Protein AF-0000000074975095 (afdb_homodimer)

InterPro domains:
  IPR000683 Gfo/Idh/MocA-like oxidoreductase, N-terminal [PF01408] (10-139)
  IPR036291 NAD(P)-binding domain superfamily [SSF51735] (7-182)
  IPR050463 Gfo/Idh/MocA family oxidoreductases and glycosidases [PTHR43818] (4-309)
  IPR055080 Gal80p-like, C-terminal domain [PF22685] (149-297)

Secondary structure (DSSP, 8-state):
--------EEEEEES--SSSHIIIIIHHHHTSGGGTTTEEEEEEEESSHHHHHHHHHHHHHHHTS--EEEESSTHHHHH-TT-SEEEE-S-GGGHHHHHHHHHHTT-EEEEESSSSSSHHHHHHHHHHHHHHT--EEEE-GGGGSHHHHHHHHHHHHTTT-SEEEEEEEEEE-GGG-SSTTEEEGGGGGGG-GGGT-STIIIIIHHHHHHHHHHH--EEEEEEEEE-S-SEEEEE-TTS-EEEEEEE--S-SEEEEEEEETT--EEEEEEEES----TT---EEEEEEETTEEEEEEESSS-TTTSPPEEEETTEEP--SS---HHHHHHHHHHHHHT-S--SSB-HHHHHHHHHHHHHHHHHHHHTB-EEPP---/--------EEEEEES--SSSHIIIIIHHHHTSGGGTTTEEEEEEEESSHHHHHHHHHHHHHHHTS--EEEESSTHHHHH-TT-SEEEE-S-GGGHHHHHHHHHHTT-EEEEESSSSSSHHHHHHHHHHHHHHT--EEEE-GGGGSHHHHHHHHHHHHTTT-SEEEEEEEEEE-GGG-SSTTEEEGGGGGGG-GGGT-STIIIIIHHHHHHHHHHH--EEEEEEEEE-S-SEEEEE-TTS-EEEEEEE--S-SEEEEEEEETT--EEEEEEEES----TT---EEEEEEETTEEEEEEESSS-TTTSPPEEEETTEEPPPSS---HHHHHHHHHHHHHT-S--SSB-HHHHHHHHHHHHHHHHHHHHTB-EEPP---

Foldseek 3Di:
DPPPQQAAAEEEEEPDFCDDDCNPAVVVLCPDPVNVRHYDHAEYEYADQVRQVVRQVVVCVVRVHGHYGHYHQLLVVLQDPSHQEYEYDDFQQCQLRNLLSNLVSVHEYEYEPPNHLALVSLVVSVVSCVVSVHFYFYNLLLCQWPQLVVLLVCVVVCVQPQWAAKEKDAEAECLVQQEPAHHAPVNVCLQDSSRNNDPCRPLVLSVVLSVCLRPNAFFKKAKAFDDPRQKYFHAYPVRHGDPDMDGHPDTQWMWMWGAGPSNYTYTYIYHYHHHPDPPDFHIWMWTHGPRWIKIWGDSHSHSLADPTFIDTRRHTDDDPDHTGNSSSSNVLSVVVSVPDDDSGDTSVSSSSSSVVSVQNVVNNVVVDMDGDDPPD/DPPPQQAAAEEEEEPDFCDDDCNPAVVVLCPDPVNVRRYDHAEYEYADQVRQVVRQVVVCVVRVHGHYGHYHQLLVVLQDPSHQEYEYDDFQQCQLRNLLSNLVSVHEYEYEPPNHQALVSLVVSVVSCVVSVHWYFYNLLLCQWPQLVVLLVCVVVCVQPQWAAKEKDAEAECLVQQEPAHHAPVNVCLQDSSRNNDPCRPLVLSVVLSVCLRPNAFFKKAKAFDDPRQKYFHAYPVRHGDPDMDGHPDTQWMWMWGAGPSNYTYTYIYHYHHHLDPPDFHIWMWTHGPRWIKIWGDSHSHSLADPTFIDTRRHTDDDPDHTGNSSSSNVLSVVVSVPDDDSGDTSVSSSSSSVVSVQNVVNNVVVDMDGDDPPD

Nearest PDB structures (foldseek):
  6ktk-assembly1_A  TM=7.957E-01  e=1.902E-26  Paracoccus laeviglucosivorans
  4gqa-assembly2_C-3  TM=7.984E-01  e=8.993E-26  Klebsiella pneumoniae 342
  4gqa-assembly2_D  TM=8.000E-01  e=2.483E-25  Klebsiella pneumoniae 342
  4gqa-assembly1_A-2  TM=7.917E-01  e=1.634E-25  Klebsiella pneumoniae 342
  5yaq-assembly1_D  TM=7.864E-01  e=9.242E-25  Paracoccus laeviglucosivorans

Organism: Psilocybe cubensis (NCBI:txid181762)

Sequence (752 aa):
MSPPTKPVIGVGFVGLSSTGWASTALAPSLIQPSLTGAYDIVAVSTTSEESAKKSAEKYSKWVGHPIKAYFGDASRISADSDVDLVAVAVAAPHHKSVVMRAIEATKDFFVEWPAGASLKDTEEMAEAARKSGVRSIVGLQGRHSMVTRKVKELLSSGVIGTVRSTNVFALMPRELNLWTPFSSEKDLRLTQRENGSTMLDIPIIHQLDILTFLLGDFVTISATDAIFFPVGTVVDSEGKPTEKTYPSTNPDHFSITGFLESGTMVNIFWRAGYASSEGRRQYIWEIEGDEGSIRMEAPVAYPSIYEPDLYINGKKFEFDAPGDILQSLGVAWREFAAGGTGNFATIEDAVKNHHLIQAIEASARSGTRITLQKRVMSPPTKPVIGVGFVGLSSTGWASTALAPSLIQPSLTGAYDIVAVSTTSEESAKKSAEKYSKWVGHPIKAYFGDASRISADSDVDLVAVAVAAPHHKSVVMRAIEATKDFFVEWPAGASLKDTEEMAEAARKSGVRSIVGLQGRHSMVTRKVKELLSSGVIGTVRSTNVFALMPRELNLWTPFSSEKDLRLTQRENGSTMLDIPIIHQLDILTFLLGDFVTISATDAIFFPVGTVVDSEGKPTEKTYPSTNPDHFSITGFLESGTMVNIFWRAGYASSEGRRQYIWEIEGDEGSIRMEAPVAYPSIYEPDLYINGKKFEFDAPGDILQSLGVAWREFAAGGTGNFATIEDAVKNHHLIQAIEASARSGTRITLQKRV

pLDDT: mean 93.64, std 8.43, range [33.62, 98.88]

Solvent-accessible surface area (backbone atoms only — not comparable to full-atom values): 37587 Å² total; per-residue (Å²): 130,75,74,83,71,70,74,56,39,19,30,23,31,36,38,54,46,92,57,58,63,40,46,68,39,56,57,54,23,47,69,31,82,94,31,64,63,46,45,41,77,44,32,32,26,27,78,38,62,68,59,8,46,52,36,17,55,54,49,14,62,72,72,72,48,87,30,45,56,31,43,55,68,46,55,62,59,32,62,36,88,68,37,46,29,38,37,40,49,61,60,28,72,52,37,47,68,43,51,50,33,20,37,73,53,61,24,24,36,35,34,41,65,46,57,18,32,42,55,68,47,22,45,52,51,34,52,51,26,62,74,62,67,39,55,55,37,31,59,55,40,29,54,44,26,60,59,46,45,49,49,47,52,44,61,73,68,40,72,25,49,60,63,49,36,35,41,36,44,33,32,47,40,27,83,71,29,48,46,53,38,23,19,28,74,86,33,48,61,31,50,34,70,80,36,31,41,30,61,62,51,41,54,48,40,56,51,47,52,39,48,31,72,69,62,41,51,66,36,35,37,36,26,46,64,39,62,87,45,48,57,22,31,29,22,47,100,84,66,46,76,53,92,49,66,44,76,38,89,60,55,46,31,37,39,42,32,37,30,25,71,79,61,26,35,40,40,35,38,41,40,44,38,33,57,82,41,56,68,61,75,21,20,39,39,38,41,37,16,56,65,25,37,39,38,34,36,32,89,53,50,40,64,58,65,42,78,46,49,42,23,52,47,54,40,73,60,82,70,96,62,85,65,48,51,43,56,11,41,30,51,40,52,52,39,54,73,68,68,55,94,56,84,55,35,28,48,66,53,45,39,52,52,38,49,49,51,50,44,42,52,50,7,36,74,70,32,31,54,36,73,48,73,83,81,127,129,76,73,83,71,69,73,57,41,16,30,23,31,35,37,54,46,92,59,59,63,40,46,69,38,56,55,55,23,47,70,32,79,93,31,64,63,46,46,41,78,43,32,32,28,27,79,39,63,67,59,8,46,52,35,18,54,54,49,14,63,71,74,71,49,86,32,44,58,33,44,55,68,46,55,62,58,32,63,35,86,68,37,46,28,38,37,40,49,61,61,30,72,52,37,46,67,44,52,49,33,20,37,75,52,62,24,24,35,35,33,39,66,45,55,18,31,43,55,68,46,22,45,53,51,34,52,49,27,61,74,64,68,38,55,55,38,32,58,54,40,29,54,44,26,59,58,47,46,50,50,47,52,44,61,74,68,41,71,25,48,61,61,49,36,35,40,36,43,31,32,47,39,27,85,71,28,49,46,52,39,24,18,29,72,87,35,50,60,30,50,35,70,78,35,30,41,30,61,61,52,41,54,49,38,55,52,48,50,40,48,32,71,68,63,40,50,66,34,35,36,36,26,48,63,39,64,88,44,50,57,23,32,30,22,48,101,86,68,46,74,52,91,50,65,45,77,38,89,61,55,47,31,38,38,41,33,36,30,26,72,78,61,24,34,40,41,34,40,41,38,44,39,32,58,83,43,58,69,62,76,20,21,39,38,38,41,36,18,54,63,25,37,39,37,34,37,31,90,53,50,39,64,58,64,43,78,45,49,42,25,51,46,54,39,72,58,83,69,97,60,85,66,49,52,43,55,11,43,30,51,39,51,51,39,53,72,68,70,53,93,58,83,55,35,28,48,65,52,47,40,52,53,38,50,49,51,49,42,42,53,50,7,36,73,70,31,31,53,35,73,49,73,84,80,127

Radius of gyration: 31.15 Å; Cα contacts (8 Å, |Δi|>4): 1760; chains: 2; bounding box: 65×103×65 Å

Structure (mmCIF, N/CA/C/O backbone):
data_AF-0000000074975095-model_v1
#
loop_
_entity.id
_entity.type
_entity.pdbx_description
1 polymer 'Gfo/Idh/MocA-like oxidoreductase N-terminal domain-containing protein'
#
loop_
_atom_site.group_PDB
_atom_site.id
_atom_site.type_symbol
_atom_site.label_atom_id
_atom_site.label_alt_id
_atom_site.label_comp_id
_atom_site.label_asym_id
_atom_site.label_entity_id
_atom_site.label_seq_id
_atom_site.pdbx_PDB_ins_code
_atom_site.Cartn_x
_atom_site.Cartn_y
_atom_site.Cartn_z
_atom_site.occupancy
_atom_site.B_iso_or_equiv
_atom_site.auth_seq_id
_atom_site.auth_comp_id
_atom_site.auth_asym_id
_atom_site.auth_atom_id
_atom_site.pdbx_PDB_model_num
ATOM 1 N N . MET A 1 1 ? 26.906 46.062 27.359 1 33.62 1 MET A N 1
ATOM 2 C CA . MET A 1 1 ? 25.75 46.281 26.5 1 33.62 1 MET A CA 1
ATOM 3 C C . MET A 1 1 ? 24.938 45 26.344 1 33.62 1 MET A C 1
ATOM 5 O O . MET A 1 1 ? 25.469 43.969 25.938 1 33.62 1 MET A O 1
ATOM 9 N N . SER A 1 2 ? 23.906 44.719 27.141 1 40.81 2 SER A N 1
ATOM 10 C CA . SER A 1 2 ? 23.156 43.469 27.219 1 40.81 2 SER A CA 1
ATOM 11 C C . SER A 1 2 ? 22.656 43.031 25.844 1 40.81 2 SER A C 1
ATOM 13 O O . SER A 1 2 ? 22.312 43.875 25 1 40.81 2 SER A O 1
ATOM 15 N N . PRO A 1 3 ? 23.094 41.875 25.375 1 43.53 3 PRO A N 1
ATOM 16 C CA . PRO A 1 3 ? 22.719 41.531 24.016 1 43.53 3 PRO A CA 1
ATOM 17 C C . PRO A 1 3 ? 21.312 42 23.641 1 43.53 3 PRO A C 1
ATOM 19 O O . PRO A 1 3 ? 20.453 42.125 24.516 1 43.53 3 PRO A O 1
ATOM 22 N N . PRO A 1 4 ? 21.062 42.844 22.656 1 44.94 4 PRO A N 1
ATOM 23 C CA . PRO A 1 4 ? 19.75 43.375 22.281 1 44.94 4 PRO A CA 1
ATOM 24 C C . PRO A 1 4 ? 18.641 42.344 22.422 1 44.94 4 PRO A C 1
ATOM 26 O O . PRO A 1 4 ? 18.766 41.219 21.906 1 44.94 4 PRO A O 1
ATOM 29 N N . THR A 1 5 ? 17.953 42.188 23.531 1 52.06 5 THR A N 1
ATOM 30 C CA . THR A 1 5 ? 16.859 41.281 23.844 1 52.06 5 THR A CA 1
ATOM 31 C C . THR A 1 5 ? 15.82 41.281 22.734 1 52.06 5 THR A C 1
ATOM 33 O O . THR A 1 5 ? 15.367 42.312 22.297 1 52.06 5 THR A O 1
ATOM 36 N N . LYS A 1 6 ? 15.883 40.188 21.859 1 63.88 6 LYS A N 1
ATOM 37 C CA . LYS A 1 6 ? 14.891 40.125 20.797 1 63.88 6 LYS A CA 1
ATOM 38 C C . LYS A 1 6 ? 13.508 40.531 21.297 1 63.88 6 LYS A C 1
ATOM 40 O O . LYS A 1 6 ? 13.094 40.125 22.391 1 63.88 6 LYS A O 1
ATOM 45 N N . PRO A 1 7 ? 12.82 41.594 20.672 1 80.25 7 PRO A N 1
ATOM 46 C CA . PRO A 1 7 ? 11.516 42.031 21.141 1 80.25 7 PRO A CA 1
ATOM 47 C C . PRO A 1 7 ? 10.484 40.906 21.219 1 80.25 7 PRO A C 1
ATOM 49 O O . PRO A 1 7 ? 10.531 39.969 20.438 1 80.25 7 PRO A O 1
ATOM 52 N N . VAL A 1 8 ? 9.797 40.906 22.281 1 93.44 8 VAL A N 1
ATOM 53 C CA . VAL A 1 8 ? 8.688 39.969 22.484 1 93.44 8 VAL A CA 1
ATOM 54 C C . VAL A 1 8 ? 7.66 40.156 21.375 1 93.44 8 VAL A C 1
ATOM 56 O O . VAL A 1 8 ? 7.305 41.281 21.016 1 93.44 8 VAL A O 1
ATOM 59 N N . ILE A 1 9 ? 7.312 39.125 20.703 1 96.62 9 ILE A N 1
ATOM 60 C CA . ILE A 1 9 ? 6.305 39.125 19.641 1 96.62 9 ILE A CA 1
ATOM 61 C C . ILE A 1 9 ? 4.91 39.156 20.266 1 96.62 9 ILE A C 1
ATOM 63 O O . ILE A 1 9 ? 4.5 38.188 20.922 1 96.62 9 ILE A O 1
ATOM 67 N N . GLY A 1 10 ? 4.219 40.281 20.141 1 97.5 10 GLY A N 1
ATOM 68 C CA . GLY A 1 10 ? 2.834 40.344 20.578 1 97.5 10 GLY A CA 1
ATOM 69 C C . GLY A 1 10 ? 1.881 39.562 19.672 1 97.5 10 GLY A C 1
ATOM 70 O O . GLY A 1 10 ? 1.751 39.906 18.5 1 97.5 10 GLY A O 1
ATOM 71 N N . VAL A 1 11 ? 1.146 38.594 20.266 1 98.19 11 VAL A N 1
ATOM 72 C CA . VAL A 1 11 ? 0.268 37.75 19.484 1 98.19 11 VAL A CA 1
ATOM 73 C C . VAL A 1 11 ? -1.187 38.156 19.703 1 98.19 11 VAL A C 1
ATOM 75 O O . VAL A 1 11 ? -1.642 38.25 20.844 1 98.19 11 VAL A O 1
ATOM 78 N N . GLY A 1 12 ? -1.869 38.438 18.656 1 98.25 12 GLY A N 1
ATOM 79 C CA . GLY A 1 12 ? -3.32 38.531 18.656 1 98.25 12 GLY A CA 1
ATOM 80 C C . GLY A 1 12 ? -4.004 37.312 18.094 1 98.25 12 GLY A C 1
ATOM 81 O O . GLY A 1 12 ? -3.766 36.938 16.953 1 98.25 12 GLY A O 1
ATOM 82 N N . PHE A 1 13 ? -4.938 36.719 18.875 1 97.81 13 PHE A N 1
ATOM 83 C CA . PHE A 1 13 ? -5.617 35.5 18.453 1 97.81 13 PHE A CA 1
ATOM 84 C C . PHE A 1 13 ? -6.984 35.844 17.859 1 97.81 13 PHE A C 1
ATOM 86 O O . PHE A 1 13 ? -7.762 36.594 18.453 1 97.81 13 PHE A O 1
ATOM 93 N N . VAL A 1 14 ? -7.227 35.312 16.703 1 97.44 14 VAL A N 1
ATOM 94 C CA . VAL A 1 14 ? -8.578 35.312 16.156 1 97.44 14 VAL A CA 1
ATOM 95 C C . VAL A 1 14 ? -9.156 33.875 16.219 1 97.44 14 VAL A C 1
ATOM 97 O O . VAL A 1 14 ? -8.703 33 15.508 1 97.44 14 VAL A O 1
ATOM 100 N N . GLY A 1 15 ? -10.133 33.656 17.047 1 94.38 15 GLY A N 1
ATOM 101 C CA . GLY A 1 15 ? -10.758 32.344 17.156 1 94.38 15 GLY A CA 1
ATOM 102 C C . GLY A 1 15 ? -10.266 31.562 18.359 1 94.38 15 GLY A C 1
ATOM 103 O O . GLY A 1 15 ? -10.305 30.328 18.344 1 94.38 15 GLY A O 1
ATOM 104 N N . LEU A 1 16 ? -9.727 32.188 19.375 1 92.62 16 LEU A N 1
ATOM 105 C CA . LEU A 1 16 ? -9.328 31.516 20.594 1 92.62 16 LEU A CA 1
ATOM 106 C C . LEU A 1 16 ? -10.492 31.422 21.578 1 92.62 16 LEU A C 1
ATOM 108 O O . LEU A 1 16 ? -10.711 32.312 22.391 1 92.62 16 LEU A O 1
ATOM 112 N N . SER A 1 17 ? -11.172 30.359 21.438 1 83.69 17 SER A N 1
ATOM 113 C CA . SER A 1 17 ? -12.266 30.125 22.375 1 83.69 17 SER A CA 1
ATOM 114 C C . SER A 1 17 ? -11.781 29.391 23.625 1 83.69 17 SER A C 1
ATOM 116 O O . SER A 1 17 ? -10.578 29.203 23.812 1 83.69 17 SER A O 1
ATOM 118 N N . SER A 1 18 ? -12.75 29.125 24.484 1 79.56 18 SER A N 1
ATOM 119 C CA . SER A 1 18 ? -12.398 28.438 25.719 1 79.56 18 SER A CA 1
ATOM 120 C C . SER A 1 18 ? -12.18 26.953 25.484 1 79.56 18 SER A C 1
ATOM 122 O O . SER A 1 18 ? -11.656 26.25 26.359 1 79.56 18 SER A O 1
ATOM 124 N N . THR A 1 19 ? -12.602 26.531 24.297 1 79.44 19 THR A N 1
ATOM 125 C CA . THR A 1 19 ? -12.484 25.109 23.984 1 79.44 19 THR A CA 1
ATOM 126 C C . THR A 1 19 ? -11.875 24.906 22.609 1 79.44 19 THR A C 1
ATOM 128 O O . THR A 1 19 ? -11.672 25.875 21.859 1 79.44 19 THR A O 1
ATOM 131 N N . GLY A 1 20 ? -11.414 23.688 22.391 1 83.38 20 GLY A N 1
ATOM 132 C CA . GLY A 1 20 ? -10.945 23.344 21.062 1 83.38 20 GLY A CA 1
ATOM 133 C C . GLY A 1 20 ? -9.43 23.328 20.953 1 83.38 20 GLY A C 1
ATOM 134 O O . GLY A 1 20 ? -8.727 23.516 21.953 1 83.38 20 GLY A O 1
ATOM 135 N N . TRP A 1 21 ? -8.984 23.188 19.781 1 86.5 21 TRP A N 1
ATOM 136 C CA . TRP A 1 21 ? -7.574 22.984 19.469 1 86.5 21 TRP A CA 1
ATOM 137 C C . TRP A 1 21 ? -6.754 24.219 19.844 1 86.5 21 TRP A C 1
ATOM 139 O O . TRP A 1 21 ? -5.695 24.094 20.453 1 86.5 21 TRP A O 1
ATOM 149 N N . ALA A 1 22 ? -7.23 25.391 19.578 1 90.5 22 ALA A N 1
ATOM 150 C CA . ALA A 1 22 ? -6.496 26.625 19.875 1 90.5 22 ALA A CA 1
ATOM 151 C C . ALA A 1 22 ? -6.258 26.766 21.375 1 90.5 22 ALA A C 1
ATOM 153 O O . ALA A 1 22 ? -5.168 27.172 21.797 1 90.5 22 ALA A O 1
ATOM 154 N N . SER A 1 23 ? -7.25 26.422 22.141 1 91.44 23 SER A N 1
ATOM 155 C CA . SER A 1 23 ? -7.188 26.578 23.594 1 91.44 23 SER A CA 1
ATOM 156 C C . SER A 1 23 ? -6.352 25.469 24.234 1 91.44 23 SER A C 1
ATOM 158 O O . SER A 1 23 ? -5.762 25.672 25.297 1 91.44 23 SER A O 1
ATOM 160 N N . THR A 1 24 ? -6.281 24.344 23.531 1 90.56 24 THR A N 1
ATOM 161 C CA . THR A 1 24 ? -5.664 23.188 24.172 1 90.56 24 THR A CA 1
ATOM 162 C C . THR A 1 24 ? -4.227 23 23.703 1 90.56 24 THR A C 1
ATOM 164 O O . THR A 1 24 ? -3.408 22.406 24.391 1 90.56 24 THR A O 1
ATOM 167 N N . ALA A 1 25 ? -3.998 23.531 22.516 1 93.25 25 ALA A N 1
ATOM 168 C CA . ALA A 1 25 ? -2.68 23.234 21.969 1 93.25 25 ALA A CA 1
ATOM 169 C C . ALA A 1 25 ? -1.966 24.516 21.516 1 93.25 25 ALA A C 1
ATOM 171 O O . ALA A 1 25 ? -0.87 24.812 22 1 93.25 25 ALA A O 1
ATOM 172 N N . LEU A 1 26 ? -2.629 25.312 20.781 1 94.06 26 LEU A N 1
ATOM 173 C CA . LEU A 1 26 ? -1.959 26.422 20.125 1 94.06 26 LEU A CA 1
ATOM 174 C C . LEU A 1 26 ? -1.558 27.484 21.141 1 94.06 26 LEU A C 1
ATOM 176 O O . LEU A 1 26 ? -0.371 27.781 21.297 1 94.06 26 LEU A O 1
ATOM 180 N N . ALA A 1 27 ? -2.465 28.016 21.938 1 94.06 27 ALA A N 1
ATOM 181 C CA . ALA A 1 27 ? -2.182 29.062 22.906 1 94.06 27 ALA A CA 1
ATOM 182 C C . ALA A 1 27 ? -1.244 28.562 24 1 94.06 27 ALA A C 1
ATOM 184 O O . ALA A 1 27 ? -0.228 29.203 24.297 1 94.06 27 ALA A O 1
ATOM 185 N N . PRO A 1 28 ? -1.508 27.375 24.516 1 93.25 28 PRO A N 1
ATOM 186 C CA . PRO A 1 28 ? -0.612 26.891 25.562 1 93.25 28 PRO A CA 1
ATOM 187 C C . PRO A 1 28 ? 0.824 26.703 25.078 1 93.25 28 PRO A C 1
ATOM 189 O O . PRO A 1 28 ? 1.768 26.828 25.859 1 93.25 28 PRO A O 1
ATOM 192 N N . SER A 1 29 ? 0.983 26.406 23.844 1 94.25 29 SER A N 1
ATOM 193 C CA . SER A 1 29 ? 2.326 26.172 23.328 1 94.25 29 SER A CA 1
ATOM 194 C C . SER A 1 29 ? 3.15 27.469 23.312 1 94.25 29 SER A C 1
ATOM 196 O O . SER A 1 29 ? 4.383 27.406 23.312 1 94.25 29 SER A O 1
ATOM 198 N N . LEU A 1 30 ? 2.564 28.656 23.359 1 93.19 30 LEU A N 1
ATOM 199 C CA . LEU A 1 30 ? 3.238 29.953 23.266 1 93.19 30 LEU A CA 1
ATOM 200 C C . LEU A 1 30 ? 3.781 30.375 24.641 1 93.19 30 LEU A C 1
ATOM 202 O O . LEU A 1 30 ? 4.66 31.234 24.719 1 93.19 30 LEU A O 1
ATOM 206 N N . ILE A 1 31 ? 3.277 29.797 25.656 1 85.5 31 ILE A N 1
ATOM 207 C CA . ILE A 1 31 ? 3.66 30.266 26.984 1 85.5 31 ILE A CA 1
ATOM 208 C C . ILE A 1 31 ? 4.512 29.203 27.688 1 85.5 31 ILE A C 1
ATOM 210 O O . ILE A 1 31 ? 4.652 29.219 28.906 1 85.5 31 ILE A O 1
ATOM 214 N N . GLN A 1 32 ? 4.973 28.344 26.938 1 88.06 32 GLN A N 1
ATOM 215 C CA . GLN A 1 32 ? 5.91 27.359 27.484 1 88.06 32 GLN A CA 1
ATOM 216 C C . GLN A 1 32 ? 7.191 28.031 27.969 1 88.06 32 GLN A C 1
ATOM 218 O O . GLN A 1 32 ? 7.582 29.094 27.453 1 88.06 32 GLN A O 1
ATOM 223 N N . PRO A 1 33 ? 7.863 27.391 28.922 1 86.75 33 PRO A N 1
ATOM 224 C CA . PRO A 1 33 ? 9.086 27.984 29.469 1 86.75 33 PRO A CA 1
ATOM 225 C C . PRO A 1 33 ? 10.141 28.25 28.391 1 86.75 33 PRO A C 1
ATOM 227 O O . PRO A 1 33 ? 10.852 29.25 28.469 1 86.75 33 PRO A O 1
ATOM 230 N N . SER A 1 34 ? 10.18 27.422 27.469 1 85.81 34 SER A N 1
ATOM 231 C CA . SER A 1 34 ? 11.188 27.547 26.422 1 85.81 34 SER A CA 1
ATOM 232 C C . SER A 1 34 ? 10.93 28.766 25.547 1 85.81 34 SER A C 1
ATOM 234 O O . SER A 1 34 ? 11.812 29.188 24.781 1 85.81 34 SER A O 1
ATOM 236 N N . LEU A 1 35 ? 9.742 29.344 25.688 1 91.5 35 LEU A N 1
ATOM 237 C CA . LEU A 1 35 ? 9.375 30.469 24.844 1 91.5 35 LEU A CA 1
ATOM 238 C C . LEU A 1 35 ? 9.195 31.75 25.672 1 91.5 35 LEU A C 1
ATOM 240 O O . LEU A 1 35 ? 8.664 32.75 25.172 1 91.5 35 LEU A O 1
ATOM 244 N N . THR A 1 36 ? 9.641 31.641 26.891 1 87.94 36 THR A N 1
ATOM 245 C CA . THR A 1 36 ? 9.57 32.812 27.75 1 87.94 36 THR A CA 1
ATOM 246 C C . THR A 1 36 ? 10.32 33.969 27.125 1 87.94 36 THR A C 1
ATOM 248 O O . THR A 1 36 ? 11.477 33.844 26.719 1 87.94 36 THR A O 1
ATOM 251 N N . GLY A 1 37 ? 9.641 35.031 26.984 1 90 37 GLY A N 1
ATOM 252 C CA . GLY A 1 37 ? 10.266 36.25 26.469 1 90 37 GLY A CA 1
ATOM 253 C C . GLY A 1 37 ? 10.195 36.375 24.953 1 90 37 GLY A C 1
ATOM 254 O O . GLY A 1 37 ? 10.57 37.406 24.391 1 90 37 GLY A O 1
ATOM 255 N N . ALA A 1 38 ? 9.703 35.281 24.391 1 94 38 ALA A N 1
ATOM 256 C CA . ALA A 1 38 ? 9.648 35.312 22.938 1 94 38 ALA A CA 1
ATOM 257 C C . ALA A 1 38 ? 8.281 35.781 22.438 1 94 38 ALA A C 1
ATOM 259 O O . ALA A 1 38 ? 8.18 36.5 21.438 1 94 38 ALA A O 1
ATOM 260 N N . TYR A 1 39 ? 7.258 35.344 23.172 1 96.12 39 TYR A N 1
ATOM 261 C CA . TYR A 1 39 ? 5.895 35.688 22.75 1 96.12 39 TYR A CA 1
ATOM 262 C C . TYR A 1 39 ? 5.082 36.188 23.938 1 96.12 39 TYR A C 1
ATOM 264 O O . TYR A 1 39 ? 5.387 35.906 25.094 1 96.12 39 TYR A O 1
ATOM 272 N N . ASP A 1 40 ? 4.117 36.969 23.594 1 95.44 40 ASP A N 1
ATOM 273 C CA . ASP A 1 40 ? 3.104 37.375 24.547 1 95.44 40 ASP A CA 1
ATOM 274 C C . ASP A 1 40 ? 1.73 37.469 23.891 1 95.44 40 ASP A C 1
ATOM 276 O O . ASP A 1 40 ? 1.606 38 22.781 1 95.44 40 ASP A O 1
ATOM 280 N N . ILE A 1 41 ? 0.731 36.938 24.547 1 96.44 41 ILE A N 1
ATOM 281 C CA . ILE A 1 41 ? -0.628 37.125 24.047 1 96.44 41 ILE A CA 1
ATOM 282 C C . ILE A 1 41 ? -1.179 38.469 24.5 1 96.44 41 ILE A C 1
ATOM 284 O O . ILE A 1 41 ? -1.303 38.719 25.688 1 96.44 41 ILE A O 1
ATOM 288 N N . VAL A 1 42 ? -1.591 39.312 23.547 1 97.56 42 VAL A N 1
ATOM 289 C CA . VAL A 1 42 ? -1.892 40.688 23.922 1 97.56 42 VAL A CA 1
ATOM 290 C C . VAL A 1 42 ? -3.324 41.031 23.531 1 97.56 42 VAL A C 1
ATOM 292 O O . VAL A 1 42 ? -3.879 42.031 23.984 1 97.56 42 VAL A O 1
ATOM 295 N N . ALA A 1 43 ? -3.9 40.188 22.688 1 98.06 43 ALA A N 1
ATOM 296 C CA . ALA A 1 43 ? -5.254 40.469 22.219 1 98.06 43 ALA A CA 1
ATOM 297 C C . ALA A 1 43 ? -5.961 39.219 21.75 1 98.06 43 ALA A C 1
ATOM 299 O O . ALA A 1 43 ? -5.309 38.25 21.359 1 98.06 43 ALA A O 1
ATOM 300 N N . VAL A 1 44 ? -7.32 39.219 21.812 1 97.62 44 VAL A N 1
ATOM 301 C CA . VAL A 1 44 ? -8.156 38.156 21.266 1 97.62 44 VAL A CA 1
ATOM 302 C C . VAL A 1 44 ? -9.312 38.75 20.469 1 97.62 44 VAL A C 1
ATOM 304 O O . VAL A 1 44 ? -9.727 39.875 20.734 1 97.62 44 VAL A O 1
ATOM 307 N N . SER A 1 45 ? -9.742 38.031 19.484 1 96.81 45 SER A N 1
ATOM 308 C CA . SER A 1 45 ? -10.93 38.406 18.719 1 96.81 45 SER A CA 1
ATOM 309 C C . SER A 1 45 ? -11.82 37.188 18.453 1 96.81 45 SER A C 1
ATOM 311 O O . SER A 1 45 ? -11.336 36.125 18.094 1 96.81 45 SER A O 1
ATOM 313 N N . THR A 1 46 ? -13.094 37.312 18.766 1 93.88 46 THR A N 1
ATOM 314 C CA . THR A 1 46 ? -14.102 36.281 18.453 1 93.88 46 THR A CA 1
ATOM 315 C C . THR A 1 46 ? -15.273 36.938 17.688 1 93.88 46 THR A C 1
ATOM 317 O O . THR A 1 46 ? -15.188 38.062 17.266 1 93.88 46 THR A O 1
ATOM 320 N N . THR A 1 47 ? -16.25 36.125 17.453 1 90.44 47 THR A N 1
ATOM 321 C CA . THR A 1 47 ? -17.359 36.594 16.609 1 90.44 47 THR A CA 1
ATOM 322 C C . THR A 1 47 ? -18.219 37.594 17.359 1 90.44 47 THR A C 1
ATOM 324 O O . THR A 1 47 ? -18.734 38.562 16.75 1 90.44 47 THR A O 1
ATOM 327 N N . SER A 1 48 ? -18.328 37.438 18.719 1 92.75 48 SER A N 1
ATOM 328 C CA . SER A 1 48 ? -19.188 38.344 19.469 1 92.75 48 SER A CA 1
ATOM 329 C C . SER A 1 48 ? -18.422 39.062 20.578 1 92.75 48 SER A C 1
ATOM 331 O O . SER A 1 48 ? -17.391 38.562 21.031 1 92.75 48 SER A O 1
ATOM 333 N N . GLU A 1 49 ? -19.016 40.156 20.984 1 94.88 49 GLU A N 1
ATOM 334 C CA . GLU A 1 49 ? -18.406 40.938 22.062 1 94.88 49 GLU A CA 1
ATOM 335 C C . GLU A 1 49 ? -18.344 40.156 23.359 1 94.88 49 GLU A C 1
ATOM 337 O O . GLU A 1 49 ? -17.344 40.156 24.062 1 94.88 49 GLU A O 1
ATOM 342 N N . GLU A 1 50 ? -19.422 39.438 23.594 1 95.25 50 GLU A N 1
ATOM 343 C CA . GLU A 1 50 ? -19.516 38.656 24.828 1 95.25 50 GLU A CA 1
ATOM 344 C C . GLU A 1 50 ? -18.453 37.562 24.859 1 95.25 50 GLU A C 1
ATOM 346 O O . GLU A 1 50 ? -17.75 37.438 25.859 1 95.25 50 GLU A O 1
ATOM 351 N N . SER A 1 51 ? -18.359 36.844 23.828 1 93.69 51 SER A N 1
ATOM 352 C CA . SER A 1 51 ? -17.391 35.781 23.766 1 93.69 51 SER A CA 1
ATOM 353 C C . SER A 1 51 ? -15.961 36.312 23.812 1 93.69 51 SER A C 1
ATOM 355 O O . SER A 1 51 ? -15.078 35.688 24.422 1 93.69 51 SER A O 1
ATOM 357 N N . ALA A 1 52 ? -15.727 37.5 23.203 1 95.44 52 ALA A N 1
ATOM 358 C CA . ALA A 1 52 ? -14.398 38.094 23.203 1 95.44 52 ALA A CA 1
ATOM 359 C C . ALA A 1 52 ? -13.992 38.531 24.609 1 95.44 52 ALA A C 1
ATOM 361 O O . ALA A 1 52 ? -12.852 38.312 25.031 1 95.44 52 ALA A O 1
ATOM 362 N N . LYS A 1 53 ? -14.914 39.094 25.297 1 95.75 53 LYS A N 1
ATOM 363 C CA . LYS A 1 53 ? -14.641 39.531 26.656 1 95.75 53 LYS A 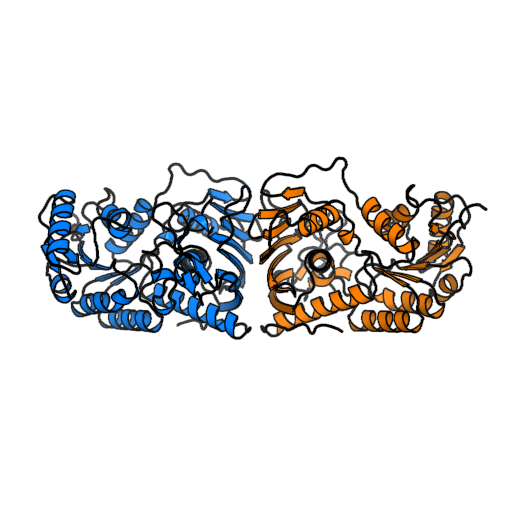CA 1
ATOM 364 C C . LYS A 1 53 ? -14.328 38.344 27.562 1 95.75 53 LYS A C 1
ATOM 366 O O . LYS A 1 53 ? -13.398 38.375 28.375 1 95.75 53 LYS A O 1
ATOM 371 N N . LYS A 1 54 ? -15.109 37.312 27.391 1 94.88 54 LYS A N 1
ATOM 372 C CA . LYS A 1 54 ? -14.883 36.094 28.188 1 94.88 54 LYS A CA 1
ATOM 373 C C . LYS A 1 54 ? -13.516 35.5 27.906 1 94.88 54 LYS A C 1
ATOM 375 O O . LYS A 1 54 ? -12.805 35.094 28.828 1 94.88 54 LYS A O 1
ATOM 380 N N . SER A 1 55 ? -13.242 35.438 26.625 1 94.56 55 SER A N 1
ATOM 381 C CA . SER A 1 55 ? -11.938 34.938 26.234 1 94.56 55 SER A CA 1
ATOM 382 C C . SER A 1 55 ? -10.805 35.781 26.781 1 94.56 55 SER A C 1
ATOM 384 O O . SER A 1 55 ? -9.836 35.281 27.344 1 94.56 55 SER A O 1
ATOM 386 N N . ALA A 1 56 ? -10.898 37.062 26.703 1 96.06 56 ALA A N 1
ATOM 387 C CA . ALA A 1 56 ? -9.875 38 27.188 1 96.06 56 ALA A CA 1
ATOM 388 C C . ALA A 1 56 ? -9.688 37.844 28.703 1 96.06 56 ALA A C 1
ATOM 390 O O . ALA A 1 56 ? -8.555 37.875 29.188 1 96.06 56 ALA A O 1
ATOM 391 N N . GLU A 1 57 ? -10.789 37.719 29.359 1 95.75 57 GLU A N 1
ATOM 392 C CA . GLU A 1 57 ? -10.727 37.562 30.812 1 95.75 57 GLU A CA 1
ATOM 393 C C . GLU A 1 57 ? -9.977 36.281 31.172 1 95.75 57 GLU A C 1
ATOM 395 O O . GLU A 1 57 ? -9.094 36.312 32.031 1 95.75 57 GLU A O 1
ATOM 400 N N . LYS A 1 58 ? -10.328 35.281 30.547 1 94 58 LYS A N 1
ATOM 401 C CA . LYS A 1 58 ? -9.703 34 30.812 1 94 58 LYS A CA 1
ATOM 402 C C . LYS A 1 58 ? -8.195 34.031 30.562 1 94 58 LYS A C 1
ATOM 404 O O . LYS A 1 58 ? -7.41 33.656 31.438 1 94 58 LYS A O 1
ATOM 409 N N . TYR A 1 59 ? -7.828 34.531 29.484 1 94.06 59 TYR A N 1
ATOM 410 C CA . TYR A 1 59 ? -6.43 34.438 29.094 1 94.06 59 TYR A CA 1
ATOM 411 C C . TYR A 1 59 ? -5.605 35.562 29.703 1 94.06 59 TYR A C 1
ATOM 413 O O . TYR A 1 59 ? -4.379 35.469 29.812 1 94.06 59 TYR A O 1
ATOM 421 N N . SER A 1 60 ? -6.254 36.625 30.141 1 95.62 60 SER A N 1
ATOM 422 C CA . SER A 1 60 ? -5.566 37.625 30.953 1 95.62 60 SER A CA 1
ATOM 423 C C . SER A 1 60 ? -5.039 37 32.25 1 95.62 60 SER A C 1
ATOM 425 O O . SER A 1 60 ? -3.924 37.312 32.688 1 95.62 60 SER A O 1
ATOM 427 N N . LYS A 1 61 ? -5.871 36.188 32.75 1 94.06 61 LYS A N 1
ATOM 428 C CA . LYS A 1 61 ? -5.457 35.469 33.969 1 94.06 61 LYS A CA 1
ATOM 429 C C . LYS A 1 61 ? -4.309 34.5 33.688 1 94.06 61 LYS A C 1
ATOM 431 O O . LYS A 1 61 ? -3.404 34.344 34.5 1 94.06 61 LYS A O 1
ATOM 436 N N . TRP A 1 62 ? -4.434 33.938 32.594 1 90.31 62 TRP A N 1
ATOM 437 C CA . TRP A 1 62 ? -3.445 32.938 32.219 1 90.31 62 TRP A CA 1
ATOM 438 C C . TRP A 1 62 ? -2.07 33.562 32.031 1 90.31 62 TRP A C 1
ATOM 440 O O . TRP A 1 62 ? -1.06 33.031 32.469 1 90.31 62 TRP A O 1
ATOM 450 N N . VAL A 1 63 ? -1.987 34.812 31.375 1 92.38 63 VAL A N 1
ATOM 451 C CA . VAL A 1 63 ? -0.71 35.438 31.016 1 92.38 63 VAL A CA 1
ATOM 452 C C . VAL A 1 63 ? -0.288 36.438 32.094 1 92.38 63 VAL A C 1
ATOM 454 O O . VAL A 1 63 ? 0.856 36.875 32.094 1 92.38 63 VAL A O 1
ATOM 457 N N . GLY A 1 64 ? -1.147 36.875 32.969 1 93.69 64 GLY A N 1
ATOM 458 C CA . GLY A 1 64 ? -0.801 37.688 34.125 1 93.69 64 GLY A CA 1
ATOM 459 C C . GLY A 1 64 ? -0.907 39.188 33.844 1 93.69 64 GLY A C 1
ATOM 460 O O . GLY A 1 64 ? -0.322 40 34.562 1 93.69 64 GLY A O 1
ATOM 461 N N . HIS A 1 65 ? -1.499 39.594 32.719 1 95.69 65 HIS A N 1
ATOM 462 C CA . HIS A 1 65 ? -1.781 40.969 32.406 1 95.69 65 HIS A CA 1
ATOM 463 C C . HIS A 1 65 ? -3.018 41.094 31.5 1 95.69 65 HIS A C 1
ATOM 465 O O . HIS A 1 65 ? -3.43 40.125 30.875 1 95.69 65 HIS A O 1
ATOM 471 N N . PRO A 1 66 ? -3.625 42.281 31.422 1 96.75 66 PRO A N 1
ATOM 472 C CA . PRO A 1 66 ? -4.832 42.438 30.609 1 96.75 66 PRO A CA 1
ATOM 473 C C . PRO A 1 66 ? -4.578 42.188 29.125 1 96.75 66 PRO A C 1
ATOM 475 O O . PRO A 1 66 ? -3.537 42.594 28.594 1 96.75 66 PRO A O 1
ATOM 478 N N . ILE A 1 67 ? -5.496 41.531 28.547 1 96.25 67 ILE A N 1
ATOM 479 C CA . ILE A 1 67 ? -5.531 41.25 27.109 1 96.25 67 ILE A CA 1
ATOM 480 C C . ILE A 1 67 ? -6.691 42 26.469 1 96.25 67 ILE A C 1
ATOM 482 O O . ILE A 1 67 ? -7.781 42.094 27.047 1 96.25 67 ILE A O 1
ATOM 486 N N . LYS A 1 68 ? -6.457 42.594 25.344 1 98 68 LYS A N 1
ATOM 487 C CA . LYS A 1 68 ? -7.504 43.375 24.672 1 98 68 LYS A CA 1
ATOM 488 C C . LYS A 1 68 ? -8.508 42.438 24 1 98 68 LYS A C 1
ATOM 490 O O . LYS A 1 68 ? -8.133 41.406 23.438 1 98 68 LYS A O 1
ATOM 495 N N . ALA A 1 69 ? -9.789 42.781 24.094 1 97.38 69 ALA A N 1
ATOM 496 C CA . ALA A 1 69 ? -10.859 42 23.484 1 97.38 69 ALA A CA 1
ATOM 497 C C . ALA A 1 69 ? -11.43 42.719 22.25 1 97.38 69 ALA A C 1
ATOM 499 O O . ALA A 1 69 ? -11.906 43.844 22.359 1 97.38 69 ALA A O 1
ATOM 500 N N . TYR A 1 70 ? -11.312 42.062 21.156 1 97.75 70 TYR A N 1
ATOM 501 C CA . TYR A 1 70 ? -11.922 42.531 19.922 1 97.75 70 TYR A CA 1
ATOM 502 C C . TYR A 1 70 ? -13 41.594 19.438 1 97.75 70 TYR A C 1
ATOM 504 O O . TYR A 1 70 ? -13.102 40.469 19.922 1 97.75 70 TYR A O 1
ATOM 512 N N . PHE A 1 71 ? -13.883 42 18.594 1 95.69 71 PHE A N 1
ATOM 513 C CA . PHE A 1 71 ? -14.914 41.125 18.031 1 95.69 71 PHE A CA 1
ATOM 514 C C . PHE A 1 71 ? -15.273 41.562 16.625 1 95.69 71 PHE A C 1
ATOM 516 O O . PHE A 1 71 ? -14.953 42.688 16.219 1 95.69 71 PHE A O 1
ATOM 523 N N . GLY A 1 72 ? -15.844 40.625 15.867 1 92.19 72 GLY A N 1
ATOM 524 C CA . GLY A 1 72 ? -16.234 40.938 14.5 1 92.19 72 GLY A CA 1
ATOM 525 C C . GLY A 1 72 ? -15.094 40.75 13.5 1 92.19 72 GLY A C 1
ATOM 526 O O . GLY A 1 72 ? -14.336 39.781 13.594 1 92.19 72 GLY A O 1
ATOM 527 N N . ASP A 1 73 ? -15.062 41.719 12.625 1 92.25 73 ASP A N 1
ATOM 528 C CA . ASP A 1 73 ? -14.031 41.688 11.594 1 92.25 73 ASP A CA 1
ATOM 529 C C . ASP A 1 73 ? -12.633 41.812 12.195 1 92.25 73 ASP A C 1
ATOM 531 O O . ASP A 1 73 ? -12.453 42.531 13.188 1 92.25 73 ASP A O 1
ATOM 535 N N . ALA A 1 74 ? -11.656 41.219 11.57 1 95.88 74 ALA A N 1
ATOM 536 C CA . ALA A 1 74 ? -10.32 41.125 12.148 1 95.88 74 ALA A CA 1
ATOM 537 C C . ALA A 1 74 ? -9.531 42.406 11.898 1 95.88 74 ALA A C 1
ATOM 539 O O . ALA A 1 74 ? -8.336 42.469 12.203 1 95.88 74 ALA A O 1
ATOM 540 N N . SER A 1 75 ? -10.125 43.438 11.367 1 96.75 75 SER A N 1
ATOM 541 C CA . SER A 1 75 ? -9.43 44.688 11.07 1 96.75 75 SER A CA 1
ATOM 542 C C . SER A 1 75 ? -8.93 45.375 12.344 1 96.75 75 SER A C 1
ATOM 544 O O . SER A 1 75 ? -7.816 45.906 12.375 1 96.75 75 SER A O 1
ATOM 546 N N . ARG A 1 76 ? -9.703 45.312 13.398 1 97.31 76 ARG A N 1
ATOM 547 C CA . ARG A 1 76 ? -9.336 46 14.625 1 97.31 76 ARG A CA 1
ATOM 548 C C . ARG A 1 76 ? -8.164 45.344 15.32 1 97.31 76 ARG A C 1
ATOM 550 O O . ARG A 1 76 ? -7.223 46 15.758 1 97.31 76 ARG A O 1
ATOM 557 N N . ILE A 1 77 ? -8.266 44.031 15.43 1 98.19 77 ILE A N 1
ATOM 558 C CA . ILE A 1 77 ? -7.172 43.312 16.078 1 98.19 77 ILE A CA 1
ATOM 559 C C . ILE A 1 77 ? -5.906 43.438 15.234 1 98.19 77 ILE A C 1
ATOM 561 O O . ILE A 1 77 ? -4.801 43.562 15.773 1 98.19 77 ILE A O 1
ATOM 565 N N . SER A 1 78 ? -6.035 43.5 13.922 1 98.38 78 SER A N 1
ATOM 566 C CA . SER A 1 78 ? -4.891 43.594 13.023 1 98.38 78 SER A CA 1
ATOM 567 C C . SER A 1 78 ? -4.273 45 13.094 1 98.38 78 SER A C 1
ATOM 569 O O . SER A 1 78 ? -3.076 45.156 12.852 1 98.38 78 SER A O 1
ATOM 571 N N . ALA A 1 79 ? -5.07 45.969 13.461 1 97.81 79 ALA A N 1
ATOM 572 C CA . ALA A 1 79 ? -4.594 47.344 13.508 1 97.81 79 ALA A CA 1
ATOM 573 C C . ALA A 1 79 ? -3.955 47.656 14.852 1 97.81 79 ALA A C 1
ATOM 575 O O . ALA A 1 79 ? -3.361 48.75 15.031 1 97.81 79 ALA A O 1
ATOM 576 N N . ASP A 1 80 ? -4.133 46.812 15.82 1 98.19 80 ASP A N 1
ATOM 577 C CA . ASP A 1 80 ? -3.586 47.031 17.156 1 98.19 80 ASP A CA 1
ATOM 578 C C . ASP A 1 80 ? -2.061 47.094 17.125 1 98.19 80 ASP A C 1
ATOM 580 O O . ASP A 1 80 ? -1.399 46.156 16.672 1 98.19 80 ASP A O 1
ATOM 584 N N . SER A 1 81 ? -1.453 48.125 17.672 1 97.62 81 SER A N 1
ATOM 585 C CA . SER A 1 81 ? -0.016 48.375 17.609 1 97.62 81 SER A CA 1
ATOM 586 C C . SER A 1 81 ? 0.753 47.375 18.469 1 97.62 81 SER A C 1
ATOM 588 O O . SER A 1 81 ? 1.954 47.188 18.281 1 97.62 81 SER A O 1
ATOM 590 N N . ASP A 1 82 ? 0.071 46.719 19.422 1 97.44 82 ASP A N 1
ATOM 591 C CA . ASP A 1 82 ? 0.732 45.75 20.297 1 97.44 82 ASP A CA 1
ATOM 592 C C . ASP A 1 82 ? 0.789 44.375 19.656 1 97.44 82 ASP A C 1
ATOM 594 O O . ASP A 1 82 ? 1.492 43.5 20.125 1 97.44 82 ASP A O 1
ATOM 598 N N . VAL A 1 83 ? 0.044 44.219 18.547 1 98.5 83 VAL A N 1
ATOM 599 C CA . VAL A 1 83 ? 0.004 42.938 17.859 1 98.5 83 VAL A CA 1
ATOM 600 C C . VAL A 1 83 ? 1.045 42.906 16.734 1 98.5 83 VAL A C 1
ATOM 602 O O . VAL A 1 83 ? 1.029 43.781 15.852 1 98.5 83 VAL A O 1
ATOM 605 N N . ASP A 1 84 ? 1.913 41.969 16.812 1 97.81 84 ASP A N 1
ATOM 606 C CA . ASP A 1 84 ? 2.92 41.781 15.773 1 97.81 84 ASP A CA 1
ATOM 607 C C . ASP A 1 84 ? 2.547 40.625 14.859 1 97.81 84 ASP A C 1
ATOM 609 O O . ASP A 1 84 ? 2.945 40.594 13.695 1 97.81 84 ASP A O 1
ATOM 613 N N . LEU A 1 85 ? 1.861 39.656 15.406 1 98.12 85 LEU A N 1
ATOM 614 C CA . LEU A 1 85 ? 1.479 38.406 14.75 1 98.12 85 LEU A CA 1
ATOM 615 C C . LEU A 1 85 ? 0.018 38.062 15.031 1 98.12 85 LEU A C 1
ATOM 617 O O . LEU A 1 85 ? -0.407 38.062 16.188 1 98.12 85 LEU A O 1
ATOM 621 N N . VAL A 1 86 ? -0.747 37.844 13.992 1 98.69 86 VAL A N 1
ATOM 622 C CA . VAL A 1 86 ? -2.131 37.406 14.156 1 98.69 86 VAL A CA 1
ATOM 623 C C . VAL A 1 86 ? -2.219 35.875 14.008 1 98.69 86 VAL A C 1
ATOM 625 O O . VAL A 1 86 ? -1.901 35.344 12.953 1 98.69 86 VAL A O 1
ATOM 628 N N . ALA A 1 87 ? -2.602 35.188 15.062 1 98.19 87 ALA A N 1
ATOM 629 C CA . ALA A 1 87 ? -2.838 33.75 15.023 1 98.19 87 ALA A CA 1
ATOM 630 C C . ALA A 1 87 ? -4.293 33.438 14.68 1 98.19 87 ALA A C 1
ATOM 632 O O . ALA A 1 87 ? -5.199 33.75 15.453 1 98.19 87 ALA A O 1
ATOM 633 N N . VAL A 1 88 ? -4.465 32.781 13.57 1 97.81 88 VAL A N 1
ATOM 634 C CA . VAL A 1 88 ? -5.801 32.531 13.031 1 97.81 88 VAL A CA 1
ATOM 635 C C . VAL A 1 88 ? -6.223 31.109 13.32 1 97.81 88 VAL A C 1
ATOM 637 O O . VAL A 1 88 ? -5.691 30.156 12.734 1 97.81 88 VAL A O 1
ATOM 640 N N . ALA A 1 89 ? -7.188 30.922 14.164 1 93.88 89 ALA A N 1
ATOM 641 C CA . ALA A 1 89 ? -7.664 29.609 14.586 1 93.88 89 ALA A CA 1
ATOM 642 C C . ALA A 1 89 ? -9.18 29.484 14.422 1 93.88 89 ALA A C 1
ATOM 644 O O . ALA A 1 89 ? -9.875 29.062 15.344 1 93.88 89 ALA A O 1
ATOM 645 N N . VAL A 1 90 ? -9.695 29.938 13.328 1 92.88 90 VAL A N 1
ATOM 646 C CA . VAL A 1 90 ? -11.109 29.812 12.969 1 92.88 90 VAL A CA 1
ATOM 647 C C . VAL A 1 90 ? -11.281 28.703 11.945 1 92.88 90 VAL A C 1
ATOM 649 O O . VAL A 1 90 ? -10.32 28.016 11.594 1 92.88 90 VAL A O 1
ATOM 652 N N . ALA A 1 91 ? -12.555 28.484 11.508 1 89.5 91 ALA A N 1
ATOM 653 C CA . ALA A 1 91 ? -12.812 27.469 10.492 1 89.5 91 ALA A CA 1
ATOM 654 C C . ALA A 1 91 ? -12.195 27.875 9.148 1 89.5 91 ALA A C 1
ATOM 656 O O . ALA A 1 91 ? -12.117 29.062 8.828 1 89.5 91 ALA A O 1
ATOM 657 N N . ALA A 1 92 ? -11.836 26.906 8.383 1 92.06 92 ALA A N 1
ATOM 658 C CA . ALA A 1 92 ? -11.023 27.062 7.18 1 92.06 92 ALA A CA 1
ATOM 659 C C . ALA A 1 92 ? -11.664 28.062 6.219 1 92.06 92 ALA A C 1
ATOM 661 O O . ALA A 1 92 ? -10.969 28.891 5.629 1 92.06 92 ALA A O 1
ATOM 662 N N . PRO A 1 93 ? -12.984 28.078 6.066 1 92.81 93 PRO A N 1
ATOM 663 C CA . PRO A 1 93 ? -13.578 29 5.105 1 92.81 93 PRO A CA 1
ATOM 664 C C . PRO A 1 93 ? -13.367 30.469 5.496 1 92.81 93 PRO A C 1
ATOM 666 O O . PRO A 1 93 ? -13.5 31.359 4.652 1 92.81 93 PRO A O 1
ATOM 669 N N . HIS A 1 94 ? -13.008 30.719 6.773 1 94.25 94 HIS A N 1
ATOM 670 C CA . HIS A 1 94 ? -12.859 32.094 7.258 1 94.25 94 HIS A CA 1
ATOM 671 C C . HIS A 1 94 ? -11.398 32.5 7.312 1 94.25 94 HIS A C 1
ATOM 673 O O . HIS A 1 94 ? -11.078 33.656 7.629 1 94.25 94 HIS A O 1
ATOM 679 N N . HIS A 1 95 ? -10.508 31.625 6.988 1 97.5 95 HIS A N 1
ATOM 680 C CA . HIS A 1 95 ? -9.078 31.891 7.094 1 97.5 95 HIS A CA 1
ATOM 681 C C . HIS A 1 95 ? -8.68 33.094 6.23 1 97.5 95 HIS A C 1
ATOM 683 O O . HIS A 1 95 ? -8.016 34 6.703 1 97.5 95 HIS A O 1
ATOM 689 N N . LYS A 1 96 ? -9.125 33.062 5.008 1 97.88 96 LYS A N 1
ATOM 690 C CA . LYS A 1 96 ? -8.664 34.062 4.059 1 97.88 96 LYS A CA 1
ATOM 691 C C . LYS A 1 96 ? -9.031 35.469 4.516 1 97.88 96 LYS A C 1
ATO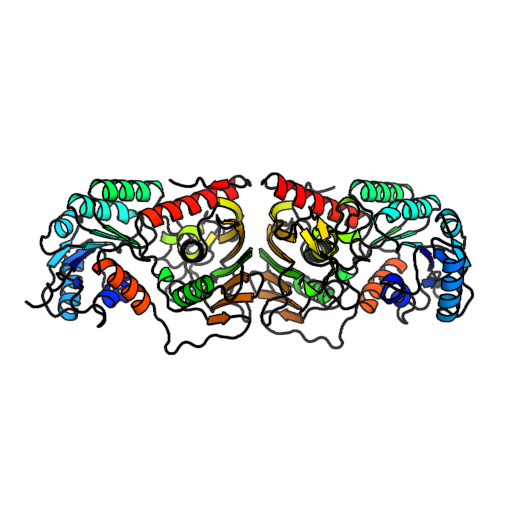M 693 O O . LYS A 1 96 ? -8.188 36.375 4.52 1 97.88 96 LYS A O 1
ATOM 698 N N . SER A 1 97 ? -10.281 35.625 4.934 1 97.56 97 SER A N 1
ATOM 699 C CA . SER A 1 97 ? -10.734 36.969 5.34 1 97.56 97 SER A CA 1
ATOM 700 C C . SER A 1 97 ? -9.906 37.5 6.496 1 97.56 97 SER A C 1
ATOM 702 O O . SER A 1 97 ? -9.523 38.656 6.496 1 97.56 97 SER A O 1
ATOM 704 N N . VAL A 1 98 ? -9.562 36.688 7.426 1 98.25 98 VAL A N 1
ATOM 705 C CA . VAL A 1 98 ? -8.805 37.094 8.602 1 98.25 98 VAL A CA 1
ATOM 706 C C . VAL A 1 98 ? -7.348 37.344 8.219 1 98.25 98 VAL A C 1
ATOM 708 O O . VAL A 1 98 ? -6.777 38.375 8.562 1 98.25 98 VAL A O 1
ATOM 711 N N . VAL A 1 99 ? -6.77 36.438 7.48 1 98.69 99 VAL A N 1
ATOM 712 C CA . VAL A 1 99 ? -5.367 36.5 7.094 1 98.69 99 VAL A CA 1
ATOM 713 C C . VAL A 1 99 ? -5.133 37.75 6.23 1 98.69 99 VAL A C 1
ATOM 715 O O . VAL A 1 99 ? -4.133 38.438 6.406 1 98.69 99 VAL A O 1
ATOM 718 N N . MET A 1 100 ? -6.066 38.031 5.332 1 98.69 100 MET A N 1
ATOM 719 C CA . MET A 1 100 ? -5.918 39.188 4.457 1 98.69 100 MET A CA 1
ATOM 720 C C . MET A 1 100 ? -5.895 40.469 5.262 1 98.69 100 MET A C 1
ATOM 722 O O . MET A 1 100 ? -5.145 41.406 4.941 1 98.69 100 MET A O 1
ATOM 726 N N . ARG A 1 101 ? -6.711 40.594 6.301 1 98.5 101 ARG A N 1
ATOM 727 C CA . ARG A 1 101 ? -6.699 41.75 7.16 1 98.5 101 ARG A CA 1
ATOM 728 C C . ARG A 1 101 ? -5.363 41.906 7.875 1 98.5 101 ARG A C 1
ATOM 730 O O . ARG A 1 101 ? -4.852 43.031 8.031 1 98.5 101 ARG A O 1
ATOM 737 N N . ALA A 1 102 ? -4.84 40.781 8.359 1 98.69 102 ALA A N 1
ATOM 738 C CA . ALA A 1 102 ? -3.523 40.812 9 1 98.69 102 ALA A CA 1
ATOM 739 C C . ALA A 1 102 ? -2.455 41.312 8.031 1 98.69 102 ALA A C 1
ATOM 741 O O . ALA A 1 102 ? -1.636 42.156 8.391 1 98.69 102 ALA A O 1
ATOM 742 N N . ILE A 1 103 ? -2.492 40.812 6.809 1 98.62 103 ILE A N 1
ATOM 743 C CA . ILE A 1 103 ? -1.506 41.156 5.793 1 98.62 103 ILE A CA 1
ATOM 744 C C . ILE A 1 103 ? -1.628 42.656 5.453 1 98.62 103 ILE A C 1
ATOM 746 O O . ILE A 1 103 ? -0.62 43.344 5.34 1 98.62 103 ILE A O 1
ATOM 750 N N . GLU A 1 104 ? -2.842 43.094 5.305 1 98.19 104 GLU A N 1
ATOM 751 C CA . GLU A 1 104 ? -3.09 44.5 5 1 98.19 104 GLU A CA 1
ATOM 752 C C . GLU A 1 104 ? -2.48 45.406 6.066 1 98.19 104 GLU A C 1
ATOM 754 O O . GLU A 1 104 ? -2.025 46.5 5.758 1 98.19 104 GLU A O 1
ATOM 759 N N . ALA A 1 105 ? -2.469 44.969 7.266 1 98.38 105 ALA A N 1
ATOM 760 C CA . ALA A 1 105 ? -1.923 45.719 8.391 1 98.38 105 ALA A CA 1
ATOM 761 C C . ALA A 1 105 ? -0.436 45.438 8.578 1 98.38 105 ALA A C 1
ATOM 763 O O . ALA A 1 105 ? 0.168 45.844 9.562 1 98.38 105 ALA A O 1
ATOM 764 N N . THR A 1 106 ? 0.136 44.625 7.68 1 98.19 106 THR A N 1
ATOM 765 C CA . THR A 1 106 ? 1.55 44.281 7.648 1 98.19 106 THR A CA 1
ATOM 766 C C . THR A 1 106 ? 1.937 43.5 8.898 1 98.19 106 THR A C 1
ATOM 768 O O . THR A 1 106 ? 2.988 43.75 9.492 1 98.19 106 THR A O 1
ATOM 771 N N . LYS A 1 107 ? 1.042 42.688 9.336 1 98.56 107 LYS A N 1
ATOM 772 C CA . LYS A 1 107 ? 1.308 41.781 10.453 1 98.56 107 LYS A CA 1
ATOM 773 C C . LYS A 1 107 ? 1.701 40.406 9.953 1 98.56 107 LYS A C 1
ATOM 775 O O . LYS A 1 107 ? 1.131 39.906 8.977 1 98.56 107 LYS A O 1
ATOM 780 N N . ASP A 1 108 ? 2.693 39.75 10.578 1 97.94 108 ASP A N 1
ATOM 781 C CA . ASP A 1 108 ? 2.896 38.312 10.367 1 97.94 108 ASP A CA 1
ATOM 782 C C . ASP A 1 108 ? 1.659 37.531 10.781 1 97.94 108 ASP A C 1
ATOM 784 O O . ASP A 1 108 ? 0.79 38.031 11.484 1 97.94 108 ASP A O 1
ATOM 788 N N . PHE A 1 109 ? 1.566 36.312 10.25 1 98.5 109 PHE A N 1
ATOM 789 C CA . PHE A 1 109 ? 0.376 35.562 10.641 1 98.5 109 PHE A CA 1
ATOM 790 C C . PHE A 1 109 ? 0.696 34.094 10.812 1 98.5 109 PHE A C 1
ATOM 792 O O . PHE A 1 109 ? 1.614 33.562 10.172 1 98.5 109 PHE A O 1
ATOM 799 N N . PHE A 1 110 ? -0.028 33.469 11.719 1 97.94 110 PHE A N 1
ATOM 800 C CA . PHE A 1 110 ? -0.202 32.031 11.836 1 97.94 110 PHE A CA 1
ATOM 801 C C . PHE A 1 110 ? -1.58 31.609 11.336 1 97.94 110 PHE A C 1
ATOM 803 O O . PHE A 1 110 ? -2.582 32.25 11.656 1 97.94 110 PHE A O 1
ATOM 810 N N . VAL A 1 111 ? -1.618 30.594 10.547 1 98.19 111 VAL A N 1
ATOM 811 C CA . VAL A 1 111 ? -2.908 30.031 10.156 1 98.19 111 VAL A CA 1
ATOM 812 C C . VAL A 1 111 ? -2.879 28.516 10.281 1 98.19 111 VAL A C 1
ATOM 814 O O . VAL A 1 111 ? -1.887 27.875 9.922 1 98.19 111 VAL A O 1
ATOM 817 N N . GLU A 1 112 ? -3.922 28.016 10.844 1 95.44 112 GLU A N 1
ATOM 818 C CA . GLU A 1 112 ? -4.043 26.578 10.977 1 95.44 112 GLU A CA 1
ATOM 819 C C . GLU A 1 112 ? -4.234 25.906 9.609 1 95.44 112 GLU A C 1
ATOM 821 O O . GLU A 1 112 ? -4.871 26.484 8.719 1 95.44 112 GLU A O 1
ATOM 826 N N . TRP A 1 113 ? -3.633 24.781 9.531 1 95.56 113 TRP A N 1
ATOM 827 C CA . TRP A 1 113 ? -3.98 23.969 8.367 1 95.56 113 TRP A CA 1
ATOM 828 C C . TRP A 1 113 ? -5.402 23.422 8.492 1 95.56 113 TRP A C 1
ATOM 830 O O . TRP A 1 113 ? -5.789 22.906 9.539 1 95.56 113 TRP A O 1
ATOM 840 N N . PRO A 1 114 ? -6.105 23.406 7.371 1 95.5 114 PRO A N 1
ATOM 841 C CA . PRO A 1 114 ? -5.797 23.875 6.016 1 95.5 114 PRO A CA 1
ATOM 842 C C . PRO A 1 114 ? -5.762 25.406 5.914 1 95.5 114 PRO A C 1
ATOM 844 O O . PRO A 1 114 ? -6.633 26.078 6.465 1 95.5 114 PRO A O 1
ATOM 847 N N . ALA A 1 115 ? -4.762 25.922 5.262 1 97.06 115 ALA A N 1
ATOM 848 C CA . ALA A 1 115 ? -4.648 27.375 5.082 1 97.06 115 ALA A CA 1
ATOM 849 C C . ALA A 1 115 ? -5.617 27.875 4.016 1 97.06 115 ALA A C 1
ATOM 851 O O . ALA A 1 115 ? -5.215 28.156 2.883 1 97.06 115 ALA A O 1
ATOM 852 N N . GLY A 1 116 ? -6.844 28.109 4.43 1 95.56 116 GLY A N 1
ATOM 853 C CA . GLY A 1 116 ? -7.93 28.391 3.496 1 95.56 116 GLY A CA 1
ATOM 854 C C . GLY A 1 116 ? -8.695 27.141 3.094 1 95.56 116 GLY A C 1
ATOM 855 O O . GLY A 1 116 ? -8.281 26.016 3.408 1 95.56 116 GLY A O 1
ATOM 856 N N . ALA A 1 117 ? -9.789 27.375 2.334 1 94.69 117 ALA A N 1
ATOM 857 C CA . ALA A 1 117 ? -10.656 26.25 1.992 1 94.69 117 ALA A CA 1
ATOM 858 C C . ALA A 1 117 ? -10.344 25.719 0.598 1 94.69 117 ALA A C 1
ATOM 860 O O . ALA A 1 117 ? -10.898 24.703 0.174 1 94.69 117 ALA A O 1
ATOM 861 N N . SER A 1 118 ? -9.445 26.406 -0.095 1 95.88 118 SER A N 1
ATOM 862 C CA . SER A 1 118 ? -9.133 26 -1.463 1 95.88 118 SER A CA 1
ATOM 863 C C . SER A 1 118 ? -7.738 26.469 -1.874 1 95.88 118 SER A C 1
ATOM 865 O O . SER A 1 118 ? -7.141 27.312 -1.208 1 95.88 118 SER A O 1
ATOM 867 N N . LEU A 1 119 ? -7.285 25.891 -2.971 1 97.06 119 LEU A N 1
ATOM 868 C CA . LEU A 1 119 ? -6.02 26.328 -3.553 1 97.06 119 LEU A CA 1
ATOM 869 C C . LEU A 1 119 ? -6.062 27.812 -3.898 1 97.06 119 LEU A C 1
ATOM 871 O O . LEU A 1 119 ? -5.102 28.531 -3.635 1 97.06 119 LEU A O 1
ATOM 875 N N . LYS A 1 120 ? -7.145 28.234 -4.457 1 97.69 120 LYS A N 1
ATOM 876 C CA . LYS A 1 120 ? -7.281 29.641 -4.836 1 97.69 120 LYS A CA 1
ATOM 877 C C . LYS A 1 120 ? -7.125 30.562 -3.621 1 97.69 120 LYS A C 1
ATOM 879 O O . LYS A 1 120 ? -6.375 31.531 -3.666 1 97.69 120 LYS A O 1
ATOM 884 N N . ASP A 1 121 ? -7.855 30.219 -2.525 1 98 121 ASP A N 1
ATOM 885 C CA . ASP A 1 121 ? -7.746 30.984 -1.297 1 98 121 ASP A CA 1
ATOM 886 C C . ASP A 1 121 ? -6.293 31.062 -0.824 1 98 121 ASP A C 1
ATOM 888 O O . ASP A 1 121 ? -5.801 32.156 -0.498 1 98 121 ASP A O 1
ATOM 892 N N . THR A 1 122 ? -5.672 29.953 -0.825 1 98.44 122 THR A N 1
ATOM 893 C CA . THR A 1 122 ? -4.316 29.844 -0.301 1 98.44 122 THR A CA 1
ATOM 894 C C . THR A 1 122 ? -3.336 30.625 -1.184 1 98.44 122 THR A C 1
ATOM 896 O O . THR A 1 122 ? -2.438 31.297 -0.68 1 98.44 122 THR A O 1
ATOM 899 N N . GLU A 1 123 ? -3.48 30.516 -2.48 1 98.5 123 GLU A N 1
ATOM 900 C CA . GLU A 1 123 ? -2.617 31.234 -3.414 1 98.5 123 GLU A CA 1
ATOM 901 C C . GLU A 1 123 ? -2.766 32.75 -3.254 1 98.5 123 GLU A C 1
ATOM 903 O O . GLU A 1 123 ? -1.781 33.469 -3.332 1 98.5 123 GLU A O 1
ATOM 908 N N . GLU A 1 124 ? -3.955 33.188 -3.074 1 98.69 124 GLU A N 1
ATOM 909 C CA . GLU A 1 124 ? -4.195 34.625 -2.875 1 98.69 124 GLU A CA 1
ATOM 910 C C . GLU A 1 124 ? -3.537 35.125 -1.591 1 98.69 124 GLU A C 1
ATOM 912 O O . GLU A 1 124 ? -2.939 36.188 -1.57 1 98.69 124 GLU A O 1
ATOM 917 N N . MET A 1 125 ? -3.65 34.344 -0.541 1 98.75 125 MET A N 1
ATOM 918 C CA . MET A 1 125 ? -2.986 34.719 0.712 1 98.75 125 MET A CA 1
ATOM 919 C C . MET A 1 125 ? -1.472 34.719 0.536 1 98.75 125 MET A C 1
ATOM 921 O O . MET A 1 125 ? -0.803 35.656 1.02 1 98.75 125 MET A O 1
ATOM 925 N N . ALA A 1 126 ? -0.952 33.719 -0.184 1 98.62 126 ALA A N 1
ATOM 926 C CA . ALA A 1 126 ? 0.49 33.625 -0.401 1 98.62 126 ALA A CA 1
ATOM 927 C C . ALA A 1 126 ? 1.001 34.812 -1.204 1 98.62 126 ALA A C 1
ATOM 929 O O . ALA A 1 126 ? 2.025 35.406 -0.861 1 98.62 126 ALA A O 1
ATOM 930 N N . GLU A 1 127 ? 0.282 35.125 -2.227 1 98.56 127 GLU A N 1
ATOM 931 C CA . GLU A 1 127 ? 0.662 36.25 -3.064 1 98.56 127 GLU A CA 1
ATOM 932 C C . GLU A 1 127 ? 0.641 37.562 -2.273 1 98.56 127 GLU A C 1
ATOM 934 O O . GLU A 1 127 ? 1.562 38.375 -2.379 1 98.56 127 GLU A O 1
ATOM 939 N N . ALA A 1 128 ? -0.414 37.781 -1.51 1 98.69 128 ALA A N 1
ATOM 940 C CA . ALA A 1 128 ? -0.532 38.969 -0.695 1 98.69 128 ALA A CA 1
ATOM 941 C C . ALA A 1 128 ? 0.602 39.062 0.323 1 98.69 128 ALA A C 1
ATOM 943 O O . ALA A 1 128 ? 1.162 40.125 0.547 1 98.69 128 ALA A O 1
ATOM 944 N N . ALA A 1 129 ? 0.889 37.938 0.96 1 98.38 129 ALA A N 1
ATOM 945 C CA . ALA A 1 129 ? 1.976 37.906 1.936 1 98.38 129 ALA A CA 1
ATOM 946 C C . ALA A 1 129 ? 3.309 38.25 1.285 1 98.38 129 ALA A C 1
ATOM 948 O O . ALA A 1 129 ? 4.082 39.031 1.833 1 98.38 129 ALA A O 1
ATOM 949 N N . ARG A 1 130 ? 3.531 37.625 0.128 1 97.56 130 ARG A N 1
ATOM 950 C CA . ARG A 1 130 ? 4.758 37.906 -0.614 1 97.56 130 ARG A CA 1
ATOM 951 C C . ARG A 1 130 ? 4.883 39.375 -0.952 1 97.56 130 ARG A C 1
ATOM 953 O O . ARG A 1 130 ? 5.941 39.969 -0.761 1 97.56 130 ARG A O 1
ATOM 960 N N . LYS A 1 131 ? 3.879 40 -1.392 1 98.06 131 LYS A N 1
ATOM 961 C CA . LYS A 1 131 ? 3.869 41.406 -1.799 1 98.06 131 LYS A CA 1
ATOM 962 C C . LYS A 1 131 ? 4.086 42.312 -0.602 1 98.06 131 LYS A C 1
ATOM 964 O O . LYS A 1 131 ? 4.75 43.344 -0.717 1 98.06 131 LYS A O 1
ATOM 969 N N . SER A 1 132 ? 3.541 42 0.504 1 97.81 132 SER A N 1
ATOM 970 C CA . SER A 1 132 ? 3.598 42.844 1.691 1 97.81 132 SER A CA 1
ATOM 971 C C . SER A 1 132 ? 4.883 42.594 2.477 1 97.81 132 SER A C 1
ATOM 973 O O . SER A 1 132 ? 5.238 43.406 3.346 1 97.81 132 SER A O 1
ATOM 975 N N . GLY A 1 133 ? 5.484 41.406 2.229 1 96.38 133 GLY A N 1
ATOM 976 C CA . GLY A 1 133 ? 6.73 41.094 2.904 1 96.38 133 GLY A CA 1
ATOM 977 C C . GLY A 1 133 ? 6.52 40.562 4.309 1 96.38 133 GLY A C 1
ATOM 978 O O . GLY A 1 133 ? 7.438 40.562 5.133 1 96.38 133 GLY A O 1
ATOM 979 N N . VAL A 1 134 ? 5.336 40.156 4.625 1 96.94 134 VAL A N 1
ATOM 980 C CA . VAL A 1 134 ? 5.078 39.625 5.961 1 96.94 134 VAL A CA 1
ATOM 981 C C . VAL A 1 134 ? 5.414 38.125 5.996 1 96.94 134 VAL A C 1
ATOM 983 O O . VAL A 1 134 ? 5.383 37.469 4.965 1 96.94 134 VAL A O 1
ATOM 986 N N . ARG A 1 135 ? 5.707 37.594 7.191 1 97 135 ARG A N 1
ATOM 987 C CA . ARG A 1 135 ? 6.039 36.188 7.391 1 97 135 ARG A CA 1
ATOM 988 C C . ARG A 1 135 ? 4.805 35.375 7.797 1 97 135 ARG A C 1
ATOM 990 O O . ARG A 1 135 ? 3.848 35.938 8.336 1 97 135 ARG A O 1
ATOM 997 N N . SER A 1 136 ? 4.875 34.156 7.465 1 97.31 136 SER A N 1
ATOM 998 C CA . SER A 1 136 ? 3.762 33.281 7.781 1 97.31 136 SER A CA 1
ATOM 999 C C . SER A 1 136 ? 4.242 32 8.484 1 97.31 136 SER A C 1
ATOM 1001 O O . SER A 1 136 ? 5.391 31.594 8.305 1 97.31 136 SER A O 1
ATOM 1003 N N . ILE A 1 137 ? 3.42 31.438 9.266 1 97 137 ILE A N 1
ATOM 1004 C CA . ILE A 1 137 ? 3.561 30.094 9.82 1 97 137 ILE A CA 1
ATOM 1005 C C . ILE A 1 137 ? 2.246 29.328 9.672 1 97 137 ILE A C 1
ATOM 1007 O O . ILE A 1 137 ? 1.17 29.891 9.914 1 97 137 ILE A O 1
ATOM 1011 N N . VAL A 1 138 ? 2.309 28.125 9.141 1 97.62 138 VAL A N 1
ATOM 1012 C CA . VAL A 1 138 ? 1.131 27.281 8.984 1 97.62 138 VAL A CA 1
ATOM 1013 C C . VAL A 1 138 ? 1.174 26.141 10.008 1 97.62 138 VAL A C 1
ATOM 1015 O O . VAL A 1 138 ? 2.232 25.562 10.25 1 97.62 138 VAL A O 1
ATOM 1018 N N . GLY A 1 139 ? 0.031 25.875 10.57 1 96.38 139 GLY A N 1
ATOM 1019 C CA . GLY A 1 139 ? -0.083 24.875 11.609 1 96.38 139 GLY A CA 1
ATOM 1020 C C . GLY A 1 139 ? 0.155 23.469 11.102 1 96.38 139 GLY A C 1
ATOM 1021 O O . GLY A 1 139 ? -0.74 22.609 11.164 1 96.38 139 GLY A O 1
ATOM 1022 N N . LEU A 1 140 ? 1.32 23.109 10.688 1 96.69 140 LEU A N 1
ATOM 1023 C CA . LEU A 1 140 ? 1.796 21.797 10.281 1 96.69 140 LEU A CA 1
ATOM 1024 C C . LEU A 1 140 ? 2.945 21.328 11.172 1 96.69 140 LEU A C 1
ATOM 1026 O O . LEU A 1 140 ? 4.035 21.031 10.68 1 96.69 140 LEU A O 1
ATOM 1030 N N . GLN A 1 141 ? 2.6 21.234 12.461 1 93 141 GLN A N 1
ATOM 1031 C CA . GLN A 1 141 ? 3.559 21.047 13.539 1 93 141 GLN A CA 1
ATOM 1032 C C . GLN A 1 141 ? 4.168 19.641 13.492 1 93 141 GLN A C 1
ATOM 1034 O O . GLN A 1 141 ? 5.16 19.375 14.172 1 93 141 GLN A O 1
ATOM 1039 N N . GLY A 1 142 ? 3.6 18.766 12.625 1 95.38 142 GLY A N 1
ATOM 1040 C CA . GLY A 1 142 ? 4.148 17.422 12.516 1 95.38 142 GLY A CA 1
ATOM 1041 C C . GLY A 1 142 ? 5.613 17.406 12.109 1 95.38 142 GLY A C 1
ATOM 1042 O O . GLY A 1 142 ? 6.34 16.469 12.43 1 95.38 142 GLY A O 1
ATOM 1043 N N . ARG A 1 143 ? 6.051 18.453 11.453 1 96.69 143 ARG A N 1
ATOM 1044 C CA . ARG A 1 143 ? 7.438 18.594 11.023 1 96.69 143 ARG A CA 1
ATOM 1045 C C . ARG A 1 143 ? 8.383 18.641 12.219 1 96.69 143 ARG A C 1
ATOM 1047 O O . ARG A 1 143 ? 9.57 18.344 12.086 1 96.69 143 ARG A O 1
ATOM 1054 N N . HIS A 1 144 ? 7.773 18.984 13.391 1 95.19 144 HIS A N 1
ATOM 1055 C CA . HIS A 1 144 ? 8.633 19.266 14.539 1 95.19 144 HIS A CA 1
ATOM 1056 C C . HIS A 1 144 ? 8.461 18.219 15.625 1 95.19 144 HIS A C 1
ATOM 1058 O O . HIS A 1 144 ? 8.969 18.375 16.734 1 95.19 144 HIS A O 1
ATOM 1064 N N . SER A 1 145 ? 7.672 17.172 15.32 1 95.06 145 SER A N 1
ATOM 1065 C CA . SER A 1 145 ? 7.547 16.109 16.312 1 95.06 145 SER A CA 1
ATOM 1066 C C . SER A 1 145 ? 8.906 15.5 16.641 1 95.06 145 SER A C 1
ATOM 1068 O O . SER A 1 145 ? 9.836 15.57 15.828 1 95.06 145 SER A O 1
ATOM 1070 N N . MET A 1 146 ? 9.008 15.008 17.828 1 95.12 146 MET A N 1
ATOM 1071 C CA . MET A 1 146 ? 10.25 14.375 18.266 1 95.12 146 MET A CA 1
ATOM 1072 C C . MET A 1 146 ? 10.656 13.258 17.312 1 95.12 146 MET A C 1
ATOM 1074 O O . MET A 1 146 ? 11.82 13.156 16.922 1 95.12 146 MET A O 1
ATOM 1078 N N . VAL A 1 147 ? 9.727 12.477 16.891 1 96.81 147 VAL A N 1
ATOM 1079 C CA . VAL A 1 147 ? 9.984 11.344 16 1 96.81 147 VAL A CA 1
ATOM 1080 C C . VAL A 1 147 ? 10.391 11.844 14.617 1 96.81 147 VAL A C 1
ATOM 1082 O O . VAL A 1 147 ? 11.359 11.359 14.039 1 96.81 147 VAL A O 1
ATOM 1085 N N . THR A 1 148 ? 9.672 12.836 14.086 1 96.88 148 THR A N 1
ATOM 1086 C CA . THR A 1 148 ? 9.992 13.375 12.773 1 96.88 148 THR A CA 1
ATOM 1087 C C . THR A 1 148 ? 11.406 13.93 12.742 1 96.88 148 THR A C 1
ATOM 1089 O O . THR A 1 148 ? 12.156 13.688 11.797 1 96.88 148 THR A O 1
ATOM 1092 N N . ARG A 1 149 ? 11.781 14.656 13.797 1 95.62 149 ARG A N 1
ATOM 1093 C CA . ARG A 1 149 ? 13.125 15.219 13.875 1 95.62 149 ARG A CA 1
ATOM 1094 C C . ARG A 1 149 ? 14.18 14.117 13.922 1 95.62 149 ARG A C 1
ATOM 1096 O O . ARG A 1 149 ? 15.227 14.227 13.281 1 95.62 149 ARG A O 1
ATOM 1103 N N . LYS A 1 150 ? 13.883 13.109 14.672 1 97.06 150 LYS A N 1
ATOM 1104 C CA . LYS A 1 150 ? 14.82 11.992 14.742 1 97.06 150 LYS A CA 1
ATOM 1105 C C . LYS A 1 150 ? 14.953 11.289 13.398 1 97.06 150 LYS A C 1
ATOM 1107 O O . LYS A 1 150 ? 16.062 10.938 12.977 1 97.06 150 LYS A O 1
ATOM 1112 N N . VAL A 1 151 ? 13.875 11.07 12.742 1 98.06 151 VAL A N 1
ATOM 1113 C CA . VAL A 1 151 ? 13.898 10.438 11.43 1 98.06 151 VAL A CA 1
ATOM 1114 C C . VAL A 1 151 ? 14.719 11.289 10.461 1 98.06 151 VAL A C 1
ATOM 1116 O O . VAL A 1 151 ? 15.508 10.758 9.672 1 98.06 151 VAL A O 1
ATOM 1119 N N . LYS A 1 152 ? 14.516 12.586 10.484 1 97.62 152 LYS A N 1
ATOM 1120 C CA . LYS A 1 152 ? 15.297 13.484 9.641 1 97.62 152 LYS A CA 1
ATOM 1121 C C . LYS A 1 152 ? 16.797 13.312 9.891 1 97.62 152 LYS A C 1
ATOM 1123 O O . LYS A 1 152 ? 17.578 13.25 8.945 1 97.62 152 LYS A O 1
ATOM 1128 N N . GLU A 1 153 ? 17.141 13.258 11.18 1 97.69 153 GLU A N 1
ATOM 1129 C CA . GLU A 1 153 ? 18.531 13.023 11.555 1 97.69 153 GLU A CA 1
ATOM 1130 C C . GLU A 1 153 ? 19.047 11.703 10.984 1 97.69 153 GLU A C 1
ATOM 1132 O O . GLU A 1 153 ? 20.141 11.641 10.43 1 97.69 153 GLU A O 1
ATOM 1137 N N . LEU A 1 154 ? 18.266 10.688 11.125 1 97.56 154 LEU A N 1
ATOM 1138 C CA . LEU A 1 154 ? 18.641 9.359 10.656 1 97.56 154 LEU A CA 1
ATOM 1139 C C . LEU A 1 154 ? 18.828 9.344 9.148 1 97.56 154 LEU A C 1
ATOM 1141 O O . LEU A 1 154 ? 19.797 8.781 8.641 1 97.56 154 LEU A O 1
ATOM 1145 N N . LEU A 1 155 ? 17.953 9.938 8.438 1 98 155 LEU A N 1
ATOM 1146 C CA . LEU A 1 155 ? 18.047 10.008 6.98 1 98 155 LEU A CA 1
ATOM 1147 C C . LEU A 1 155 ? 19.297 10.766 6.547 1 98 155 LEU A C 1
ATOM 1149 O O . LEU A 1 155 ? 19.984 10.352 5.617 1 98 155 LEU A O 1
ATOM 1153 N N . SER A 1 156 ? 19.609 11.852 7.246 1 96.69 156 SER A N 1
ATOM 1154 C CA . SER A 1 156 ? 20.766 12.672 6.926 1 96.69 156 SER A CA 1
ATOM 1155 C C . SER A 1 156 ? 22.062 11.922 7.211 1 96.69 156 SER A C 1
ATOM 1157 O O . SER A 1 156 ? 23.078 12.156 6.551 1 96.69 156 SER A O 1
ATOM 1159 N N . SER A 1 157 ? 22 11.07 8.195 1 96.31 157 SER A N 1
ATOM 1160 C CA . SER A 1 157 ? 23.188 10.312 8.578 1 96.31 157 SER A CA 1
ATOM 1161 C C . SER A 1 157 ? 23.516 9.227 7.559 1 96.31 157 SER A C 1
ATOM 1163 O O . SER A 1 157 ? 24.609 8.68 7.555 1 96.31 157 SER A O 1
ATOM 1165 N N . GLY A 1 158 ? 22.516 8.844 6.785 1 95.31 158 GLY A N 1
ATOM 1166 C CA . GLY A 1 158 ? 22.719 7.809 5.781 1 95.31 158 GLY A CA 1
ATOM 1167 C C . GLY A 1 158 ? 22.641 6.402 6.344 1 95.31 158 GLY A C 1
ATOM 1168 O O . GLY A 1 158 ? 23.078 5.445 5.703 1 95.31 158 GLY A O 1
ATOM 1169 N N . VAL A 1 159 ? 22.031 6.262 7.488 1 93.94 159 VAL A N 1
ATOM 1170 C CA . VAL A 1 159 ? 22.078 5.004 8.227 1 93.94 159 VAL A CA 1
ATOM 1171 C C . VAL A 1 159 ? 21.328 3.922 7.453 1 93.94 159 VAL A C 1
ATOM 1173 O O . VAL A 1 159 ? 21.656 2.736 7.562 1 93.94 159 VAL A O 1
ATOM 1176 N N . ILE A 1 160 ? 20.453 4.289 6.555 1 95.25 160 ILE A N 1
ATOM 1177 C CA . ILE A 1 160 ? 19.703 3.256 5.848 1 95.25 160 ILE A CA 1
ATOM 1178 C C . ILE A 1 160 ? 20.062 3.275 4.367 1 95.25 160 ILE A C 1
ATOM 1180 O O . ILE A 1 160 ? 19.375 2.664 3.543 1 95.25 160 ILE A O 1
ATOM 1184 N N . GLY A 1 161 ? 21.078 3.99 3.998 1 94.56 161 GLY A N 1
ATOM 1185 C CA . GLY A 1 161 ? 21.5 4.086 2.609 1 94.56 161 GLY A CA 1
ATOM 1186 C C . GLY A 1 161 ? 20.594 4.941 1.761 1 94.56 161 GLY A C 1
ATOM 1187 O O . GLY A 1 161 ? 20 5.91 2.252 1 94.56 161 GLY A O 1
ATOM 1188 N N . THR A 1 162 ? 20.578 4.621 0.485 1 95.44 162 THR A N 1
ATOM 1189 C CA . THR A 1 162 ? 19.734 5.363 -0.442 1 95.44 162 THR A CA 1
ATOM 1190 C C . THR A 1 162 ? 18.266 4.941 -0.296 1 95.44 162 THR A C 1
ATOM 1192 O O . THR A 1 162 ? 17.938 3.764 -0.443 1 95.44 162 THR A O 1
ATOM 1195 N N . VAL A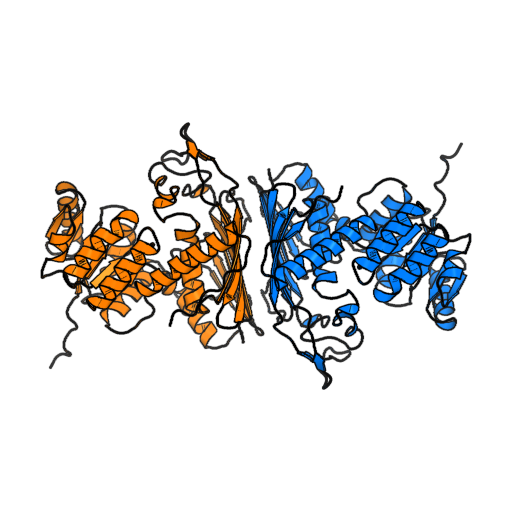 1 163 ? 17.391 5.902 -0.025 1 97.69 163 VAL A N 1
ATOM 1196 C CA . VAL A 1 163 ? 15.969 5.617 0.089 1 97.69 163 VAL A CA 1
ATOM 1197 C C . VAL A 1 163 ? 15.383 5.344 -1.295 1 97.69 163 VAL A C 1
ATOM 1199 O O . VAL A 1 163 ? 15.508 6.164 -2.205 1 97.69 163 VAL A O 1
ATOM 1202 N N . ARG A 1 164 ? 14.75 4.172 -1.443 1 97.75 164 ARG A N 1
ATOM 1203 C CA . ARG A 1 164 ? 14.211 3.799 -2.748 1 97.75 164 ARG A CA 1
ATOM 1204 C C . ARG A 1 164 ? 12.688 3.887 -2.756 1 97.75 164 ARG A C 1
ATOM 1206 O O . ARG A 1 164 ? 12.086 4.223 -3.777 1 97.75 164 ARG A O 1
ATOM 1213 N N . SER A 1 165 ? 12.133 3.562 -1.646 1 98.56 165 SER A N 1
ATOM 1214 C CA . SER A 1 165 ? 10.672 3.553 -1.622 1 98.56 165 SER A CA 1
ATOM 1215 C C . SER A 1 165 ? 10.141 3.832 -0.22 1 98.56 165 SER A C 1
ATOM 1217 O O . SER A 1 165 ? 10.891 3.762 0.758 1 98.56 165 SER A O 1
ATOM 1219 N N . THR A 1 166 ? 8.945 4.242 -0.106 1 98.75 166 THR A N 1
ATOM 1220 C CA . THR A 1 166 ? 8.25 4.457 1.159 1 98.75 166 THR A CA 1
ATOM 1221 C C . THR A 1 166 ? 6.793 4.008 1.06 1 98.75 166 THR A C 1
ATOM 1223 O O . THR A 1 166 ? 6.195 4.047 -0.019 1 98.75 166 THR A O 1
ATOM 1226 N N . ASN A 1 167 ? 6.266 3.451 2.129 1 98.56 167 ASN A N 1
ATOM 1227 C CA . ASN A 1 167 ? 4.914 2.902 2.217 1 98.56 167 ASN A CA 1
ATOM 1228 C C . ASN A 1 167 ? 4.176 3.428 3.443 1 98.56 167 ASN A C 1
ATOM 1230 O O . ASN A 1 167 ? 4.711 3.404 4.555 1 98.56 167 ASN A O 1
ATOM 1234 N N . VAL A 1 168 ? 2.967 3.965 3.221 1 98.62 168 VAL A N 1
ATOM 1235 C CA . VAL A 1 168 ? 2.1 4.379 4.32 1 98.62 168 VAL A CA 1
ATOM 1236 C C . VAL A 1 168 ? 0.799 3.584 4.281 1 98.62 168 VAL A C 1
ATOM 1238 O O . VAL A 1 168 ? 0.161 3.473 3.232 1 98.62 168 VAL A O 1
ATOM 1241 N N . PHE A 1 169 ? 0.445 2.971 5.328 1 98.25 169 PHE A N 1
ATOM 1242 C CA . PHE A 1 169 ? -0.806 2.256 5.551 1 98.25 169 PHE A CA 1
ATOM 1243 C C . PHE A 1 169 ? -1.532 2.801 6.773 1 98.25 169 PHE A C 1
ATOM 1245 O O . PHE A 1 169 ? -1.053 2.66 7.902 1 98.25 169 PHE A O 1
ATOM 1252 N N . ALA A 1 170 ? -2.713 3.436 6.504 1 97.75 170 ALA A N 1
ATOM 1253 C CA . ALA A 1 170 ? -3.344 4.184 7.586 1 97.75 170 ALA A CA 1
ATOM 1254 C C . ALA A 1 170 ? -4.855 3.971 7.594 1 97.75 170 ALA A C 1
ATOM 1256 O O . ALA A 1 170 ? -5.457 3.73 6.547 1 97.75 170 ALA A O 1
ATOM 1257 N N . LEU A 1 171 ? -5.457 4.094 8.844 1 96.38 171 LEU A N 1
ATOM 1258 C CA . LEU A 1 171 ? -6.891 3.908 9.031 1 96.38 171 LEU A CA 1
ATOM 1259 C C . LEU A 1 171 ? -7.469 5.012 9.906 1 96.38 171 LEU A C 1
ATOM 1261 O O . LEU A 1 171 ? -6.902 5.344 10.953 1 96.38 171 LEU A O 1
ATOM 1265 N N . MET A 1 172 ? -8.516 5.605 9.477 1 95.06 172 MET A N 1
ATOM 1266 C CA . MET A 1 172 ? -9.391 6.41 10.328 1 95.06 172 MET A CA 1
ATOM 1267 C C . MET A 1 172 ? -10.625 5.617 10.742 1 95.06 172 MET A C 1
ATOM 1269 O O . MET A 1 172 ? -11.609 5.559 10.008 1 95.06 172 MET A O 1
ATOM 1273 N N . PRO A 1 173 ? -10.602 5.023 11.898 1 94 173 PRO A N 1
ATOM 1274 C CA . PRO A 1 173 ? -11.703 4.148 12.289 1 94 173 PRO A CA 1
ATOM 1275 C C . PRO A 1 173 ? -13.016 4.906 12.484 1 94 173 PRO A C 1
ATOM 1277 O O . PRO A 1 173 ? -13.008 6.102 12.789 1 94 173 PRO A O 1
ATOM 1280 N N . ARG A 1 174 ? -14.078 4.195 12.32 1 93.5 174 ARG A N 1
ATOM 1281 C CA . ARG A 1 174 ? -15.398 4.824 12.328 1 93.5 174 ARG A CA 1
ATOM 1282 C C . ARG A 1 174 ? -15.727 5.391 13.711 1 93.5 174 ARG A C 1
ATOM 1284 O O . ARG A 1 174 ? -16.516 6.324 13.828 1 93.5 174 ARG A O 1
ATOM 1291 N N . GLU A 1 175 ? -15.016 4.898 14.734 1 91.38 175 GLU A N 1
ATOM 1292 C CA . GLU A 1 175 ? -15.32 5.316 16.094 1 91.38 175 GLU A CA 1
ATOM 1293 C C . GLU A 1 175 ? -14.836 6.742 16.359 1 91.38 175 GLU A C 1
ATOM 1295 O O . GLU A 1 175 ? -15.227 7.363 17.344 1 91.38 175 GLU A O 1
ATOM 1300 N N . LEU A 1 176 ? -14.008 7.258 15.469 1 90.56 176 LEU A N 1
ATOM 1301 C CA . LEU A 1 176 ? -13.562 8.641 15.617 1 90.56 176 LEU A CA 1
ATOM 1302 C C . LEU A 1 176 ? -14.711 9.609 15.352 1 90.56 176 LEU A C 1
ATOM 1304 O O . LEU A 1 176 ? -14.664 10.766 15.773 1 90.56 176 LEU A O 1
ATOM 1308 N N . ASN A 1 177 ? -15.727 9.188 14.594 1 92.75 177 ASN A N 1
ATOM 1309 C CA . ASN A 1 177 ? -16.938 9.953 14.32 1 92.75 177 ASN A CA 1
ATOM 1310 C C . ASN A 1 177 ? -16.625 11.281 13.648 1 92.75 177 ASN A C 1
ATOM 1312 O O . ASN A 1 177 ? -17.188 12.32 14.008 1 92.75 177 ASN A O 1
ATOM 1316 N N . LEU A 1 178 ? -15.719 11.383 12.711 1 89 178 LEU A N 1
ATOM 1317 C CA . LEU A 1 178 ? -15.297 12.617 12.055 1 89 178 LEU A CA 1
ATOM 1318 C C . LEU A 1 178 ? -15.711 12.625 10.586 1 89 178 LEU A C 1
ATOM 1320 O O . LEU A 1 178 ? -16.109 13.664 10.055 1 89 178 LEU A O 1
ATOM 1324 N N . TRP A 1 179 ? -15.68 11.562 9.938 1 88.38 179 TRP A N 1
ATOM 1325 C CA . TRP A 1 179 ? -16.062 11.367 8.539 1 88.38 179 TRP A CA 1
ATOM 1326 C C . TRP A 1 179 ? -17.031 10.195 8.398 1 88.38 179 TRP A C 1
ATOM 1328 O O . TRP A 1 179 ? -17.469 9.625 9.398 1 88.38 179 TRP A O 1
ATOM 1338 N N . THR A 1 180 ? -17.453 9.938 7.199 1 90.06 180 THR A N 1
ATOM 1339 C CA . THR A 1 180 ? -18.359 8.812 7 1 90.06 180 THR A CA 1
ATOM 1340 C C . THR A 1 180 ? -17.734 7.516 7.488 1 90.06 180 THR A C 1
ATOM 1342 O O . THR A 1 180 ? -16.5 7.371 7.48 1 90.06 180 THR A O 1
ATOM 1345 N N . PRO A 1 181 ? -18.516 6.695 8.188 1 93.56 181 PRO A N 1
ATOM 1346 C CA . PRO A 1 181 ? -19.969 6.582 8.148 1 93.56 181 PRO A CA 1
ATOM 1347 C C . PRO A 1 181 ? -20.641 7.273 9.336 1 93.56 181 PRO A C 1
ATOM 1349 O O . PRO A 1 181 ? -21.875 7.336 9.398 1 93.56 181 PRO A O 1
ATOM 1352 N N . PHE A 1 182 ? -19.891 7.758 10.289 1 94.56 182 PHE A N 1
ATOM 1353 C CA . PHE A 1 182 ? -20.453 8.438 11.445 1 94.56 182 PHE A CA 1
ATOM 1354 C C . PHE A 1 182 ? -19.781 9.789 11.672 1 94.56 182 PHE A C 1
ATOM 1356 O O . PHE A 1 182 ? -18.562 9.914 11.531 1 94.56 182 PHE A O 1
ATOM 1363 N N . SER A 1 183 ? -20.609 10.766 11.93 1 94.5 183 SER A N 1
ATOM 1364 C CA . SER A 1 183 ? -20.094 12.078 12.289 1 94.5 183 SER A CA 1
ATOM 1365 C C . SER A 1 183 ? -20.938 12.727 13.383 1 94.5 183 SER A C 1
ATOM 1367 O O . SER A 1 183 ? -22.156 12.57 13.406 1 94.5 183 SER A O 1
ATOM 1369 N N . SER A 1 184 ? -20.281 13.398 14.266 1 92.12 184 SER A N 1
ATOM 1370 C CA . SER A 1 184 ? -21.047 14.195 15.227 1 92.12 184 SER A CA 1
ATOM 1371 C C . SER A 1 184 ? -21.688 15.414 14.555 1 92.12 184 SER A C 1
ATOM 1373 O O . SER A 1 184 ? -21.25 15.82 13.469 1 92.12 184 SER A O 1
ATOM 1375 N N . GLU A 1 185 ? -22.609 15.961 15.219 1 89.38 185 GLU A N 1
ATOM 1376 C CA . GLU A 1 185 ? -23.297 17.125 14.664 1 89.38 185 GLU A CA 1
ATOM 1377 C C . GLU A 1 185 ? -22.312 18.281 14.43 1 89.38 185 GLU A C 1
ATOM 1379 O O . GLU A 1 185 ? -22.375 18.953 13.406 1 89.38 185 GLU A O 1
ATOM 1384 N N . LYS A 1 186 ? -21.469 18.484 15.328 1 84.06 186 LYS A N 1
ATOM 1385 C CA . LYS A 1 186 ? -20.531 19.578 15.25 1 84.06 186 LYS A CA 1
ATOM 1386 C C . LYS A 1 186 ? -19.5 19.344 14.148 1 84.06 186 LYS A C 1
ATOM 1388 O O . LYS A 1 186 ? -18.922 20.297 13.625 1 84.06 186 LYS A O 1
ATOM 1393 N N . ASP A 1 187 ? -19.328 18.094 13.734 1 88.38 187 ASP A N 1
ATOM 1394 C CA . ASP A 1 187 ? -18.25 17.766 12.805 1 88.38 187 ASP A CA 1
ATOM 1395 C C . ASP A 1 187 ? -18.812 17.531 11.398 1 88.38 187 ASP A C 1
ATOM 1397 O O . ASP A 1 187 ? -18.062 17.156 10.492 1 88.38 187 ASP A O 1
ATOM 1401 N N . LEU A 1 188 ? -20.078 17.797 11.227 1 88.38 188 LEU A N 1
ATOM 1402 C CA . LEU A 1 188 ? -20.688 17.656 9.914 1 88.38 188 LEU A CA 1
ATOM 1403 C C . LEU A 1 188 ? -20.016 18.578 8.898 1 88.38 188 LEU A C 1
ATOM 1405 O O . LEU A 1 188 ? -20 18.281 7.699 1 88.38 188 LEU A O 1
ATOM 1409 N N . ARG A 1 189 ? -19.453 19.656 9.391 1 84.06 189 ARG A N 1
ATOM 1410 C CA . ARG A 1 189 ? -18.766 20.609 8.523 1 84.06 189 ARG A CA 1
ATOM 1411 C C . ARG A 1 189 ? -17.578 19.953 7.812 1 84.06 189 ARG A C 1
ATOM 1413 O O . ARG A 1 189 ? -17.188 20.391 6.727 1 84.06 189 ARG A O 1
ATOM 1420 N N . LEU A 1 190 ? -17.047 18.906 8.344 1 84.19 190 LEU A N 1
ATOM 1421 C CA . LEU A 1 190 ? -15.891 18.203 7.797 1 84.19 190 LEU A CA 1
ATOM 1422 C C . LEU A 1 190 ? -16.281 17.344 6.598 1 84.19 190 LEU A C 1
ATOM 1424 O O . LEU A 1 190 ? -15.43 16.906 5.84 1 84.19 190 LEU A O 1
ATOM 1428 N N . THR A 1 191 ? -17.547 17.188 6.453 1 85.19 191 THR A N 1
ATOM 1429 C CA . THR A 1 191 ? -18.031 16.266 5.422 1 85.19 191 THR A CA 1
ATOM 1430 C C . THR A 1 191 ? -18.422 17.031 4.16 1 85.19 191 THR A C 1
ATOM 1432 O O . THR A 1 191 ? -18.797 16.438 3.15 1 85.19 191 THR A O 1
ATOM 1435 N N . GLN A 1 192 ? -18.297 18.359 4.262 1 87.81 192 GLN A N 1
ATOM 1436 C CA . GLN A 1 192 ? -18.594 19.188 3.105 1 87.81 192 GLN A CA 1
ATOM 1437 C C . GLN A 1 192 ? -17.328 19.594 2.365 1 87.81 192 GLN A C 1
ATOM 1439 O O . GLN A 1 192 ? -16.469 20.281 2.922 1 87.81 192 GLN A O 1
ATOM 1444 N N . ARG A 1 193 ? -17.266 19.234 1.151 1 88.75 193 ARG A N 1
ATOM 1445 C CA . ARG A 1 193 ? -16.062 19.438 0.356 1 88.75 193 ARG A CA 1
ATOM 1446 C C . ARG A 1 193 ? -15.703 20.922 0.295 1 88.75 193 ARG A C 1
ATOM 1448 O O . ARG A 1 193 ? -14.523 21.281 0.287 1 88.75 193 ARG A O 1
ATOM 1455 N N . GLU A 1 194 ? -16.656 21.781 0.267 1 90 194 GLU A N 1
ATOM 1456 C CA . GLU A 1 194 ? -16.453 23.219 0.087 1 90 194 GLU A CA 1
ATOM 1457 C C . GLU A 1 194 ? -15.766 23.828 1.298 1 90 194 GLU A C 1
ATOM 1459 O O . GLU A 1 194 ? -15.242 24.953 1.22 1 90 194 GLU A O 1
ATOM 1464 N N . ASN A 1 195 ? -15.758 23.047 2.418 1 90.62 195 ASN A N 1
ATOM 1465 C CA . ASN A 1 195 ? -15.141 23.562 3.631 1 90.62 195 ASN A CA 1
ATOM 1466 C C . ASN A 1 195 ? -13.641 23.266 3.666 1 90.62 195 ASN A C 1
ATOM 1468 O O . ASN A 1 195 ? -12.93 23.781 4.531 1 90.62 195 ASN A O 1
ATOM 1472 N N . GLY A 1 196 ? -13.117 22.438 2.732 1 90.81 196 GLY A N 1
ATOM 1473 C CA . GLY A 1 196 ? -11.695 22.156 2.654 1 90.81 196 GLY A CA 1
ATOM 1474 C C . GLY A 1 196 ? -11.172 21.359 3.834 1 90.81 196 GLY A C 1
ATOM 1475 O O . GLY A 1 196 ? -10.031 21.531 4.266 1 90.81 196 GLY A O 1
ATOM 1476 N N . SER A 1 197 ? -12.008 20.516 4.387 1 91.25 197 SER A N 1
ATOM 1477 C CA . SER A 1 197 ? -11.617 19.828 5.613 1 91.25 197 SER A CA 1
ATOM 1478 C C . SER A 1 197 ? -11.898 18.328 5.523 1 91.25 197 SER A C 1
ATOM 1480 O O . SER A 1 197 ? -12.094 17.656 6.543 1 91.25 197 SER A O 1
ATOM 1482 N N . THR A 1 198 ? -11.891 17.75 4.332 1 93.69 198 THR A N 1
ATOM 1483 C CA . THR A 1 198 ? -12.172 16.344 4.121 1 93.69 198 THR A CA 1
ATOM 1484 C C . THR A 1 198 ? -11.023 15.477 4.633 1 93.69 198 THR A C 1
ATOM 1486 O O . THR A 1 198 ? -10.008 16 5.09 1 93.69 198 THR A O 1
ATOM 1489 N N . MET A 1 199 ? -11.242 14.188 4.57 1 94.44 199 MET A N 1
ATOM 1490 C CA . MET A 1 199 ? -10.195 13.25 4.965 1 94.44 199 MET A CA 1
ATOM 1491 C C . MET A 1 199 ? -8.914 13.492 4.172 1 94.44 199 MET A C 1
ATOM 1493 O O . MET A 1 199 ? -7.812 13.383 4.711 1 94.44 199 MET A O 1
ATOM 1497 N N . LEU A 1 200 ? -9.039 13.828 2.889 1 96.81 200 LEU A N 1
ATOM 1498 C CA . LEU A 1 200 ? -7.867 14.141 2.074 1 96.81 200 LEU A CA 1
ATOM 1499 C C . LEU A 1 200 ? -7.172 15.398 2.588 1 96.81 200 LEU A C 1
ATOM 1501 O O . LEU A 1 200 ? -5.957 15.406 2.783 1 96.81 200 LEU A O 1
ATOM 1505 N N . ASP A 1 201 ? -7.945 16.391 2.945 1 96.38 201 ASP A N 1
ATOM 1506 C CA . ASP A 1 201 ? -7.41 17.703 3.326 1 96.38 201 ASP A CA 1
ATOM 1507 C C . ASP A 1 201 ? -6.684 17.625 4.668 1 96.38 201 ASP A C 1
ATOM 1509 O O . ASP A 1 201 ? -5.672 18.297 4.871 1 96.38 201 ASP A O 1
ATOM 1513 N N . ILE A 1 202 ? -7.227 16.828 5.516 1 94.88 202 ILE A N 1
ATOM 1514 C CA . ILE A 1 202 ? -6.75 16.984 6.887 1 94.88 202 ILE A CA 1
ATOM 1515 C C . ILE A 1 202 ? -5.77 15.859 7.215 1 94.88 202 ILE A C 1
ATOM 1517 O O . ILE A 1 202 ? -4.555 16.047 7.117 1 94.88 202 ILE A O 1
ATOM 1521 N N . PRO A 1 203 ? -6.273 14.609 7.48 1 95.75 203 PRO A N 1
ATOM 1522 C CA . PRO A 1 203 ? -5.285 13.633 7.941 1 95.75 203 PRO A CA 1
ATOM 1523 C C . PRO A 1 203 ? -4.293 13.234 6.852 1 95.75 203 PRO A C 1
ATOM 1525 O O . PRO A 1 203 ? -3.104 13.062 7.125 1 95.75 203 PRO A O 1
ATOM 1528 N N . ILE A 1 204 ? -4.695 13.062 5.625 1 97.75 204 ILE A N 1
ATOM 1529 C CA . ILE A 1 204 ? -3.816 12.594 4.562 1 97.75 204 ILE A CA 1
ATOM 1530 C C . ILE A 1 204 ? -2.771 13.664 4.246 1 97.75 204 ILE A C 1
ATOM 1532 O O . ILE A 1 204 ? -1.581 13.359 4.133 1 97.75 204 ILE A O 1
ATOM 1536 N N . ILE A 1 205 ? -3.164 14.898 4.16 1 98 205 ILE A N 1
ATOM 1537 C CA . ILE A 1 205 ? -2.197 15.938 3.822 1 98 205 ILE A CA 1
ATOM 1538 C C . ILE A 1 205 ? -1.278 16.188 5.012 1 98 205 ILE A C 1
ATOM 1540 O O . ILE A 1 205 ? -0.091 16.484 4.84 1 98 205 ILE A O 1
ATOM 1544 N N . HIS A 1 206 ? -1.743 16.062 6.254 1 97.69 206 HIS A N 1
ATOM 1545 C CA . HIS A 1 206 ? -0.821 16.141 7.383 1 97.69 206 HIS A CA 1
ATOM 1546 C C . HIS A 1 206 ? 0.29 15.102 7.246 1 97.69 206 HIS A C 1
ATOM 1548 O O . HIS A 1 206 ? 1.457 15.398 7.508 1 97.69 206 HIS A O 1
ATOM 1554 N N . GLN A 1 207 ? -0.091 13.93 6.836 1 97.81 207 GLN A N 1
ATOM 1555 C CA . GLN A 1 207 ? 0.892 12.875 6.633 1 97.81 207 GLN A CA 1
ATOM 1556 C C . GLN A 1 207 ? 1.805 13.188 5.449 1 97.81 207 GLN A C 1
ATOM 1558 O O . GLN A 1 207 ? 3.023 13.016 5.539 1 97.81 207 GLN A O 1
ATOM 1563 N N . LEU A 1 208 ? 1.232 13.648 4.371 1 98.38 208 LEU A N 1
ATOM 1564 C CA . LEU A 1 208 ? 2.016 13.922 3.17 1 98.38 208 LEU A CA 1
ATOM 1565 C C . LEU A 1 208 ? 2.955 15.102 3.393 1 98.38 208 LEU A C 1
ATOM 1567 O O . LEU A 1 208 ? 4.059 15.141 2.842 1 98.38 208 LEU A O 1
ATOM 1571 N N . ASP A 1 209 ? 2.535 16.047 4.211 1 98.31 209 ASP A N 1
ATOM 1572 C CA . ASP A 1 209 ? 3.41 17.172 4.551 1 98.31 209 ASP A CA 1
ATOM 1573 C C . ASP A 1 209 ? 4.676 16.688 5.254 1 98.31 209 ASP A C 1
ATOM 1575 O O . ASP A 1 209 ? 5.781 17.109 4.906 1 98.31 209 ASP A O 1
ATOM 1579 N N . ILE A 1 210 ? 4.504 15.789 6.234 1 98.25 210 ILE A N 1
ATOM 1580 C CA . ILE A 1 210 ? 5.656 15.242 6.934 1 98.25 210 ILE A CA 1
ATOM 1581 C C . ILE A 1 210 ? 6.52 14.445 5.961 1 98.25 210 ILE A C 1
ATOM 1583 O O . ILE A 1 210 ? 7.746 14.547 5.977 1 98.25 210 ILE A O 1
ATOM 1587 N N . LEU A 1 211 ? 5.883 13.695 5.082 1 98.62 211 LEU A N 1
ATOM 1588 C CA . LEU A 1 211 ? 6.586 12.859 4.113 1 98.62 211 LEU A CA 1
ATOM 1589 C C . LEU A 1 211 ? 7.434 13.719 3.178 1 98.62 211 LEU A C 1
ATOM 1591 O O . LEU A 1 211 ? 8.625 13.445 2.988 1 98.62 211 LEU A O 1
ATOM 1595 N N . THR A 1 212 ? 6.844 14.781 2.611 1 98.12 212 THR A N 1
ATOM 1596 C CA . THR A 1 212 ? 7.574 15.609 1.656 1 98.12 212 THR A CA 1
ATOM 1597 C C . THR A 1 212 ? 8.633 16.453 2.367 1 98.12 212 THR A C 1
ATOM 1599 O O . THR A 1 212 ? 9.68 16.766 1.789 1 98.12 212 THR A O 1
ATOM 1602 N N . PHE A 1 213 ? 8.383 16.781 3.609 1 97.81 213 PHE A N 1
ATOM 1603 C CA . PHE A 1 213 ? 9.375 17.469 4.426 1 97.81 213 PHE A CA 1
ATOM 1604 C C . PHE A 1 213 ? 10.617 16.609 4.609 1 97.81 213 PHE A C 1
ATOM 1606 O O . PHE A 1 213 ? 11.742 17.125 4.547 1 97.81 213 PHE A O 1
ATOM 1613 N N . LEU A 1 214 ? 10.406 15.336 4.809 1 98.19 214 LEU A N 1
ATOM 1614 C CA . LEU A 1 214 ? 11.5 14.43 5.121 1 98.19 214 LEU A CA 1
ATOM 1615 C C . LEU A 1 214 ? 12.172 13.922 3.85 1 98.19 214 LEU A C 1
ATOM 1617 O O . LEU A 1 214 ? 13.391 13.734 3.814 1 98.19 214 LEU A O 1
ATOM 1621 N N . LEU A 1 215 ? 11.359 13.703 2.738 1 98.44 215 LEU A N 1
ATOM 1622 C CA . LEU A 1 215 ? 11.875 12.906 1.631 1 98.44 215 LEU A CA 1
ATOM 1623 C C . LEU A 1 215 ? 11.891 13.719 0.341 1 98.44 215 LEU A C 1
ATOM 1625 O O . LEU A 1 215 ? 12.43 13.273 -0.674 1 98.44 215 LEU A O 1
ATOM 1629 N N . GLY A 1 216 ? 11.297 14.906 0.338 1 97.25 216 GLY A N 1
ATOM 1630 C CA . GLY A 1 216 ? 11.258 15.742 -0.851 1 97.25 216 GLY A CA 1
ATOM 1631 C C . GLY A 1 216 ? 9.906 15.75 -1.54 1 97.25 216 GLY A C 1
ATOM 1632 O O . GLY A 1 216 ? 9.031 14.945 -1.201 1 97.25 216 GLY A O 1
ATOM 1633 N N . ASP A 1 217 ? 9.781 16.531 -2.578 1 97.75 217 ASP A N 1
ATOM 1634 C CA . ASP A 1 217 ? 8.492 16.797 -3.215 1 97.75 217 ASP A CA 1
ATOM 1635 C C . ASP A 1 217 ? 8.156 15.727 -4.246 1 97.75 217 ASP A C 1
ATOM 1637 O O . ASP A 1 217 ? 9.062 15.094 -4.805 1 97.75 217 ASP A O 1
ATOM 1641 N N . PHE A 1 218 ? 6.902 15.57 -4.512 1 98.31 218 PHE A N 1
ATOM 1642 C CA . PHE A 1 218 ? 6.422 14.688 -5.57 1 98.31 218 PHE A CA 1
ATOM 1643 C C . PHE A 1 218 ? 6.742 15.266 -6.945 1 98.31 218 PHE A C 1
ATOM 1645 O O . PHE A 1 218 ? 6.656 16.484 -7.148 1 98.31 218 PHE A O 1
ATOM 1652 N N . VAL A 1 219 ? 7.039 14.375 -7.902 1 97.94 219 VAL A N 1
ATOM 1653 C CA . VAL A 1 219 ? 7.141 14.773 -9.305 1 97.94 219 VAL A CA 1
ATOM 1654 C C . VAL A 1 219 ? 5.969 14.188 -10.094 1 97.94 219 VAL A C 1
ATOM 1656 O O . VAL A 1 219 ? 5.504 14.789 -11.062 1 97.94 219 VAL A O 1
ATOM 1659 N N . THR A 1 220 ? 5.5 13.008 -9.68 1 98.44 220 THR A N 1
ATOM 1660 C CA . THR A 1 220 ? 4.32 12.391 -10.281 1 98.44 220 THR A CA 1
ATOM 1661 C C . THR A 1 220 ? 3.387 11.844 -9.211 1 98.44 220 THR A C 1
ATOM 1663 O O . THR A 1 220 ? 3.836 11.469 -8.125 1 98.44 220 THR A O 1
ATOM 1666 N N . ILE A 1 221 ? 2.109 11.781 -9.562 1 98.19 221 ILE A N 1
ATOM 1667 C CA . ILE A 1 221 ? 1.1 11.227 -8.672 1 98.19 221 ILE A CA 1
ATOM 1668 C C . ILE A 1 221 ? 0.087 10.414 -9.477 1 98.19 221 ILE A C 1
ATOM 1670 O O . ILE A 1 221 ? -0.357 10.852 -10.547 1 98.19 221 ILE A O 1
ATOM 1674 N N . SER A 1 222 ? -0.189 9.242 -9.062 1 98.69 222 SER A N 1
ATOM 1675 C CA . SER A 1 222 ? -1.328 8.43 -9.484 1 98.69 222 SER A CA 1
ATOM 1676 C C . SER A 1 222 ? -2.197 8.039 -8.289 1 98.69 222 SER A C 1
ATOM 1678 O O . SER A 1 222 ? -1.688 7.582 -7.27 1 98.69 222 SER A O 1
ATOM 1680 N N . ALA A 1 223 ? -3.488 8.328 -8.438 1 98.81 223 ALA A N 1
ATOM 1681 C CA . ALA A 1 223 ? -4.355 8.07 -7.297 1 98.81 223 ALA A CA 1
ATOM 1682 C C . ALA A 1 223 ? -5.605 7.297 -7.715 1 98.81 223 ALA A C 1
ATOM 1684 O O . ALA A 1 223 ? -6.062 7.418 -8.852 1 98.81 223 ALA A O 1
ATOM 1685 N N . THR A 1 224 ? -6.066 6.418 -6.887 1 98.81 224 THR A N 1
ATOM 1686 C CA . THR A 1 224 ? -7.359 5.742 -6.914 1 98.81 224 THR A CA 1
ATOM 1687 C C . THR A 1 224 ? -8.125 5.992 -5.621 1 98.81 224 THR A C 1
ATOM 1689 O O . THR A 1 224 ? -7.562 5.902 -4.527 1 98.81 224 THR A O 1
ATOM 1692 N N . ASP A 1 225 ? -9.383 6.434 -5.727 1 98.56 225 ASP A N 1
ATOM 1693 C CA . ASP A 1 225 ? -10.156 6.66 -4.516 1 98.56 225 ASP A CA 1
ATOM 1694 C C . ASP A 1 225 ? -11.523 5.984 -4.605 1 98.56 225 ASP A C 1
ATOM 1696 O O . ASP A 1 225 ? -11.867 5.402 -5.637 1 98.56 225 ASP A O 1
ATOM 1700 N N . ALA A 1 226 ? -12.211 5.891 -3.477 1 98.31 226 ALA A N 1
ATOM 1701 C CA . ALA A 1 226 ? -13.523 5.254 -3.416 1 98.31 226 ALA A CA 1
ATOM 1702 C C . ALA A 1 226 ? -14.414 5.922 -2.367 1 98.31 226 ALA A C 1
ATOM 1704 O O . ALA A 1 226 ? -13.906 6.512 -1.406 1 98.31 226 ALA A O 1
ATOM 1705 N N . ILE A 1 227 ? -15.664 5.902 -2.646 1 97.12 227 ILE A N 1
ATOM 1706 C CA . ILE A 1 227 ? -16.688 6.227 -1.667 1 97.12 227 ILE A CA 1
ATOM 1707 C C . ILE A 1 227 ? -17.453 4.961 -1.271 1 97.12 227 ILE A C 1
ATOM 1709 O O . ILE A 1 227 ? -18.375 4.543 -1.962 1 97.12 227 ILE A O 1
ATOM 1713 N N . PHE A 1 228 ? -17.078 4.379 -0.197 1 97 228 PHE A N 1
ATOM 1714 C CA . PHE A 1 228 ? -17.734 3.16 0.26 1 97 228 PHE A CA 1
ATOM 1715 C C . PHE A 1 228 ? -18.922 3.492 1.163 1 97 228 PHE A C 1
ATOM 1717 O O . PHE A 1 228 ? -19.812 2.668 1.347 1 97 228 PHE A O 1
ATOM 1724 N N . PHE A 1 229 ? -18.875 4.68 1.711 1 95.12 229 PHE A N 1
ATOM 1725 C CA . PHE A 1 229 ? -19.938 5.141 2.598 1 95.12 229 PHE A CA 1
ATOM 1726 C C . PHE A 1 229 ? -20.547 6.438 2.076 1 95.12 229 PHE A C 1
ATOM 1728 O O . PHE A 1 229 ? -20.328 7.508 2.641 1 95.12 229 PHE A O 1
ATOM 1735 N N . PRO A 1 230 ? -21.438 6.363 1.13 1 94.81 230 PRO A N 1
ATOM 1736 C CA . PRO A 1 230 ? -22.016 7.559 0.499 1 94.81 230 PRO A CA 1
ATOM 1737 C C . PRO A 1 230 ? -23.047 8.25 1.379 1 94.81 230 PRO A C 1
ATOM 1739 O O . PRO A 1 230 ? -23.5 9.359 1.064 1 94.81 230 PRO A O 1
ATOM 1742 N N . VAL A 1 231 ? -23.516 7.516 2.479 1 95.25 231 VAL A N 1
ATOM 1743 C CA . VAL A 1 231 ? -24.438 8.102 3.449 1 95.25 231 VAL A CA 1
ATOM 1744 C C . VAL A 1 231 ? -23.875 7.938 4.859 1 95.25 231 VAL A C 1
ATOM 1746 O O . VAL A 1 231 ? -23.422 6.855 5.234 1 95.25 231 VAL A O 1
ATOM 1749 N N . GLY A 1 232 ? -23.844 9.031 5.578 1 95 232 GLY A N 1
ATOM 1750 C CA . GLY A 1 232 ? -23.422 8.992 6.965 1 95 232 GLY A CA 1
ATOM 1751 C C . GLY A 1 232 ? -24.562 9.188 7.949 1 95 232 GLY A C 1
ATOM 1752 O O . GLY A 1 232 ? -25.625 9.664 7.578 1 95 232 GLY A O 1
ATOM 1753 N N . THR A 1 233 ? -24.297 8.75 9.117 1 96.69 233 THR A N 1
ATOM 1754 C CA . THR A 1 233 ? -25.234 8.914 10.211 1 96.69 233 THR A CA 1
ATOM 1755 C C . THR A 1 233 ? -24.672 9.836 11.281 1 96.69 233 THR A C 1
ATOM 1757 O O . THR A 1 233 ? -23.5 9.703 11.664 1 96.69 233 THR A O 1
ATOM 1760 N N . VAL A 1 234 ? -25.516 10.773 11.727 1 96.81 234 VAL A N 1
ATOM 1761 C CA . VAL A 1 234 ? -25.109 11.656 12.805 1 96.81 234 VAL A CA 1
ATOM 1762 C C . VAL A 1 234 ? -25.156 10.914 14.133 1 96.81 234 VAL A C 1
ATOM 1764 O O . VAL A 1 234 ? -26.109 10.172 14.398 1 96.81 234 VAL A O 1
ATOM 1767 N N . VAL A 1 235 ? -24.125 11.078 14.875 1 96.62 235 VAL A N 1
ATOM 1768 C CA . VAL A 1 235 ? -24.109 10.438 16.188 1 96.62 235 VAL A CA 1
ATOM 1769 C C . VAL A 1 235 ? -24.297 11.484 17.281 1 96.62 235 VAL A C 1
ATOM 1771 O O . VAL A 1 235 ? -23.969 12.656 17.078 1 96.62 235 VAL A O 1
ATOM 1774 N N . ASP A 1 236 ? -24.812 11.062 18.422 1 94.56 236 ASP A N 1
ATOM 1775 C CA . ASP A 1 236 ? -25 11.977 19.531 1 94.56 236 ASP A CA 1
ATOM 1776 C C . ASP A 1 236 ? -23.719 12.086 20.375 1 94.56 236 ASP A C 1
ATOM 1778 O O . ASP A 1 236 ? -22.656 11.633 19.969 1 94.56 236 ASP A O 1
ATOM 1782 N N . SER A 1 237 ? -23.828 12.789 21.516 1 89.06 237 SER A N 1
ATOM 1783 C CA . SER A 1 237 ? -22.672 13.094 22.359 1 89.06 237 SER A CA 1
ATOM 1784 C C . SER A 1 237 ? -22.062 11.82 22.938 1 89.06 237 SER A C 1
ATOM 1786 O O . SER A 1 237 ? -20.906 11.82 23.359 1 89.06 237 SER A O 1
ATOM 1788 N N . GLU A 1 238 ? -22.891 10.734 22.891 1 90.94 238 GLU A N 1
ATOM 1789 C CA . GLU A 1 238 ? -22.391 9.461 23.406 1 90.94 238 GLU A CA 1
ATOM 1790 C C . GLU A 1 238 ? -21.891 8.555 22.297 1 90.94 238 GLU A C 1
ATOM 1792 O O . GLU A 1 238 ? -21.5 7.414 22.547 1 90.94 238 GLU A O 1
ATOM 1797 N N . GLY A 1 239 ? -21.922 9.102 21.078 1 90.62 239 GLY A N 1
ATOM 1798 C CA . GLY A 1 239 ? -21.453 8.328 19.938 1 90.62 239 GLY A CA 1
ATOM 1799 C C . GLY A 1 239 ? -22.516 7.379 19.391 1 90.62 239 GLY A C 1
ATOM 1800 O O . GLY A 1 239 ? -22.203 6.5 18.578 1 90.62 239 GLY A O 1
ATOM 1801 N N . LYS A 1 240 ? -23.828 7.52 19.812 1 93.56 240 LYS A N 1
ATOM 1802 C CA . LYS A 1 240 ? -24.922 6.66 19.359 1 93.56 240 LYS A CA 1
ATOM 1803 C C . LYS A 1 240 ? -25.578 7.238 18.109 1 93.56 240 LYS A C 1
ATOM 1805 O O . LYS A 1 240 ? -25.859 8.438 18.047 1 93.56 240 LYS A O 1
ATOM 1810 N N . PRO A 1 241 ? -25.797 6.379 17.188 1 95.19 241 PRO A N 1
ATOM 1811 C CA . PRO A 1 241 ? -26.438 6.863 15.961 1 95.19 241 PRO A CA 1
ATOM 1812 C C . PRO A 1 241 ? -27.812 7.469 16.203 1 95.19 241 PRO A C 1
ATOM 1814 O O . PRO A 1 241 ? -28.578 6.949 17.016 1 95.19 241 PRO A O 1
ATOM 1817 N N . THR A 1 242 ? -28.047 8.5 15.555 1 96.62 242 THR A N 1
ATOM 1818 C CA . THR A 1 242 ? -29.375 9.125 15.555 1 96.62 242 THR A CA 1
ATOM 1819 C C . THR A 1 242 ? -30.125 8.789 14.266 1 96.62 242 THR A C 1
ATOM 1821 O O . THR A 1 242 ? -29.656 7.988 13.461 1 96.62 242 THR A O 1
ATOM 1824 N N . GLU A 1 243 ? -31.266 9.414 14.055 1 96.25 243 GLU A N 1
ATOM 1825 C CA . GLU A 1 243 ? -32.062 9.203 12.844 1 96.25 243 GLU A CA 1
ATOM 1826 C C . GLU A 1 243 ? -31.594 10.117 11.719 1 96.25 243 GLU A C 1
ATOM 1828 O O . GLU A 1 243 ? -31.969 9.93 10.562 1 96.25 243 GLU A O 1
ATOM 1833 N N . LYS A 1 244 ? -30.766 11.047 12.109 1 95.94 244 LYS A N 1
ATOM 1834 C CA . LYS A 1 244 ? -30.312 12.023 11.125 1 95.94 244 LYS A CA 1
ATOM 1835 C C . LYS A 1 244 ? -29.172 11.445 10.273 1 95.94 244 LYS A C 1
ATOM 1837 O O . LYS A 1 244 ? -28.219 10.883 10.797 1 95.94 244 LYS A O 1
ATOM 1842 N N . THR A 1 245 ? -29.328 11.594 8.93 1 96 245 THR A N 1
ATOM 1843 C CA . THR A 1 245 ? -28.312 11.148 7.98 1 96 245 THR A CA 1
ATOM 1844 C C . THR A 1 245 ? -27.844 12.312 7.098 1 96 245 THR A C 1
ATOM 1846 O O . THR A 1 245 ? -28.484 13.367 7.078 1 96 245 THR A O 1
ATOM 1849 N N . TYR A 1 246 ? -26.719 12.195 6.488 1 92.25 246 TYR A N 1
ATOM 1850 C CA . TYR A 1 246 ? -26.188 13.172 5.547 1 92.25 246 TYR A CA 1
ATOM 1851 C C . TYR A 1 246 ? -25.484 12.484 4.383 1 92.25 246 TYR A C 1
ATOM 1853 O O . TYR A 1 246 ? -24.875 11.43 4.559 1 92.25 246 TYR A O 1
ATOM 1861 N N . PRO A 1 247 ? -25.625 13 3.252 1 93.06 247 PRO A N 1
ATOM 1862 C CA . PRO A 1 247 ? -24.891 12.453 2.102 1 93.06 247 PRO A CA 1
ATOM 1863 C C . PRO A 1 247 ? -23.406 12.812 2.113 1 93.06 247 PRO A C 1
ATOM 1865 O O . PRO A 1 247 ? -23.031 13.852 2.662 1 93.06 247 PRO A O 1
ATOM 1868 N N . SER A 1 248 ? -22.609 11.945 1.617 1 91.25 248 SER A N 1
ATOM 1869 C CA . SER A 1 248 ? -21.188 12.234 1.438 1 91.25 248 SER A CA 1
ATOM 1870 C C . SER A 1 248 ? -20.75 11.977 0.002 1 91.25 248 SER A C 1
ATOM 1872 O O . SER A 1 248 ? -21 10.906 -0.549 1 91.25 248 SER A O 1
ATOM 1874 N N . THR A 1 249 ? -20.047 13.008 -0.534 1 91.38 249 THR A N 1
ATOM 1875 C CA . THR A 1 249 ? -19.453 12.859 -1.859 1 91.38 249 THR A CA 1
ATOM 1876 C C . THR A 1 249 ? -17.922 12.828 -1.773 1 91.38 249 THR A C 1
ATOM 1878 O O . THR A 1 249 ? -17.234 12.883 -2.795 1 91.38 249 THR A O 1
ATOM 1881 N N . ASN A 1 250 ? -17.438 12.781 -0.566 1 94.38 250 ASN A N 1
ATOM 1882 C CA . ASN A 1 250 ? -16 12.766 -0.343 1 94.38 250 ASN A CA 1
ATOM 1883 C C . ASN A 1 250 ? -15.461 11.336 -0.256 1 94.38 250 ASN A C 1
ATOM 1885 O O . ASN A 1 250 ? -15.969 10.523 0.526 1 94.38 250 ASN A O 1
ATOM 1889 N N . PRO A 1 251 ? -14.438 11.055 -1.019 1 97.12 251 PRO A N 1
ATOM 1890 C CA . PRO A 1 251 ? -13.859 9.719 -0.901 1 97.12 251 PRO A CA 1
ATOM 1891 C C . PRO A 1 251 ? -13.375 9.406 0.514 1 97.12 251 PRO A C 1
ATOM 1893 O O . PRO A 1 251 ? -12.836 10.289 1.194 1 97.12 251 PRO A O 1
ATOM 1896 N N . ASP A 1 252 ? -13.633 8.164 0.928 1 96.81 252 ASP A N 1
ATOM 1897 C CA . ASP A 1 252 ? -13.211 7.727 2.254 1 96.81 252 ASP A CA 1
ATOM 1898 C C . ASP A 1 252 ? -12.031 6.762 2.164 1 96.81 252 ASP A C 1
ATOM 1900 O O . ASP A 1 252 ? -11.484 6.34 3.188 1 96.81 252 ASP A O 1
ATOM 1904 N N . HIS A 1 253 ? -11.617 6.379 0.931 1 98.25 253 HIS A N 1
ATOM 1905 C CA . HIS A 1 253 ? -10.445 5.551 0.686 1 98.25 253 HIS A CA 1
ATOM 1906 C C . HIS A 1 253 ? -9.562 6.156 -0.403 1 98.25 253 HIS A C 1
ATOM 1908 O O . HIS A 1 253 ? -10.07 6.684 -1.396 1 98.25 253 HIS A O 1
ATOM 1914 N N . PHE A 1 254 ? -8.234 6.066 -0.2 1 98.69 254 PHE A N 1
ATOM 1915 C CA . PHE A 1 254 ? -7.285 6.598 -1.169 1 98.69 254 PHE A CA 1
ATOM 1916 C C . PHE A 1 254 ? -6.082 5.672 -1.312 1 98.69 254 PHE A C 1
ATOM 1918 O O . PHE A 1 254 ? -5.496 5.246 -0.313 1 98.69 254 PHE A O 1
ATOM 1925 N N . SER A 1 255 ? -5.766 5.258 -2.52 1 98.88 255 SER A N 1
ATOM 1926 C CA . SER A 1 255 ? -4.438 4.781 -2.889 1 98.88 255 SER A CA 1
ATOM 1927 C C . SER A 1 255 ? -3.674 5.828 -3.689 1 98.88 255 SER A C 1
ATOM 1929 O O . SER A 1 255 ? -4.164 6.316 -4.711 1 98.88 255 SER A O 1
ATOM 1931 N N . ILE A 1 256 ? -2.535 6.246 -3.168 1 98.88 256 ILE A N 1
ATOM 1932 C CA . ILE A 1 256 ? -1.712 7.27 -3.805 1 98.88 256 ILE A CA 1
ATOM 1933 C C . ILE A 1 256 ? -0.31 6.719 -4.059 1 98.88 256 ILE A C 1
ATOM 1935 O O . ILE A 1 256 ? 0.35 6.234 -3.137 1 98.88 256 ILE A O 1
ATOM 1939 N N . THR A 1 257 ? 0.131 6.746 -5.297 1 98.75 257 THR A N 1
ATOM 1940 C CA . THR A 1 257 ? 1.474 6.316 -5.672 1 98.75 257 THR A CA 1
ATOM 1941 C C . THR A 1 257 ? 2.15 7.355 -6.559 1 98.75 257 THR A C 1
ATOM 1943 O O . THR A 1 257 ? 1.495 8.273 -7.059 1 98.75 257 THR A O 1
ATOM 1946 N N . GLY A 1 258 ? 3.404 7.234 -6.66 1 98.38 258 GLY A N 1
ATOM 1947 C CA . GLY A 1 258 ? 4.168 8.156 -7.488 1 98.38 258 GLY A CA 1
ATOM 1948 C C . GLY A 1 258 ? 5.645 8.188 -7.137 1 98.38 258 GLY A C 1
ATOM 1949 O O . GLY A 1 258 ? 6.164 7.254 -6.527 1 98.38 258 GLY A O 1
ATOM 1950 N N . PHE A 1 259 ? 6.289 9.273 -7.652 1 98.75 259 PHE A N 1
ATOM 1951 C CA . PHE A 1 259 ? 7.723 9.422 -7.43 1 98.75 259 PHE A CA 1
ATOM 1952 C C . PHE A 1 259 ? 8.039 10.805 -6.871 1 98.75 259 PHE A C 1
ATOM 1954 O O . PHE A 1 259 ? 7.402 11.789 -7.242 1 98.75 259 PHE A O 1
ATOM 1961 N N . LEU A 1 260 ? 8.977 10.82 -5.961 1 98.5 260 LEU A N 1
ATOM 1962 C CA . LEU A 1 260 ? 9.523 12.07 -5.453 1 98.5 260 LEU A CA 1
ATOM 1963 C C . LEU A 1 260 ? 10.664 12.562 -6.336 1 98.5 260 LEU A C 1
ATOM 1965 O O . LEU A 1 260 ? 11.141 11.828 -7.203 1 98.5 260 LEU A O 1
ATOM 1969 N N . GLU A 1 261 ? 11.102 13.781 -6.109 1 97.38 261 GLU A N 1
ATOM 1970 C CA . GLU A 1 261 ? 12.211 14.367 -6.867 1 97.38 261 GLU A CA 1
ATOM 1971 C C . GLU A 1 261 ? 13.477 13.523 -6.73 1 97.38 261 GLU A C 1
ATOM 1973 O O . GLU A 1 261 ? 14.266 13.422 -7.668 1 97.38 261 GLU A O 1
ATOM 1978 N N . SER A 1 262 ? 13.648 12.875 -5.598 1 96.44 262 SER A N 1
ATOM 1979 C CA . SER A 1 262 ? 14.82 12.055 -5.301 1 96.44 262 SER A CA 1
ATOM 1980 C C . SER A 1 262 ? 14.805 10.758 -6.105 1 96.44 262 SER A C 1
ATOM 1982 O O . SER A 1 262 ? 15.805 10.047 -6.164 1 96.44 262 SER A O 1
ATOM 1984 N N . GLY A 1 263 ? 13.688 10.453 -6.668 1 97.56 263 GLY A N 1
ATOM 1985 C CA . GLY A 1 263 ? 13.5 9.172 -7.332 1 97.56 263 GLY A CA 1
ATOM 1986 C C . GLY A 1 263 ? 12.836 8.133 -6.449 1 97.56 263 GLY A C 1
ATOM 1987 O O . GLY A 1 263 ? 12.531 7.027 -6.902 1 97.56 263 GLY A O 1
ATOM 1988 N N . THR A 1 264 ? 12.547 8.445 -5.207 1 98.56 264 THR A N 1
ATOM 1989 C CA . THR A 1 264 ? 11.898 7.539 -4.262 1 98.56 264 THR A CA 1
ATOM 1990 C C . THR A 1 264 ? 10.477 7.223 -4.711 1 98.56 264 THR A C 1
ATOM 1992 O O . THR A 1 264 ? 9.711 8.125 -5.07 1 98.56 264 THR A O 1
ATOM 1995 N N . MET A 1 265 ? 10.148 5.945 -4.766 1 98.88 265 MET A N 1
ATOM 1996 C CA . MET A 1 265 ? 8.789 5.523 -5.078 1 98.88 265 MET A CA 1
ATOM 1997 C C . MET A 1 265 ? 7.902 5.566 -3.838 1 98.88 265 MET A C 1
ATOM 1999 O O . MET A 1 265 ? 8.305 5.113 -2.768 1 98.88 265 MET A O 1
ATOM 2003 N N . VAL A 1 266 ? 6.715 6.137 -3.986 1 98.88 266 VAL A N 1
ATOM 2004 C CA . VAL A 1 266 ? 5.797 6.301 -2.863 1 98.88 266 VAL A CA 1
ATOM 2005 C C . VAL A 1 266 ? 4.566 5.422 -3.066 1 98.88 266 VAL A C 1
ATOM 2007 O O . VAL A 1 266 ? 4.027 5.344 -4.172 1 98.88 266 VAL A O 1
ATOM 2010 N N . ASN A 1 267 ? 4.16 4.68 -2.061 1 98.88 267 ASN A N 1
ATOM 2011 C CA . ASN A 1 267 ? 2.895 3.959 -1.998 1 98.88 267 ASN A CA 1
ATOM 2012 C C . ASN A 1 267 ? 2.137 4.266 -0.709 1 98.88 267 ASN A C 1
ATOM 2014 O O . ASN A 1 267 ? 2.607 3.949 0.384 1 98.88 267 ASN A O 1
ATOM 2018 N N . ILE A 1 268 ? 0.957 4.863 -0.827 1 98.81 268 ILE A N 1
ATOM 2019 C CA . ILE A 1 268 ? 0.151 5.273 0.318 1 98.81 268 ILE A CA 1
ATOM 2020 C C . ILE A 1 268 ? -1.255 4.688 0.194 1 98.81 268 ILE A C 1
ATOM 2022 O O . ILE A 1 268 ? -1.881 4.781 -0.864 1 98.81 268 ILE A O 1
ATOM 2026 N N . PHE A 1 269 ? -1.737 4.047 1.273 1 98.81 269 PHE A N 1
ATOM 2027 C CA . PHE A 1 269 ? -3.1 3.531 1.316 1 98.81 269 PHE A CA 1
ATOM 2028 C C . PHE A 1 269 ? -3.812 3.99 2.582 1 98.81 269 PHE A C 1
ATOM 2030 O O . PHE A 1 269 ? -3.463 3.566 3.688 1 98.81 269 PHE A O 1
ATOM 2037 N N . TRP A 1 270 ? -4.797 4.902 2.447 1 98.44 270 TRP A N 1
ATOM 2038 C CA . TRP A 1 270 ? -5.621 5.406 3.541 1 98.44 270 TRP A CA 1
ATOM 2039 C C . TRP A 1 270 ? -7.035 4.84 3.463 1 98.44 270 TRP A C 1
ATOM 2041 O O . TRP A 1 270 ? -7.656 4.848 2.396 1 98.44 270 TRP A O 1
ATOM 2051 N N . ARG A 1 271 ? -7.52 4.363 4.605 1 97 271 ARG A N 1
ATOM 2052 C CA . ARG A 1 271 ? -8.859 3.789 4.707 1 97 271 ARG A CA 1
ATOM 2053 C C . ARG A 1 271 ? -9.648 4.445 5.836 1 97 271 ARG A C 1
ATOM 2055 O O . ARG A 1 271 ? -9.07 4.863 6.84 1 97 271 ARG A O 1
ATOM 2062 N N . ALA A 1 272 ? -10.883 4.566 5.633 1 95.31 272 ALA A N 1
ATOM 2063 C CA . ALA A 1 272 ? -11.742 5.078 6.699 1 95.31 272 ALA A CA 1
ATOM 2064 C C . ALA A 1 272 ? -13.016 4.242 6.828 1 95.31 272 ALA A C 1
ATOM 2066 O O . ALA A 1 272 ? -13.383 3.52 5.898 1 95.31 272 ALA A O 1
ATOM 2067 N N . GLY A 1 273 ? -13.562 4.305 8 1 93.81 273 GLY A N 1
ATOM 2068 C CA . GLY A 1 273 ? -14.922 3.828 8.18 1 93.81 273 GLY A CA 1
ATOM 2069 C C . GLY A 1 273 ? -14.992 2.412 8.719 1 93.81 273 GLY A C 1
ATOM 2070 O O . GLY A 1 273 ? -16.062 1.96 9.148 1 93.81 273 GLY A O 1
ATOM 2071 N N . TYR A 1 274 ? -13.797 1.69 8.742 1 94 274 TYR A N 1
ATOM 2072 C CA . TYR A 1 274 ? -13.797 0.362 9.344 1 94 274 TYR A CA 1
ATOM 2073 C C . TYR A 1 274 ? -13.922 0.449 10.859 1 94 274 TYR A C 1
ATOM 2075 O O . TYR A 1 274 ? -13.5 1.437 11.469 1 94 274 TYR A O 1
ATOM 2083 N N . ALA A 1 275 ? -14.492 -0.631 11.391 1 89.06 275 ALA A N 1
ATOM 2084 C CA . ALA A 1 275 ? -14.461 -0.745 12.844 1 89.06 275 ALA A CA 1
ATOM 2085 C C . ALA A 1 275 ? -13.047 -0.984 13.352 1 89.06 275 ALA A C 1
ATOM 2087 O O . ALA A 1 275 ? -12.273 -1.719 12.734 1 89.06 275 ALA A O 1
ATOM 2088 N N . SER A 1 276 ? -12.727 -0.287 14.484 1 84.56 276 SER A N 1
ATOM 2089 C CA . SER A 1 276 ? -11.422 -0.502 15.102 1 84.56 276 SER A CA 1
ATOM 2090 C C . SER A 1 276 ? -11.344 -1.879 15.75 1 84.56 276 SER A C 1
ATOM 2092 O O . SER A 1 276 ? -11.672 -2.037 16.922 1 84.56 276 SER A O 1
ATOM 2094 N N . SER A 1 277 ? -11.211 -2.947 15.008 1 81.88 277 SER A N 1
ATOM 2095 C CA . SER A 1 277 ? -11.117 -4.301 15.539 1 81.88 277 SER A CA 1
ATOM 2096 C C . SER A 1 277 ? -9.711 -4.605 16.031 1 81.88 277 SER A C 1
ATOM 2098 O O . SER A 1 277 ? -8.742 -3.977 15.602 1 81.88 277 SER A O 1
ATOM 2100 N N . GLU A 1 278 ? -9.633 -5.48 17.016 1 83.56 278 GLU A N 1
ATOM 2101 C CA . GLU A 1 278 ? -8.328 -5.898 17.516 1 83.56 278 GLU A CA 1
ATOM 2102 C C . GLU A 1 278 ? -7.434 -6.387 16.391 1 83.56 278 GLU A C 1
ATOM 2104 O O . GLU A 1 278 ? -7.871 -7.152 15.523 1 83.56 278 GLU A O 1
ATOM 2109 N N . GLY A 1 279 ? -6.223 -5.844 16.328 1 85.25 279 GLY A N 1
ATOM 2110 C CA . GLY A 1 279 ? -5.25 -6.324 15.359 1 85.25 279 GLY A CA 1
ATOM 2111 C C . GLY A 1 279 ? -5.246 -5.52 14.07 1 85.25 279 GLY A C 1
ATOM 2112 O O . GLY A 1 279 ? -4.332 -5.652 13.258 1 85.25 279 GLY A O 1
ATOM 2113 N N . ARG A 1 280 ? -6.328 -4.77 13.883 1 91.62 280 ARG A N 1
ATOM 2114 C CA . ARG A 1 280 ? -6.344 -3.943 12.68 1 91.62 280 ARG A CA 1
ATOM 2115 C C . ARG A 1 280 ? -5.297 -2.836 12.758 1 91.62 280 ARG A C 1
ATOM 2117 O O . ARG A 1 280 ? -5.281 -2.061 13.719 1 91.62 280 ARG A O 1
ATOM 2124 N N . ARG A 1 281 ? -4.43 -2.793 11.766 1 90.88 281 ARG A N 1
ATOM 2125 C CA . ARG A 1 281 ? -3.352 -1.81 11.758 1 90.88 281 ARG A CA 1
ATOM 2126 C C . ARG A 1 281 ? -3.895 -0.405 11.516 1 90.88 281 ARG A C 1
ATOM 2128 O O . ARG A 1 281 ? -4.656 -0.182 10.578 1 90.88 281 ARG A O 1
ATOM 2135 N N . GLN A 1 282 ? -3.455 0.448 12.406 1 93.75 282 GLN A N 1
ATOM 2136 C CA . GLN A 1 282 ? -3.988 1.806 12.352 1 93.75 282 GLN A CA 1
ATOM 2137 C C . GLN A 1 282 ? -3.059 2.73 11.57 1 93.75 282 GLN A C 1
ATOM 2139 O O . GLN A 1 282 ? -3.518 3.541 10.766 1 93.75 282 GLN A O 1
ATOM 2144 N N . TYR A 1 283 ? -1.812 2.557 11.898 1 96.62 283 TYR A N 1
ATOM 2145 C CA . TYR A 1 283 ? -0.854 3.428 11.234 1 96.62 283 TYR A CA 1
ATOM 2146 C C . TYR A 1 283 ? 0.511 2.756 11.125 1 96.62 283 TYR A C 1
ATOM 2148 O O . TYR A 1 283 ? 1.083 2.336 12.133 1 96.62 283 TYR A O 1
ATOM 2156 N N . ILE A 1 284 ? 1.005 2.662 9.898 1 97.19 284 ILE A N 1
ATOM 2157 C CA . ILE A 1 284 ? 2.365 2.213 9.625 1 97.19 284 ILE A CA 1
ATOM 2158 C C . ILE A 1 284 ? 2.973 3.066 8.508 1 97.19 284 ILE A C 1
ATOM 2160 O O . ILE A 1 284 ? 2.357 3.258 7.457 1 97.19 284 ILE A O 1
ATOM 2164 N N . TRP A 1 285 ? 4.074 3.629 8.734 1 98.25 285 TRP A N 1
ATOM 2165 C CA . TRP A 1 285 ? 4.875 4.324 7.734 1 98.25 285 TRP A CA 1
ATOM 2166 C C . TRP A 1 285 ? 6.281 3.738 7.656 1 98.25 285 TRP A C 1
ATOM 2168 O O . TRP A 1 285 ? 7.023 3.76 8.641 1 98.25 285 TRP A O 1
ATOM 2178 N N . GLU A 1 286 ? 6.629 3.176 6.52 1 97.88 286 GLU A N 1
ATOM 2179 C CA . GLU A 1 286 ? 7.938 2.568 6.293 1 97.88 286 GLU A CA 1
ATOM 2180 C C . GLU A 1 286 ? 8.742 3.357 5.27 1 97.88 286 GLU A C 1
ATOM 2182 O O . GLU A 1 286 ? 8.219 3.729 4.215 1 97.88 286 GLU A O 1
ATOM 2187 N N . ILE A 1 287 ? 9.922 3.66 5.582 1 98.12 287 ILE A N 1
ATOM 2188 C CA . ILE A 1 287 ? 10.914 4.242 4.684 1 98.12 287 ILE A CA 1
ATOM 2189 C C . ILE A 1 287 ? 12.023 3.23 4.414 1 98.12 287 ILE A C 1
ATOM 2191 O O . ILE A 1 287 ? 12.734 2.816 5.336 1 98.12 287 ILE A O 1
ATOM 2195 N N . GLU A 1 288 ? 12.172 2.881 3.18 1 97.38 288 GLU A N 1
ATOM 2196 C CA . GLU A 1 288 ? 13.031 1.75 2.842 1 97.38 288 GLU A CA 1
ATOM 2197 C C . GLU A 1 288 ? 14.258 2.203 2.059 1 97.38 288 GLU A C 1
ATOM 2199 O O . GLU A 1 288 ? 14.141 2.73 0.95 1 97.38 288 GLU A O 1
ATOM 2204 N N . GLY A 1 289 ? 15.375 1.91 2.629 1 95.5 289 GLY A N 1
ATOM 2205 C CA . GLY A 1 289 ? 16.656 2.164 1.979 1 95.5 289 GLY A CA 1
ATOM 2206 C C . GLY A 1 289 ? 17.406 0.896 1.634 1 95.5 289 GLY A C 1
ATOM 2207 O O . GLY A 1 289 ? 17.047 -0.191 2.092 1 95.5 289 GLY A O 1
ATOM 2208 N N . ASP A 1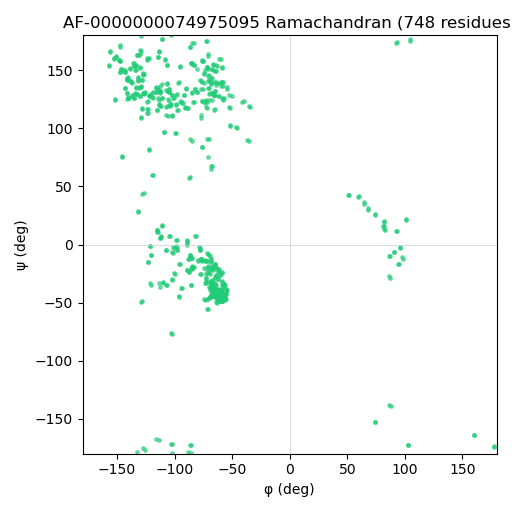 290 ? 18.438 0.977 0.819 1 90.5 290 ASP A N 1
ATOM 2209 C CA . ASP A 1 290 ? 19.203 -0.161 0.341 1 90.5 290 ASP A CA 1
ATOM 2210 C C . ASP A 1 290 ? 19.859 -0.907 1.503 1 90.5 290 ASP A C 1
ATOM 2212 O O . ASP A 1 290 ? 20.125 -2.107 1.406 1 90.5 290 ASP A O 1
ATOM 2216 N N . GLU A 1 291 ? 20.031 -0.191 2.604 1 91.56 291 GLU A N 1
ATOM 2217 C CA . GLU A 1 291 ? 20.828 -0.794 3.662 1 91.56 291 GLU A CA 1
ATOM 2218 C C . GLU A 1 291 ? 20.031 -0.918 4.957 1 91.56 291 GLU A C 1
ATOM 2220 O O . GLU A 1 291 ? 20.562 -1.362 5.977 1 91.56 291 GLU A O 1
ATOM 2225 N N . GLY A 1 292 ? 18.891 -0.49 4.914 1 94.56 292 GLY A N 1
ATOM 2226 C CA . GLY A 1 292 ? 18.078 -0.553 6.121 1 94.56 292 GLY A CA 1
ATOM 2227 C C . GLY A 1 292 ? 16.703 0.063 5.945 1 94.56 292 GLY A C 1
ATOM 2228 O O . GLY A 1 292 ? 16.297 0.387 4.828 1 94.56 292 GLY A O 1
ATOM 2229 N N . SER A 1 293 ? 15.992 0.139 7.082 1 96.69 293 SER A N 1
ATOM 2230 C CA . SER A 1 293 ? 14.633 0.677 7.031 1 96.69 293 SER A CA 1
ATOM 2231 C C . SER A 1 293 ? 14.289 1.432 8.312 1 96.69 293 SER A C 1
ATOM 2233 O O . SER A 1 293 ? 14.898 1.199 9.359 1 96.69 293 SER A O 1
ATOM 2235 N N . ILE A 1 294 ? 13.438 2.393 8.18 1 97.31 294 ILE A N 1
ATOM 2236 C CA . ILE A 1 294 ? 12.805 3.119 9.281 1 97.31 294 ILE A CA 1
ATOM 2237 C C . ILE A 1 294 ? 11.297 2.875 9.258 1 97.31 294 ILE A C 1
ATOM 2239 O O . ILE A 1 294 ? 10.672 2.908 8.195 1 97.31 294 ILE A O 1
ATOM 2243 N N . ARG A 1 295 ? 10.781 2.537 10.398 1 97.56 295 ARG A N 1
ATOM 2244 C CA . ARG A 1 295 ? 9.344 2.285 10.484 1 97.56 295 ARG A CA 1
ATOM 2245 C C . ARG A 1 295 ? 8.727 3.061 11.641 1 97.56 295 ARG A C 1
ATOM 2247 O O . ARG A 1 295 ? 9.305 3.137 12.727 1 97.56 295 ARG A O 1
ATOM 2254 N N . MET A 1 296 ? 7.609 3.678 11.406 1 97.56 296 MET A N 1
ATOM 2255 C CA . MET A 1 296 ? 6.793 4.324 12.43 1 97.56 296 MET A CA 1
ATOM 2256 C C . MET A 1 296 ? 5.43 3.646 12.547 1 97.56 296 MET A C 1
ATOM 2258 O O . MET A 1 296 ? 4.805 3.322 11.531 1 97.56 296 MET A O 1
ATOM 2262 N N . GLU A 1 297 ? 5.031 3.416 13.734 1 95.88 297 GLU A N 1
ATOM 2263 C CA . GLU A 1 297 ? 3.748 2.775 14.008 1 95.88 297 GLU A CA 1
ATOM 2264 C C . GLU A 1 297 ? 3.02 3.467 15.156 1 95.88 297 GLU A C 1
ATOM 2266 O O . GLU A 1 297 ? 3.643 3.873 16.141 1 95.88 297 GLU A O 1
ATOM 2271 N N . ALA A 1 298 ? 1.741 3.629 15.008 1 94.06 298 ALA A N 1
ATOM 2272 C CA . ALA A 1 298 ? 0.942 4.262 16.062 1 94.06 298 ALA A CA 1
ATOM 2273 C C . ALA A 1 298 ? -0.466 3.672 16.094 1 94.06 298 ALA A C 1
ATOM 2275 O O . ALA A 1 298 ? -0.932 3.088 15.117 1 94.06 298 ALA A O 1
ATOM 2276 N N . PRO A 1 299 ? -1.114 3.785 17.188 1 90.12 299 PRO A N 1
ATOM 2277 C CA . PRO A 1 299 ? -2.494 3.307 17.281 1 90.12 299 PRO A CA 1
ATOM 2278 C C . PRO A 1 299 ? -3.5 4.262 16.641 1 90.12 299 PRO A C 1
ATOM 2280 O O . PRO A 1 299 ? -4.695 3.959 16.594 1 90.12 299 PRO A O 1
ATOM 2283 N N . VAL A 1 300 ? -2.99 5.414 16.188 1 88.75 300 VAL A N 1
ATOM 2284 C CA . VAL A 1 300 ? -3.832 6.383 15.492 1 88.75 300 VAL A CA 1
ATOM 2285 C C . VAL A 1 300 ? -3.086 6.949 14.289 1 88.75 300 VAL A C 1
ATOM 2287 O O . VAL A 1 300 ? -1.889 7.234 14.367 1 88.75 300 VAL A O 1
ATOM 2290 N N . ALA A 1 301 ? -3.814 7.141 13.211 1 90.94 301 ALA A N 1
ATOM 2291 C CA . ALA A 1 301 ? -3.195 7.613 11.977 1 90.94 301 ALA A CA 1
ATOM 2292 C C . ALA A 1 301 ? -3.137 9.133 11.938 1 90.94 301 ALA A C 1
ATOM 2294 O O . ALA A 1 301 ? -3.607 9.758 10.984 1 90.94 301 ALA A O 1
ATOM 2295 N N . TYR A 1 302 ? -2.537 9.734 12.891 1 90.19 302 TYR A N 1
ATOM 2296 C CA . TYR A 1 302 ? -2.361 11.18 12.953 1 90.19 302 TYR A CA 1
ATOM 2297 C C . TYR A 1 302 ? -1.026 11.539 13.602 1 90.19 302 TYR A C 1
ATOM 2299 O O . TYR A 1 302 ? -0.989 12.117 14.688 1 90.19 302 TYR A O 1
ATOM 2307 N N . PRO A 1 303 ? 0.014 11.391 12.859 1 83.94 303 PRO A N 1
ATOM 2308 C CA . PRO A 1 303 ? 1.356 11.547 13.422 1 83.94 303 PRO A CA 1
ATOM 2309 C C . PRO A 1 303 ? 1.695 13 13.742 1 83.94 303 PRO A C 1
ATOM 2311 O O . PRO A 1 303 ? 2.703 13.273 14.398 1 83.94 303 PRO A O 1
ATOM 2314 N N . SER A 1 304 ? 0.831 13.906 13.344 1 86.38 304 SER A N 1
ATOM 2315 C CA . SER A 1 304 ? 1.047 15.305 13.688 1 86.38 304 SER A CA 1
ATOM 2316 C C . SER A 1 304 ? 0.609 15.602 15.117 1 86.38 304 SER A C 1
ATOM 2318 O O . SER A 1 304 ? 0.932 16.656 15.664 1 86.38 304 SER A O 1
ATOM 2320 N N . ILE A 1 305 ? -0.123 14.656 15.688 1 86.62 305 ILE A N 1
ATOM 2321 C CA . ILE A 1 305 ? -0.656 14.852 17.031 1 86.62 305 ILE A CA 1
ATOM 2322 C C . ILE A 1 305 ? -0.147 13.75 17.953 1 86.62 305 ILE A C 1
ATOM 2324 O O . ILE A 1 305 ? 0.171 14.008 19.125 1 86.62 305 ILE A O 1
ATOM 2328 N N . TYR A 1 306 ? 0.035 12.57 17.406 1 86.81 306 TYR A N 1
ATOM 2329 C CA . TYR A 1 306 ? 0.47 11.422 18.188 1 86.81 306 TYR A CA 1
ATOM 2330 C C . TYR A 1 306 ? 1.858 10.961 17.75 1 86.81 306 TYR A C 1
ATOM 2332 O O . TYR A 1 306 ? 2.088 10.68 16.578 1 86.81 306 TYR A O 1
ATOM 2340 N N . GLU A 1 307 ? 2.674 10.906 18.75 1 91.12 307 GLU A N 1
ATOM 2341 C CA . GLU A 1 307 ? 4.02 10.422 18.453 1 91.12 307 GLU A CA 1
ATOM 2342 C C . GLU A 1 307 ? 4.016 8.922 18.188 1 91.12 307 GLU A C 1
ATOM 2344 O O . GLU A 1 307 ? 3.719 8.125 19.078 1 91.12 307 GLU A O 1
ATOM 2349 N N . PRO A 1 308 ? 4.395 8.539 17.016 1 94.62 308 PRO A N 1
ATOM 2350 C CA . PRO A 1 308 ? 4.465 7.102 16.766 1 94.62 308 PRO A CA 1
ATOM 2351 C C . PRO A 1 308 ? 5.688 6.445 17.391 1 94.62 308 PRO A C 1
ATOM 2353 O O . PRO A 1 308 ? 6.641 7.133 17.766 1 94.62 308 PRO A O 1
ATOM 2356 N N . ASP A 1 309 ? 5.574 5.133 17.594 1 96.44 309 ASP A N 1
ATOM 2357 C CA . ASP A 1 309 ? 6.789 4.367 17.859 1 96.44 309 ASP A CA 1
ATOM 2358 C C . ASP A 1 309 ? 7.73 4.383 16.656 1 96.44 309 ASP A C 1
ATOM 2360 O O . ASP A 1 309 ? 7.285 4.344 15.516 1 96.44 309 ASP A O 1
ATOM 2364 N N . LEU A 1 310 ? 8.984 4.504 16.984 1 97.44 310 LEU A N 1
ATOM 2365 C CA . LEU A 1 310 ? 10.008 4.559 15.953 1 97.44 310 LEU A CA 1
ATOM 2366 C C . LEU A 1 310 ? 10.875 3.301 15.977 1 97.44 310 LEU A C 1
ATOM 2368 O O . LEU A 1 310 ? 11.367 2.9 17.031 1 97.44 310 LEU A O 1
ATOM 2372 N N . TYR A 1 311 ? 11 2.643 14.859 1 97.62 311 TYR A N 1
ATOM 2373 C CA . TYR A 1 311 ? 11.859 1.477 14.711 1 97.62 311 TYR A CA 1
ATOM 2374 C C . TYR A 1 311 ? 12.938 1.728 13.656 1 97.62 311 TYR A C 1
ATOM 2376 O O . TYR A 1 311 ? 12.648 2.217 12.562 1 97.62 311 TYR A O 1
ATOM 2384 N N . ILE A 1 312 ? 14.141 1.457 13.961 1 96.5 312 ILE A N 1
ATOM 2385 C CA . ILE A 1 312 ? 15.273 1.508 13.047 1 96.5 312 ILE A CA 1
ATOM 2386 C C . ILE A 1 312 ? 15.844 0.104 12.852 1 96.5 312 ILE A C 1
ATOM 2388 O O . ILE A 1 312 ? 16.344 -0.509 13.797 1 96.5 312 ILE A O 1
ATOM 2392 N N . ASN A 1 313 ? 15.758 -0.368 11.703 1 94.62 313 ASN A N 1
ATOM 2393 C CA . ASN A 1 313 ? 16.188 -1.729 11.398 1 94.62 313 ASN A CA 1
ATOM 2394 C C . ASN A 1 313 ? 15.57 -2.738 12.367 1 94.62 313 ASN A C 1
ATOM 2396 O O . ASN A 1 313 ? 16.281 -3.578 12.922 1 94.62 313 ASN A O 1
ATOM 2400 N N . GLY A 1 314 ? 14.328 -2.523 12.609 1 94.44 314 GLY A N 1
ATOM 2401 C CA . GLY A 1 314 ? 13.562 -3.482 13.383 1 94.44 314 GLY A CA 1
ATOM 2402 C C . GLY A 1 314 ? 13.664 -3.258 14.883 1 94.44 314 GLY A C 1
ATOM 2403 O O . GLY A 1 314 ? 12.93 -3.869 15.656 1 94.44 314 GLY A O 1
ATOM 2404 N N . LYS A 1 315 ? 14.523 -2.414 15.297 1 96.25 315 LYS A N 1
ATOM 2405 C CA . LYS A 1 315 ? 14.703 -2.158 16.719 1 96.25 315 LYS A CA 1
ATOM 2406 C C . LYS A 1 315 ? 14.039 -0.85 17.141 1 96.25 315 LYS A C 1
ATOM 2408 O O . LYS A 1 315 ? 14.266 0.19 16.516 1 96.25 315 LYS A O 1
ATOM 2413 N N . LYS A 1 316 ? 13.266 -0.938 18.141 1 96.88 316 LYS A N 1
ATOM 2414 C CA . LYS A 1 316 ? 12.57 0.245 18.641 1 96.88 316 LYS A CA 1
ATOM 2415 C C . LYS A 1 316 ? 13.555 1.267 19.203 1 96.88 316 LYS A C 1
ATOM 2417 O O . LYS A 1 316 ? 14.461 0.914 19.969 1 96.88 316 LYS A O 1
ATOM 2422 N N . PHE A 1 317 ? 13.406 2.396 18.75 1 96.75 317 PHE A N 1
ATOM 2423 C CA . PHE A 1 317 ? 14.203 3.492 19.297 1 96.75 317 PHE A CA 1
ATOM 2424 C C . PHE A 1 317 ? 13.547 4.07 20.547 1 96.75 317 PHE A C 1
ATOM 2426 O O . PHE A 1 317 ? 12.367 4.434 20.516 1 96.75 317 PHE A O 1
ATOM 2433 N N . GLU A 1 318 ? 14.281 4.223 21.578 1 95.75 318 GLU A N 1
ATOM 2434 C CA . GLU A 1 318 ? 13.758 4.746 22.844 1 95.75 318 GLU A CA 1
ATOM 2435 C C . GLU A 1 318 ? 14.18 6.195 23.047 1 95.75 318 GLU A C 1
ATOM 2437 O O . GLU A 1 318 ? 15.375 6.504 23.078 1 95.75 318 GLU A O 1
ATOM 2442 N N . PHE A 1 319 ? 13.156 6.977 23.141 1 94.12 319 PHE A N 1
ATOM 2443 C CA . PHE A 1 319 ? 13.422 8.375 23.469 1 94.12 319 PHE A CA 1
ATOM 2444 C C . PHE A 1 319 ? 13.57 8.547 24.984 1 94.12 319 PHE A C 1
ATOM 2446 O O . PHE A 1 319 ? 12.984 7.797 25.766 1 94.12 319 PHE A O 1
ATOM 2453 N N . ASP A 1 320 ? 14.312 9.586 25.406 1 90.88 320 ASP A N 1
ATOM 2454 C CA . ASP A 1 320 ? 14.508 9.875 26.828 1 90.88 320 ASP A CA 1
ATOM 2455 C C . ASP A 1 320 ? 13.211 10.336 27.469 1 90.88 320 ASP A C 1
ATOM 2457 O O . ASP A 1 320 ? 12.961 10.055 28.641 1 90.88 320 ASP A O 1
ATOM 2461 N N . ALA A 1 321 ? 12.422 11.07 26.75 1 86.38 321 ALA A N 1
ATOM 2462 C CA . ALA A 1 321 ? 11.117 11.57 27.172 1 86.38 321 ALA A CA 1
ATOM 2463 C C . ALA A 1 321 ? 10.125 11.57 26.016 1 86.38 321 ALA A C 1
ATOM 2465 O O . ALA A 1 321 ? 10.523 11.703 24.859 1 86.38 321 ALA A O 1
ATOM 2466 N N . PRO A 1 322 ? 8.922 11.398 26.453 1 84.44 322 PRO A N 1
ATOM 2467 C CA . PRO A 1 322 ? 7.934 11.398 25.375 1 84.44 322 PRO A CA 1
ATOM 2468 C C . PRO A 1 322 ? 7.762 12.781 24.75 1 84.44 322 PRO A C 1
ATOM 2470 O O . PRO A 1 322 ? 7.887 13.797 25.422 1 84.44 322 PRO A O 1
ATOM 2473 N N . GLY A 1 323 ? 7.629 12.727 23.516 1 84.88 323 GLY A N 1
ATOM 2474 C CA . GLY A 1 323 ? 7.227 13.953 22.844 1 84.88 323 GLY A CA 1
ATOM 2475 C C . GLY A 1 323 ? 5.758 14.281 23.031 1 84.88 323 GLY A C 1
ATOM 2476 O O . GLY A 1 323 ? 4.973 13.43 23.438 1 84.88 323 GLY A O 1
ATOM 2477 N N . ASP A 1 324 ? 5.527 15.594 22.828 1 86.56 324 ASP A N 1
ATOM 2478 C CA . ASP A 1 324 ? 4.113 15.969 22.844 1 86.56 324 ASP A CA 1
ATOM 2479 C C . ASP A 1 324 ? 3.844 17.125 21.891 1 86.56 324 ASP A C 1
ATOM 2481 O O . ASP A 1 324 ? 4.777 17.766 21.391 1 86.56 324 ASP A O 1
ATOM 2485 N N . ILE A 1 325 ? 2.617 17.344 21.734 1 90.06 325 ILE A N 1
ATOM 2486 C CA . ILE A 1 325 ? 2.156 18.281 20.719 1 90.06 325 ILE A CA 1
ATOM 2487 C C . ILE A 1 325 ? 2.578 19.703 21.109 1 90.06 325 ILE A C 1
ATOM 2489 O O . ILE A 1 325 ? 2.883 20.516 20.234 1 90.06 325 ILE A O 1
ATOM 2493 N N . LEU A 1 326 ? 2.639 20.047 22.375 1 92.19 326 LEU A N 1
ATOM 2494 C CA . LEU A 1 326 ? 3.035 21.391 22.812 1 92.19 326 LEU A CA 1
ATOM 2495 C C . LEU A 1 326 ? 4.512 21.641 22.516 1 92.19 326 LEU A C 1
ATOM 2497 O O . LEU A 1 326 ? 4.891 22.75 22.125 1 92.19 326 LEU A O 1
ATOM 2501 N N . GLN A 1 327 ? 5.227 20.562 22.656 1 91.06 327 GLN A N 1
ATOM 2502 C CA . GLN A 1 327 ? 6.648 20.672 22.344 1 91.06 327 GLN A CA 1
ATOM 2503 C C . GLN A 1 327 ? 6.867 20.906 20.859 1 91.06 327 GLN A C 1
ATOM 2505 O O . GLN A 1 327 ? 7.688 21.734 20.469 1 91.06 327 GLN A O 1
ATOM 2510 N N . SER A 1 328 ? 6.148 20.172 20.047 1 93.12 328 SER A N 1
ATOM 2511 C CA . SER A 1 328 ? 6.273 20.328 18.594 1 93.12 328 SER A CA 1
ATOM 2512 C C . SER A 1 328 ? 5.91 21.734 18.156 1 93.12 328 SER A C 1
ATOM 2514 O O . SER A 1 328 ? 6.633 22.359 17.375 1 93.12 328 SER A O 1
ATOM 2516 N N . LEU A 1 329 ? 4.805 22.203 18.656 1 94.56 329 LEU A N 1
ATOM 2517 C CA . LEU A 1 329 ? 4.383 23.562 18.359 1 94.56 329 LEU A CA 1
ATOM 2518 C C . LEU A 1 329 ? 5.402 24.578 18.875 1 94.56 329 LEU A C 1
ATOM 2520 O O . LEU A 1 329 ? 5.719 25.547 18.188 1 94.56 329 LEU A O 1
ATOM 2524 N N . GLY A 1 330 ? 5.934 24.328 20.078 1 94.12 330 GLY A N 1
ATOM 2525 C CA . GLY A 1 330 ? 6.922 25.219 20.672 1 94.12 330 GLY A CA 1
ATOM 2526 C C . GLY A 1 330 ? 8.18 25.359 19.828 1 94.12 330 GLY A C 1
ATOM 2527 O O . GLY A 1 330 ? 8.742 26.453 19.719 1 94.12 330 GLY A O 1
ATOM 2528 N N . VAL A 1 331 ? 8.586 24.281 19.25 1 93.25 331 VAL A N 1
ATOM 2529 C CA . VAL A 1 331 ? 9.766 24.312 18.406 1 93.25 331 VAL A CA 1
ATOM 2530 C C . VAL A 1 331 ? 9.516 25.188 17.188 1 93.25 331 VAL A C 1
ATOM 2532 O O . VAL A 1 331 ? 10.359 26.016 16.828 1 93.25 331 VAL A O 1
ATOM 2535 N N . ALA A 1 332 ? 8.367 25.062 16.578 1 94.19 332 ALA A N 1
ATOM 2536 C CA . ALA A 1 332 ? 8.016 25.891 15.422 1 94.19 332 ALA A CA 1
ATOM 2537 C C . ALA A 1 332 ? 7.992 27.359 15.797 1 94.19 332 ALA A C 1
ATOM 2539 O O . ALA A 1 332 ? 8.539 28.203 15.078 1 94.19 332 ALA A O 1
ATOM 2540 N N . TRP A 1 333 ? 7.391 27.672 16.953 1 95.62 333 TRP A N 1
ATOM 2541 C CA . TRP A 1 333 ? 7.312 29.047 17.438 1 95.62 333 TRP A CA 1
ATOM 2542 C C . TRP A 1 333 ? 8.703 29.609 17.688 1 95.62 333 TRP A C 1
ATOM 2544 O O . TRP A 1 333 ? 8.984 30.766 17.328 1 95.62 333 TRP A O 1
ATOM 2554 N N . ARG A 1 334 ? 9.516 28.812 18.297 1 94.06 334 ARG A N 1
ATOM 2555 C CA . ARG A 1 334 ? 10.875 29.25 18.594 1 94.06 334 ARG A CA 1
ATOM 2556 C C . ARG A 1 334 ? 11.648 29.562 17.312 1 94.06 334 ARG A C 1
ATOM 2558 O O . ARG A 1 334 ? 12.328 30.578 17.234 1 94.06 334 ARG A O 1
ATOM 2565 N N . GLU A 1 335 ? 11.531 28.688 16.375 1 93.81 335 GLU A N 1
ATOM 2566 C CA . GLU A 1 335 ? 12.211 28.906 15.094 1 93.81 335 GLU A CA 1
ATOM 2567 C C . GLU A 1 335 ? 11.711 30.172 14.414 1 93.81 335 GLU A C 1
ATOM 2569 O O . GLU A 1 335 ? 12.5 30.938 13.859 1 93.81 335 GLU A O 1
ATOM 2574 N N . PHE A 1 336 ? 10.461 30.375 14.438 1 94.75 336 PHE A N 1
ATOM 2575 C CA . PHE A 1 336 ? 9.875 31.562 13.812 1 94.75 336 PHE A CA 1
ATOM 2576 C C . PHE A 1 336 ? 10.375 32.844 14.492 1 94.75 336 PHE A C 1
ATOM 2578 O O . PHE A 1 336 ? 10.727 33.812 13.82 1 94.75 336 PHE A O 1
ATOM 2585 N N . ALA A 1 337 ? 10.43 32.906 15.797 1 94.06 337 ALA A N 1
ATOM 2586 C CA . ALA A 1 337 ? 10.859 34.062 16.578 1 94.06 337 ALA A CA 1
ATOM 2587 C C . ALA A 1 337 ? 12.32 34.375 16.297 1 94.06 337 ALA A C 1
ATOM 2589 O O . ALA A 1 337 ? 12.734 35.562 16.406 1 94.06 337 ALA A O 1
ATOM 2590 N N . ALA A 1 338 ? 13.031 33.375 15.914 1 90.5 338 ALA A N 1
ATOM 2591 C CA . ALA A 1 338 ? 14.461 33.562 15.68 1 90.5 338 ALA A CA 1
ATOM 2592 C C . ALA A 1 338 ? 14.711 34.219 14.328 1 90.5 338 ALA A C 1
ATOM 2594 O O . ALA A 1 338 ? 15.844 34.625 14.023 1 90.5 338 ALA A O 1
ATOM 2595 N N . GLY A 1 339 ? 13.695 34.531 13.453 1 83.12 339 GLY A N 1
ATOM 2596 C CA . GLY A 1 339 ? 13.734 35.375 12.266 1 83.12 339 GLY A CA 1
ATOM 2597 C C . GLY A 1 339 ? 14.164 34.625 11.016 1 83.12 339 GLY A C 1
ATOM 2598 O O . GLY A 1 339 ? 14 35.125 9.898 1 83.12 339 GLY A O 1
ATOM 2599 N N . GLY A 1 340 ? 14.969 33.531 11.062 1 69.06 340 GLY A N 1
ATOM 2600 C CA . GLY A 1 340 ? 15.461 32.875 9.859 1 69.06 340 GLY A CA 1
ATOM 2601 C C . GLY A 1 340 ? 14.484 31.875 9.289 1 69.06 340 GLY A C 1
ATOM 2602 O O . GLY A 1 340 ? 13.328 31.812 9.711 1 69.06 340 GLY A O 1
ATOM 2603 N N . THR A 1 341 ? 15 31.438 8.086 1 75.88 341 THR A N 1
ATOM 2604 C CA . THR A 1 341 ? 14.312 30.312 7.488 1 75.88 341 THR A CA 1
ATOM 2605 C C . THR A 1 341 ? 14.469 29.062 8.352 1 75.88 341 THR A C 1
ATOM 2607 O O . THR A 1 341 ? 15.508 28.859 8.977 1 75.88 341 THR A O 1
ATOM 2610 N N . GLY A 1 342 ? 13.312 28.562 8.906 1 81.94 342 GLY A N 1
ATOM 2611 C CA . GLY A 1 342 ? 13.297 27.344 9.68 1 81.94 342 GLY A CA 1
ATOM 2612 C C . GLY A 1 342 ? 12.516 26.219 9.008 1 81.94 342 GLY A C 1
ATOM 2613 O O . GLY A 1 342 ? 12.297 26.25 7.797 1 81.94 342 GLY A O 1
ATOM 2614 N N . ASN A 1 343 ? 12.312 25.219 9.859 1 92.12 343 ASN A N 1
ATOM 2615 C CA . ASN A 1 343 ? 11.625 24.031 9.359 1 92.12 343 ASN A CA 1
ATOM 2616 C C . ASN A 1 343 ? 10.109 24.141 9.508 1 92.12 343 ASN A C 1
ATOM 2618 O O . ASN A 1 343 ? 9.375 23.234 9.133 1 92.12 343 ASN A O 1
ATOM 2622 N N . PHE A 1 344 ? 9.719 25.359 10.062 1 95.06 344 PHE A N 1
ATOM 2623 C CA . PHE A 1 344 ? 8.273 25.531 10.18 1 95.06 344 PHE A CA 1
ATOM 2624 C C . PHE A 1 344 ? 7.641 25.734 8.805 1 95.06 344 PHE A C 1
ATOM 2626 O O . PHE A 1 344 ? 8.289 26.234 7.887 1 95.06 344 PHE A O 1
ATOM 2633 N N . ALA A 1 345 ? 6.406 25.344 8.656 1 96.94 345 ALA A N 1
ATOM 2634 C CA . ALA A 1 345 ? 5.699 25.469 7.379 1 96.94 345 ALA A CA 1
ATOM 2635 C C . ALA A 1 345 ? 5.234 26.891 7.141 1 96.94 345 ALA A C 1
ATOM 2637 O O . ALA A 1 345 ? 4.781 27.578 8.062 1 96.94 345 ALA A O 1
ATOM 2638 N N . THR A 1 346 ? 5.324 27.328 5.922 1 97.31 346 THR A N 1
ATOM 2639 C CA . THR A 1 346 ? 4.895 28.656 5.508 1 97.31 346 THR A CA 1
ATOM 2640 C C . THR A 1 346 ? 3.658 28.578 4.617 1 97.31 346 THR A C 1
ATOM 2642 O O . THR A 1 346 ? 3.201 27.469 4.285 1 97.31 346 THR A O 1
ATOM 2645 N N . ILE A 1 347 ? 3.168 29.719 4.258 1 98.12 347 ILE A N 1
ATOM 2646 C CA . ILE A 1 347 ? 2.016 29.781 3.363 1 98.12 347 ILE A CA 1
ATOM 2647 C C . ILE A 1 347 ? 2.393 29.219 1.996 1 98.12 347 ILE A C 1
ATOM 2649 O O . ILE A 1 347 ? 1.547 28.656 1.295 1 98.12 347 ILE A O 1
ATOM 2653 N N . GLU A 1 348 ? 3.668 29.328 1.624 1 96.88 348 GLU A N 1
ATOM 2654 C CA . GLU A 1 348 ? 4.121 28.719 0.378 1 96.88 348 GLU A CA 1
ATOM 2655 C C . GLU A 1 348 ? 4.059 27.203 0.455 1 96.88 348 GLU A C 1
ATOM 2657 O O . GLU A 1 348 ? 3.717 26.531 -0.526 1 96.88 348 GLU A O 1
ATOM 2662 N N . ASP A 1 349 ? 4.426 26.641 1.59 1 97.31 349 ASP A N 1
ATOM 2663 C CA . ASP A 1 349 ? 4.277 25.203 1.797 1 97.31 349 ASP A CA 1
ATOM 2664 C C . ASP A 1 349 ? 2.818 24.766 1.677 1 97.31 349 ASP A C 1
ATOM 2666 O O . ASP A 1 349 ? 2.521 23.688 1.148 1 97.31 349 ASP A O 1
ATOM 2670 N N . ALA A 1 350 ? 1.96 25.625 2.207 1 98.38 350 ALA A N 1
ATOM 2671 C CA . ALA A 1 350 ? 0.532 25.328 2.125 1 98.38 350 ALA A CA 1
ATOM 2672 C C . ALA A 1 350 ? 0.062 25.297 0.672 1 98.38 350 ALA A C 1
ATOM 2674 O O . ALA A 1 350 ? -0.778 24.469 0.304 1 98.38 350 ALA A O 1
ATOM 2675 N N . VAL A 1 351 ? 0.581 26.219 -0.144 1 98.06 351 VAL A N 1
ATOM 2676 C CA . VAL A 1 351 ? 0.25 26.219 -1.565 1 98.06 351 VAL A CA 1
ATOM 2677 C C . VAL A 1 351 ? 0.648 24.875 -2.191 1 98.06 351 VAL A C 1
ATOM 2679 O O . VAL A 1 351 ? -0.136 24.266 -2.924 1 98.06 351 VAL A O 1
ATOM 2682 N N . LYS A 1 352 ? 1.809 24.406 -1.858 1 97.44 352 LYS A N 1
ATOM 2683 C CA . LYS A 1 352 ? 2.281 23.125 -2.375 1 97.44 352 LYS A CA 1
ATOM 2684 C C . LYS A 1 352 ? 1.354 21.984 -1.956 1 97.44 352 LYS A C 1
ATOM 2686 O O . LYS A 1 352 ? 1.025 21.109 -2.766 1 97.44 352 LYS A O 1
ATOM 2691 N N . ASN A 1 353 ? 0.965 22 -0.745 1 97.94 353 ASN A N 1
ATOM 2692 C CA . ASN A 1 353 ? 0.087 20.953 -0.237 1 97.94 353 ASN A CA 1
ATOM 2693 C C . ASN A 1 353 ? -1.27 20.969 -0.935 1 97.94 353 ASN A C 1
ATOM 2695 O O . ASN A 1 353 ? -1.836 19.906 -1.227 1 97.94 353 ASN A O 1
ATOM 2699 N N . HIS A 1 354 ? -1.775 22.188 -1.188 1 97.81 354 HIS A N 1
ATOM 2700 C CA . HIS A 1 354 ? -3.041 22.266 -1.909 1 97.81 354 HIS A CA 1
ATOM 2701 C C . HIS A 1 354 ? -2.887 21.797 -3.35 1 97.81 354 HIS A C 1
ATOM 2703 O O . HIS A 1 354 ? -3.812 21.219 -3.916 1 97.81 354 HIS A O 1
ATOM 2709 N N . HIS A 1 355 ? -1.737 22.062 -3.949 1 97.44 355 HIS A N 1
ATOM 2710 C CA . HIS A 1 355 ? -1.474 21.516 -5.273 1 97.44 355 HIS A CA 1
ATOM 2711 C C . HIS A 1 355 ? -1.456 19.984 -5.246 1 97.44 355 HIS A C 1
ATOM 2713 O O . HIS A 1 355 ? -1.914 19.344 -6.188 1 97.44 355 HIS A O 1
ATOM 2719 N N . LEU A 1 356 ? -0.912 19.375 -4.23 1 97.75 356 LEU A N 1
ATOM 2720 C CA . LEU A 1 356 ? -0.94 17.922 -4.066 1 97.75 356 LEU A CA 1
ATOM 2721 C C . LEU A 1 356 ? -2.375 17.406 -4.016 1 97.75 356 LEU A C 1
ATOM 2723 O O . LEU A 1 356 ? -2.707 16.406 -4.656 1 97.75 356 LEU A O 1
ATOM 2727 N N . ILE A 1 357 ? -3.205 18.125 -3.234 1 97.75 357 ILE A N 1
ATOM 2728 C CA . ILE A 1 357 ? -4.613 17.75 -3.125 1 97.75 357 ILE A CA 1
ATOM 2729 C C . ILE A 1 357 ? -5.25 17.734 -4.512 1 97.75 357 ILE A C 1
ATOM 2731 O O . ILE A 1 357 ? -5.906 16.766 -4.891 1 97.75 357 ILE A O 1
ATOM 2735 N N . GLN A 1 358 ? -4.992 18.797 -5.238 1 97.19 358 GLN A N 1
ATOM 2736 C CA . GLN A 1 358 ? -5.582 18.906 -6.57 1 97.19 358 GLN A CA 1
ATOM 2737 C C . GLN A 1 358 ? -5.074 17.797 -7.488 1 97.19 358 GLN A C 1
ATOM 2739 O O . GLN A 1 358 ? -5.84 17.234 -8.273 1 97.19 358 GLN A O 1
ATOM 2744 N N . ALA A 1 359 ? -3.811 17.531 -7.402 1 98.25 359 ALA A N 1
ATOM 2745 C CA . ALA A 1 359 ? -3.221 16.484 -8.234 1 98.25 359 ALA A CA 1
ATOM 2746 C C . ALA A 1 359 ? -3.82 15.125 -7.91 1 98.25 359 ALA A C 1
ATOM 2748 O O . ALA A 1 359 ? -4.137 14.352 -8.812 1 98.25 359 ALA A O 1
ATOM 2749 N N . ILE A 1 360 ? -3.992 14.828 -6.648 1 98.5 360 ILE A N 1
ATOM 2750 C CA . ILE A 1 360 ? -4.555 13.555 -6.203 1 98.5 360 ILE A CA 1
ATOM 2751 C C . ILE A 1 360 ? -5.988 13.422 -6.715 1 98.5 360 ILE A C 1
ATOM 2753 O O . ILE A 1 360 ? -6.348 12.398 -7.297 1 98.5 360 ILE A O 1
ATOM 2757 N N . GLU A 1 361 ? -6.75 14.5 -6.547 1 97.81 361 GLU A N 1
ATOM 2758 C CA . GLU A 1 361 ? -8.148 14.477 -6.977 1 97.81 361 GLU A CA 1
ATOM 2759 C C . GLU A 1 361 ? -8.25 14.344 -8.492 1 97.81 361 GLU A C 1
ATOM 2761 O O . GLU A 1 361 ? -9.078 13.578 -9 1 97.81 361 GLU A O 1
ATOM 2766 N N . ALA A 1 362 ? -7.422 15.117 -9.188 1 98.12 362 ALA A N 1
ATOM 2767 C CA . ALA A 1 362 ? -7.445 15.07 -10.648 1 98.12 362 ALA A CA 1
ATOM 2768 C C . ALA A 1 362 ? -7.062 13.688 -11.164 1 98.12 362 ALA A C 1
ATOM 2770 O O . ALA A 1 362 ? -7.695 13.164 -12.086 1 98.12 362 ALA A O 1
ATOM 2771 N N . SER A 1 363 ? -6.043 13.102 -10.586 1 98.75 363 SER A N 1
ATOM 2772 C CA . SER A 1 363 ? -5.602 11.773 -10.992 1 98.75 363 SER A CA 1
ATOM 2773 C C . SER A 1 363 ? -6.68 10.727 -10.727 1 98.75 363 SER A C 1
ATOM 2775 O O . SER A 1 363 ? -6.961 9.891 -11.586 1 98.75 363 SER A O 1
ATOM 2777 N N . ALA A 1 364 ? -7.258 10.766 -9.539 1 98.44 364 ALA A N 1
ATOM 2778 C CA . ALA A 1 364 ? -8.305 9.805 -9.188 1 98.44 364 ALA A CA 1
ATOM 2779 C C . ALA A 1 364 ? -9.484 9.906 -10.141 1 98.44 364 ALA A C 1
ATOM 2781 O O . ALA A 1 364 ? -10.047 8.891 -10.555 1 98.44 364 ALA A O 1
ATOM 2782 N N . ARG A 1 365 ? -9.852 11.109 -10.461 1 97.81 365 ARG A N 1
ATOM 2783 C CA . ARG A 1 365 ? -11 11.352 -11.328 1 97.81 365 ARG A CA 1
ATOM 2784 C C . ARG A 1 365 ? -10.711 10.906 -12.758 1 97.81 365 ARG A C 1
ATOM 2786 O O . ARG A 1 365 ? -11.531 10.227 -13.383 1 97.81 365 ARG A O 1
ATOM 2793 N N . SER A 1 366 ? -9.539 11.242 -13.281 1 98.25 366 SER A N 1
ATOM 2794 C CA . SER A 1 366 ? -9.234 11.023 -14.688 1 98.25 366 SER A CA 1
ATOM 2795 C C . SER A 1 366 ? -8.664 9.625 -14.922 1 98.25 366 SER A C 1
ATOM 2797 O O . SER A 1 366 ? -8.672 9.125 -16.047 1 98.25 366 SER A O 1
ATOM 2799 N N . GLY A 1 367 ? -8.102 9.039 -13.906 1 98.31 367 GLY A N 1
ATOM 2800 C CA . GLY A 1 367 ? -7.406 7.77 -14.055 1 98.31 367 GLY A CA 1
ATOM 2801 C C . GLY A 1 367 ? -6.059 7.906 -14.734 1 98.31 367 GLY A C 1
ATOM 2802 O O . GLY A 1 367 ? -5.59 6.973 -15.391 1 98.31 367 GLY A O 1
ATOM 2803 N N . THR A 1 368 ? -5.469 9.07 -14.625 1 98.5 368 THR A N 1
ATOM 2804 C CA . THR A 1 368 ? -4.199 9.32 -15.305 1 98.5 368 THR A CA 1
ATOM 2805 C C . THR A 1 368 ? -3.158 9.844 -14.312 1 98.5 368 THR A C 1
ATOM 2807 O O . THR A 1 368 ? -3.496 10.523 -13.352 1 98.5 368 THR A O 1
ATOM 2810 N N . ARG A 1 369 ? -1.956 9.477 -14.594 1 98.56 369 ARG A N 1
ATOM 2811 C CA . ARG A 1 369 ? -0.819 9.992 -13.844 1 98.56 369 ARG A CA 1
ATOM 2812 C C . ARG A 1 369 ? -0.659 11.492 -14.055 1 98.56 369 ARG A C 1
ATOM 2814 O O . ARG A 1 369 ? -0.699 11.977 -15.188 1 98.56 369 ARG A O 1
ATOM 2821 N N . ILE A 1 370 ? -0.489 12.266 -12.984 1 98.56 370 ILE A N 1
ATOM 2822 C CA . ILE A 1 370 ? -0.292 13.703 -13.047 1 98.56 370 ILE A CA 1
ATOM 2823 C C . ILE A 1 370 ? 1.174 14.039 -12.781 1 98.56 370 ILE A C 1
ATOM 2825 O O . ILE A 1 370 ? 1.772 13.523 -11.836 1 98.56 370 ILE A O 1
ATOM 2829 N N . THR A 1 371 ? 1.767 14.844 -13.602 1 97.56 371 THR A N 1
ATOM 2830 C CA . THR A 1 371 ? 3.107 15.367 -13.367 1 97.56 371 THR A CA 1
ATOM 2831 C C . THR A 1 371 ? 3.045 16.734 -12.68 1 97.56 371 THR A C 1
ATOM 2833 O O . THR A 1 371 ? 2.35 17.625 -13.148 1 97.56 371 THR A O 1
ATOM 2836 N N . LEU A 1 372 ? 3.709 16.734 -11.57 1 95 372 LEU A N 1
ATOM 2837 C CA . LEU A 1 372 ? 3.744 18 -10.844 1 95 372 LEU A CA 1
ATOM 2838 C C . LEU A 1 372 ? 4.926 18.844 -11.289 1 95 372 LEU A C 1
ATOM 2840 O O . LEU A 1 372 ? 6.02 18.328 -11.523 1 95 372 LEU A O 1
ATOM 2844 N N . GLN A 1 373 ? 4.715 19.984 -11.836 1 80.12 373 GLN A N 1
ATOM 2845 C CA . GLN A 1 373 ? 5.762 20.891 -12.305 1 80.12 373 GLN A CA 1
ATOM 2846 C C . GLN A 1 373 ? 6.57 21.438 -11.133 1 80.12 373 GLN A C 1
ATOM 2848 O O . GLN A 1 373 ? 6.023 21.688 -10.055 1 80.12 373 GLN A O 1
ATOM 2853 N N . LYS A 1 374 ? 7.961 21.281 -11.375 1 67.12 374 LYS A N 1
ATOM 2854 C CA . LYS A 1 374 ? 8.82 21.953 -10.414 1 67.12 374 LYS A CA 1
ATOM 2855 C C . LYS A 1 374 ? 8.422 23.422 -10.266 1 67.12 374 LYS A C 1
ATOM 2857 O O . LYS A 1 374 ? 8.281 24.141 -11.258 1 67.12 374 LYS A O 1
ATOM 2862 N N . ARG A 1 375 ? 7.738 23.781 -9.227 1 53.75 375 ARG A N 1
ATOM 2863 C CA . ARG A 1 375 ? 7.398 25.188 -9.039 1 53.75 375 ARG A CA 1
ATOM 2864 C C . ARG A 1 375 ? 8.633 26 -8.688 1 53.75 375 ARG A C 1
ATOM 2866 O O . ARG A 1 375 ? 9.383 25.656 -7.777 1 53.75 375 ARG A O 1
ATOM 2873 N N . VAL A 1 376 ? 9.336 26.562 -9.781 1 40.34 376 VAL A N 1
ATOM 2874 C CA . VAL A 1 376 ? 10.469 27.484 -9.641 1 40.34 376 VAL A CA 1
ATOM 2875 C C . VAL A 1 376 ? 10.094 28.625 -8.703 1 40.34 376 VAL A C 1
ATOM 2877 O O . VAL A 1 376 ? 8.977 29.156 -8.766 1 40.34 376 VAL A O 1
ATOM 2880 N N . MET B 1 1 ? -21.438 -55.5 -7.266 1 34.06 1 MET B N 1
ATOM 2881 C CA . MET B 1 1 ? -20.766 -54.812 -8.367 1 34.06 1 MET B CA 1
ATOM 2882 C C . MET B 1 1 ? -19.859 -53.688 -7.855 1 34.06 1 MET B C 1
ATOM 2884 O O . MET B 1 1 ? -20.328 -52.812 -7.137 1 34.06 1 MET B O 1
ATOM 2888 N N . SER B 1 2 ? -18.562 -53.906 -7.609 1 39.88 2 SER B N 1
ATOM 2889 C CA . SER B 1 2 ? -17.641 -52.969 -6.98 1 39.88 2 SER B CA 1
ATOM 2890 C C . SER B 1 2 ? -17.672 -51.594 -7.664 1 39.88 2 SER B C 1
ATOM 2892 O O . SER B 1 2 ? -17.844 -51.5 -8.875 1 39.88 2 SER B O 1
ATOM 2894 N N . PRO B 1 3 ? -18.062 -50.562 -6.945 1 44.19 3 PRO B N 1
ATOM 2895 C CA . PRO B 1 3 ? -18.203 -49.25 -7.625 1 44.19 3 PRO B CA 1
ATOM 2896 C C . PRO B 1 3 ? -17.156 -49.062 -8.727 1 44.19 3 PRO B C 1
ATOM 2898 O O . PRO B 1 3 ? -16.062 -49.594 -8.656 1 44.19 3 PRO B O 1
ATOM 2901 N N . PRO B 1 4 ? -17.484 -48.906 -10.008 1 44 4 PRO B N 1
ATOM 2902 C CA . PRO B 1 4 ? -16.531 -48.719 -11.102 1 44 4 PRO B CA 1
ATOM 2903 C C . PRO B 1 4 ? -15.305 -47.906 -10.703 1 44 4 PRO B C 1
ATOM 2905 O O . PRO B 1 4 ? -15.438 -46.812 -10.156 1 44 4 PRO B O 1
ATOM 2908 N N . THR B 1 5 ? -14.234 -48.469 -10.203 1 51.78 5 THR B N 1
ATOM 2909 C CA . THR B 1 5 ? -12.969 -47.875 -9.781 1 51.78 5 THR B CA 1
ATOM 2910 C C . THR B 1 5 ? -12.469 -46.875 -10.82 1 51.78 5 THR B C 1
ATOM 2912 O O . THR B 1 5 ? -12.398 -47.188 -12.008 1 51.78 5 THR B O 1
ATOM 2915 N N . LYS B 1 6 ? -12.695 -45.562 -10.547 1 63.44 6 LYS B N 1
ATOM 2916 C CA . LYS B 1 6 ? -12.188 -44.56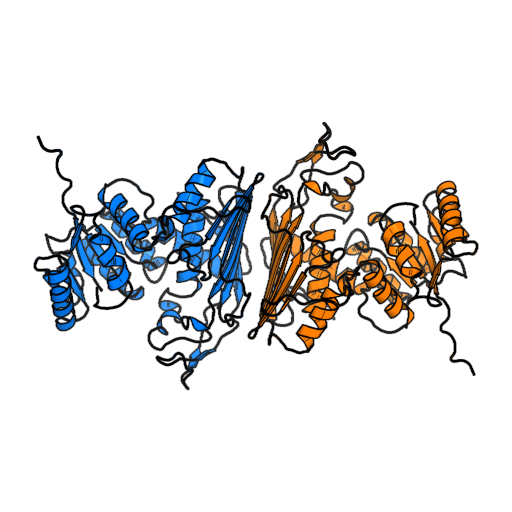2 -11.5 1 63.44 6 LYS B CA 1
ATOM 2917 C C . LYS B 1 6 ? -10.812 -44.938 -12.023 1 63.44 6 LYS B C 1
ATOM 2919 O O . LYS B 1 6 ? -9.945 -45.375 -11.266 1 63.44 6 LYS B O 1
ATOM 2924 N N . PRO B 1 7 ? -10.633 -45.062 -13.406 1 79.94 7 PRO B N 1
ATOM 2925 C CA . PRO B 1 7 ? -9.352 -45.469 -13.984 1 79.94 7 PRO B CA 1
ATOM 2926 C C . PRO B 1 7 ? -8.188 -44.594 -13.516 1 79.94 7 PRO B C 1
ATOM 2928 O O . PRO B 1 7 ? -8.359 -43.406 -13.273 1 79.94 7 PRO B O 1
ATOM 2931 N N . VAL B 1 8 ? -7.152 -45.25 -13.156 1 93.38 8 VAL B N 1
ATOM 2932 C CA . VAL B 1 8 ? -5.906 -44.562 -12.797 1 93.38 8 VAL B CA 1
ATOM 2933 C C . VAL B 1 8 ? -5.441 -43.688 -13.961 1 93.38 8 VAL B C 1
ATOM 2935 O O . VAL B 1 8 ? -5.453 -44.125 -15.117 1 93.38 8 VAL B O 1
ATOM 2938 N N . ILE B 1 9 ? -5.211 -42.469 -13.734 1 96.56 9 ILE B N 1
ATOM 2939 C CA . ILE B 1 9 ? -4.719 -41.531 -14.742 1 96.56 9 ILE B CA 1
ATOM 2940 C C . ILE B 1 9 ? -3.221 -41.75 -14.953 1 96.56 9 ILE B C 1
ATOM 2942 O O . ILE B 1 9 ? -2.42 -41.5 -14.039 1 96.56 9 ILE B O 1
ATOM 2946 N N . GLY B 1 10 ? -2.844 -42.25 -16.094 1 97.44 10 GLY B N 1
ATOM 2947 C CA . GLY B 1 10 ? -1.436 -42.375 -16.438 1 97.44 10 GLY B CA 1
ATOM 2948 C C . GLY B 1 10 ? -0.787 -41.062 -16.766 1 97.44 10 GLY B C 1
ATOM 2949 O O . GLY B 1 10 ? -1.187 -40.375 -17.719 1 97.44 10 GLY B O 1
ATOM 2950 N N . VAL B 1 11 ? 0.274 -40.688 -16.031 1 98.19 11 VAL B N 1
ATOM 2951 C CA . VAL B 1 11 ? 0.919 -39.406 -16.188 1 98.19 11 VAL B CA 1
ATOM 2952 C C . VAL B 1 11 ? 2.246 -39.562 -16.922 1 98.19 11 VAL B C 1
ATOM 2954 O O . VAL B 1 11 ? 3.08 -40.375 -16.531 1 98.19 11 VAL B O 1
ATOM 2957 N N . GLY B 1 12 ? 2.398 -38.875 -18 1 98.31 12 GLY B N 1
ATOM 2958 C CA . GLY B 1 12 ? 3.691 -38.688 -18.641 1 98.31 12 GLY B CA 1
ATOM 2959 C C . GLY B 1 12 ? 4.316 -37.344 -18.328 1 98.31 12 GLY B C 1
ATOM 2960 O O . GLY B 1 12 ? 3.725 -36.312 -18.625 1 98.31 12 GLY B O 1
ATOM 2961 N N . PHE B 1 13 ? 5.566 -37.375 -17.828 1 97.81 13 PHE B N 1
ATOM 2962 C CA . PHE B 1 13 ? 6.234 -36.125 -17.453 1 97.81 13 PHE B CA 1
ATOM 2963 C C . PHE B 1 13 ? 7.188 -35.656 -18.562 1 97.81 13 PHE B C 1
ATOM 2965 O O . PHE B 1 13 ? 7.984 -36.469 -19.062 1 97.81 13 PHE B O 1
ATOM 2972 N N . VAL B 1 14 ? 7.047 -34.438 -18.938 1 97.5 14 VAL B N 1
ATOM 2973 C CA . VAL B 1 14 ? 8.055 -33.781 -19.766 1 97.5 14 VAL B CA 1
ATOM 2974 C C . VAL B 1 14 ? 8.859 -32.781 -18.922 1 97.5 14 VAL B C 1
ATOM 2976 O O . VAL B 1 14 ? 8.32 -31.75 -18.5 1 97.5 14 VAL B O 1
ATOM 2979 N N . GLY B 1 15 ? 10.102 -33.062 -18.672 1 94.5 15 GLY B N 1
ATOM 2980 C CA . GLY B 1 15 ? 10.945 -32.156 -17.906 1 94.5 15 GLY B CA 1
ATOM 2981 C C . GLY B 1 15 ? 11.117 -32.594 -16.453 1 94.5 15 GLY B C 1
ATOM 2982 O O . GLY B 1 15 ? 11.367 -31.75 -15.586 1 94.5 15 GLY B O 1
ATOM 2983 N N . LEU B 1 16 ? 10.906 -33.812 -16.125 1 92.69 16 LEU B N 1
ATOM 2984 C CA . LEU B 1 16 ? 11.141 -34.344 -14.773 1 92.69 16 LEU B CA 1
ATOM 2985 C C . LEU B 1 16 ? 12.602 -34.75 -14.602 1 92.69 16 LEU B C 1
ATOM 2987 O O . LEU B 1 16 ? 12.953 -35.906 -14.859 1 92.69 16 LEU B O 1
ATOM 2991 N N . SER B 1 17 ? 13.352 -33.812 -14.188 1 83.56 17 SER B N 1
ATOM 2992 C CA . SER B 1 17 ? 14.75 -34.125 -13.906 1 83.56 17 SER B CA 1
ATOM 2993 C C . SER B 1 17 ? 14.93 -34.656 -12.484 1 83.56 17 SER B C 1
ATOM 2995 O O . SER B 1 17 ? 13.945 -34.875 -11.773 1 83.56 17 SER B O 1
ATOM 2997 N N . SER B 1 18 ? 16.172 -34.938 -12.188 1 79.44 18 SER B N 1
ATOM 2998 C CA . SER B 1 18 ? 16.453 -35.438 -10.859 1 79.44 18 SER B CA 1
ATOM 2999 C C . SER B 1 18 ? 16.453 -34.344 -9.82 1 79.44 18 SER B C 1
ATOM 3001 O O . SER B 1 18 ? 16.438 -34.594 -8.617 1 79.44 18 SER B O 1
ATOM 3003 N N . THR B 1 19 ? 16.453 -33.125 -10.352 1 79.31 19 THR B N 1
ATOM 3004 C CA . THR B 1 19 ? 16.484 -31.969 -9.453 1 79.31 19 THR B CA 1
ATOM 3005 C C . THR B 1 19 ? 15.438 -30.922 -9.852 1 79.31 19 THR B C 1
ATOM 3007 O O . THR B 1 19 ? 14.773 -31.078 -10.883 1 79.31 19 THR B O 1
ATOM 3010 N N . GLY B 1 20 ? 15.164 -30.031 -8.914 1 83.25 20 GLY B N 1
ATOM 3011 C CA . GLY B 1 20 ? 14.281 -28.922 -9.25 1 83.25 20 GLY B CA 1
ATOM 3012 C C . GLY B 1 20 ? 12.875 -29.094 -8.711 1 83.25 20 GLY B C 1
ATOM 3013 O O . GLY B 1 20 ? 12.594 -30.062 -8 1 83.25 20 GLY B O 1
ATOM 3014 N N . TRP B 1 21 ? 12.055 -28.234 -9.102 1 86.31 21 TRP B N 1
ATOM 3015 C CA . TRP B 1 21 ? 10.688 -28.125 -8.586 1 86.31 21 TRP B CA 1
ATOM 3016 C C . TRP B 1 21 ? 9.875 -29.359 -8.938 1 86.31 21 TRP B C 1
ATOM 3018 O O . TRP B 1 21 ? 9.172 -29.906 -8.086 1 86.31 21 TRP B O 1
ATOM 3028 N N . ALA B 1 22 ? 9.984 -29.859 -10.125 1 90.38 22 ALA B N 1
ATOM 3029 C CA . ALA B 1 22 ? 9.211 -31.031 -10.555 1 90.38 22 ALA B CA 1
ATOM 3030 C C . ALA B 1 22 ? 9.547 -32.25 -9.711 1 90.38 22 ALA B C 1
ATOM 3032 O O . ALA B 1 22 ? 8.656 -33 -9.32 1 90.38 22 ALA B O 1
ATOM 3033 N N . SER B 1 23 ? 10.805 -32.406 -9.414 1 91.31 23 SER B N 1
ATOM 3034 C CA . SER B 1 23 ? 11.281 -33.562 -8.68 1 91.31 23 SER B CA 1
ATOM 3035 C C . SER B 1 23 ? 10.977 -33.438 -7.188 1 91.31 23 SER B C 1
ATOM 3037 O O . SER B 1 23 ? 10.82 -34.438 -6.492 1 91.31 23 SER B O 1
ATOM 3039 N N . THR B 1 24 ? 10.844 -32.188 -6.738 1 90.56 24 THR B N 1
ATOM 3040 C CA . THR B 1 24 ? 10.742 -31.984 -5.297 1 90.56 24 THR B CA 1
ATOM 3041 C C . THR B 1 24 ? 9.289 -31.797 -4.879 1 90.56 24 THR B C 1
ATOM 3043 O O . THR B 1 24 ? 8.93 -32.062 -3.732 1 90.56 24 THR B O 1
ATOM 3046 N N . ALA B 1 25 ? 8.531 -31.328 -5.848 1 93.19 25 ALA B N 1
ATOM 3047 C CA . ALA B 1 25 ? 7.18 -30.969 -5.426 1 93.19 25 ALA B CA 1
ATOM 3048 C C . ALA B 1 25 ? 6.137 -31.625 -6.324 1 93.19 25 ALA B C 1
ATOM 3050 O O . ALA B 1 25 ? 5.27 -32.375 -5.844 1 93.19 25 ALA B O 1
ATOM 3051 N N . LEU B 1 26 ? 6.312 -31.516 -7.582 1 94.06 26 LEU B N 1
ATOM 3052 C CA . LEU B 1 26 ? 5.25 -31.891 -8.508 1 94.06 26 LEU B CA 1
ATOM 3053 C C . LEU B 1 26 ? 5.09 -33.406 -8.539 1 94.06 26 LEU B C 1
ATOM 3055 O O . LEU B 1 26 ? 4.027 -33.938 -8.195 1 94.06 26 LEU B O 1
ATOM 3059 N N . ALA B 1 27 ? 6.121 -34.188 -8.82 1 94.12 27 ALA B N 1
ATOM 3060 C CA . ALA B 1 27 ? 6.051 -35.625 -8.922 1 94.12 27 ALA B CA 1
ATOM 3061 C C . ALA B 1 27 ? 5.715 -36.25 -7.566 1 94.12 27 ALA B C 1
ATOM 3063 O O . ALA B 1 27 ? 4.789 -37.062 -7.461 1 94.12 27 ALA B O 1
ATOM 3064 N N . PRO B 1 28 ? 6.367 -35.781 -6.516 1 93.31 28 PRO B N 1
ATOM 3065 C CA . PRO B 1 28 ? 6.055 -36.375 -5.207 1 93.31 28 PRO B CA 1
ATOM 3066 C C . PRO B 1 28 ? 4.598 -36.156 -4.797 1 93.31 28 PRO B C 1
ATOM 3068 O O . PRO B 1 28 ? 4.027 -36.969 -4.07 1 93.31 28 PRO B O 1
ATOM 3071 N N . SER B 1 29 ? 4.031 -35.094 -5.234 1 94.44 29 SER B N 1
ATOM 3072 C CA . SER B 1 29 ? 2.658 -34.812 -4.84 1 94.44 29 SER B CA 1
ATOM 3073 C C . SER B 1 29 ? 1.68 -35.812 -5.453 1 94.44 29 SER B C 1
ATOM 3075 O O . SER B 1 29 ? 0.57 -35.969 -4.945 1 94.44 29 SER B O 1
ATOM 3077 N N . LEU B 1 30 ? 2.006 -36.531 -6.527 1 93.31 30 LEU B N 1
ATOM 3078 C CA . LEU B 1 30 ? 1.129 -37.438 -7.25 1 93.31 30 LEU B CA 1
ATOM 3079 C C . LEU B 1 30 ? 1.09 -38.812 -6.566 1 93.31 30 LEU B C 1
ATOM 3081 O O . LEU B 1 30 ? 0.171 -39.594 -6.801 1 93.31 30 LEU B O 1
ATOM 3085 N N . ILE B 1 31 ? 2.045 -39.094 -5.766 1 85.75 31 ILE B N 1
ATOM 3086 C CA . ILE B 1 31 ? 2.127 -40.438 -5.207 1 85.75 31 ILE B CA 1
ATOM 3087 C C . ILE B 1 31 ? 1.828 -40.375 -3.711 1 85.75 31 ILE B C 1
ATOM 3089 O O . ILE B 1 31 ? 2.17 -41.312 -2.979 1 85.75 31 ILE B O 1
ATOM 3093 N N . GLN B 1 32 ? 1.29 -39.344 -3.316 1 88.06 32 GLN B N 1
ATOM 3094 C CA . GLN B 1 32 ? 0.837 -39.25 -1.932 1 88.06 32 GLN B CA 1
ATOM 3095 C C . GLN B 1 32 ? -0.254 -40.281 -1.646 1 88.06 32 GLN B C 1
ATOM 3097 O O . GLN B 1 32 ? -1.002 -40.688 -2.547 1 88.06 32 GLN B O 1
ATOM 3102 N N . PRO B 1 33 ? -0.369 -40.688 -0.374 1 86.81 33 PRO B N 1
ATOM 3103 C CA . PRO B 1 33 ? -1.37 -41.688 -0.013 1 86.81 33 PRO B CA 1
ATOM 3104 C C . PRO B 1 33 ? -2.789 -41.281 -0.399 1 86.81 33 PRO B C 1
ATOM 3106 O O . PRO B 1 33 ? -3.59 -42.125 -0.812 1 86.81 33 PRO B O 1
ATOM 3109 N N . SER B 1 34 ? -3.031 -40.062 -0.304 1 85.75 34 SER B N 1
ATOM 3110 C CA . SER B 1 34 ? -4.375 -39.562 -0.585 1 85.75 34 SER B CA 1
ATOM 3111 C C . SER B 1 34 ? -4.711 -39.688 -2.066 1 85.75 34 SER B C 1
ATOM 3113 O O . SER B 1 34 ? -5.875 -39.562 -2.459 1 85.75 34 SER B O 1
ATOM 3115 N N . LEU B 1 35 ? -3.689 -39.969 -2.883 1 91.5 35 LEU B N 1
ATOM 3116 C CA . LEU B 1 35 ? -3.9 -40.031 -4.324 1 91.5 35 LEU B CA 1
ATOM 3117 C C . LEU B 1 35 ? -3.648 -41.469 -4.84 1 91.5 35 LEU B C 1
ATOM 3119 O O . LEU B 1 35 ? -3.541 -41.656 -6.051 1 91.5 35 LEU B O 1
ATOM 3123 N N . THR B 1 36 ? -3.562 -42.344 -3.893 1 88 36 THR B N 1
ATOM 3124 C CA . THR B 1 36 ? -3.375 -43.75 -4.277 1 88 36 THR B CA 1
ATOM 3125 C C . THR B 1 36 ? -4.512 -44.219 -5.184 1 88 36 THR B C 1
ATOM 3127 O O . THR B 1 36 ? -5.688 -44.031 -4.859 1 88 36 THR B O 1
ATOM 3130 N N . GLY B 1 37 ? -4.141 -44.688 -6.297 1 90.12 37 GLY B N 1
ATOM 3131 C CA . GLY B 1 37 ? -5.121 -45.25 -7.223 1 90.12 37 GLY B CA 1
ATOM 3132 C C . GLY B 1 37 ? -5.664 -44.219 -8.195 1 90.12 37 GLY B C 1
ATOM 3133 O O . GLY B 1 37 ? -6.414 -44.531 -9.109 1 90.12 37 GLY B O 1
ATOM 3134 N N . ALA B 1 38 ? -5.262 -43 -7.93 1 93.94 38 ALA B N 1
ATOM 3135 C CA . ALA B 1 38 ? -5.785 -41.938 -8.805 1 93.94 38 ALA B CA 1
ATOM 3136 C C . ALA B 1 38 ? -4.82 -41.656 -9.953 1 93.94 38 ALA B C 1
ATOM 3138 O O . ALA B 1 38 ? -5.25 -41.406 -11.086 1 93.94 38 ALA B O 1
ATOM 3139 N N . TYR B 1 39 ? -3.533 -41.719 -9.633 1 96.19 39 TYR B N 1
ATOM 3140 C CA . TYR B 1 39 ? -2.52 -41.375 -10.633 1 96.19 39 TYR B CA 1
ATOM 3141 C C . TYR B 1 39 ? -1.42 -42.438 -10.648 1 96.19 39 TYR B C 1
ATOM 3143 O O . TYR B 1 39 ? -1.194 -43.125 -9.656 1 96.19 39 TYR B O 1
ATOM 3151 N N . ASP B 1 40 ? -0.819 -42.531 -11.766 1 95.44 40 ASP B N 1
ATOM 3152 C CA . ASP B 1 40 ? 0.391 -43.344 -11.938 1 95.44 40 ASP B CA 1
ATOM 3153 C C . ASP B 1 40 ? 1.356 -42.656 -12.914 1 95.44 40 ASP B C 1
ATOM 3155 O O . ASP B 1 40 ? 0.943 -42.188 -13.969 1 95.44 40 ASP B O 1
ATOM 3159 N N . ILE B 1 41 ? 2.619 -42.625 -12.539 1 96.5 41 ILE B N 1
ATOM 3160 C CA . ILE B 1 41 ? 3.621 -42.125 -13.477 1 96.5 41 ILE B CA 1
ATOM 3161 C C . ILE B 1 41 ? 4.051 -43.25 -14.414 1 96.5 41 ILE B C 1
ATOM 3163 O O . ILE B 1 41 ? 4.578 -44.281 -13.969 1 96.5 41 ILE B O 1
ATOM 3167 N N . VAL B 1 42 ? 3.902 -43.062 -15.734 1 97.56 42 VAL B N 1
ATOM 3168 C CA . VAL B 1 42 ? 4.074 -44.188 -16.625 1 97.56 42 VAL B CA 1
ATOM 3169 C C . VAL B 1 42 ? 5.152 -43.875 -17.656 1 97.56 42 VAL B C 1
ATOM 3171 O O . VAL B 1 42 ? 5.648 -44.781 -18.344 1 97.56 42 VAL B O 1
ATOM 3174 N N . ALA B 1 43 ? 5.492 -42.594 -17.75 1 98.06 43 ALA B N 1
ATOM 3175 C CA . ALA B 1 43 ? 6.484 -42.219 -18.766 1 98.06 43 ALA B CA 1
ATOM 3176 C C . ALA B 1 43 ? 7.168 -40.906 -18.375 1 98.06 43 ALA B C 1
ATOM 3178 O O . ALA B 1 43 ? 6.598 -40.094 -17.656 1 98.06 43 ALA B O 1
ATOM 3179 N N . VAL B 1 44 ? 8.422 -40.719 -18.875 1 97.62 44 VAL B N 1
ATOM 3180 C CA . VAL B 1 44 ? 9.156 -39.469 -18.734 1 97.62 44 VAL B CA 1
ATOM 3181 C C . VAL B 1 44 ? 9.781 -39.094 -20.078 1 97.62 44 VAL B C 1
ATOM 3183 O O . VAL B 1 44 ? 10.047 -39.938 -20.906 1 97.62 44 VAL B O 1
ATOM 3186 N N . SER B 1 45 ? 9.93 -37.812 -20.297 1 96.88 45 SER B N 1
ATOM 3187 C CA . SER B 1 45 ? 10.633 -37.281 -21.453 1 96.88 45 SER B CA 1
ATOM 3188 C C . SER B 1 45 ? 11.555 -36.125 -21.078 1 96.88 45 SER B C 1
ATOM 3190 O O . SER B 1 45 ? 11.156 -35.219 -20.328 1 96.88 45 SER B O 1
ATOM 3192 N N . THR B 1 46 ? 12.797 -36.188 -21.469 1 93.94 46 THR B N 1
ATOM 3193 C CA . THR B 1 46 ? 13.766 -35.125 -21.328 1 93.94 46 THR B CA 1
ATOM 3194 C C . THR B 1 46 ? 14.414 -34.781 -22.656 1 93.94 46 THR B C 1
ATOM 3196 O O . THR B 1 46 ? 13.969 -35.25 -23.703 1 93.94 46 THR B O 1
ATOM 3199 N N . THR B 1 47 ? 15.352 -33.875 -22.609 1 90.5 47 THR B N 1
ATOM 3200 C CA . THR B 1 47 ? 15.945 -33.375 -23.844 1 90.5 47 THR B CA 1
ATOM 3201 C C . THR B 1 47 ? 16.828 -34.438 -24.484 1 90.5 47 THR B C 1
ATOM 3203 O O . THR B 1 47 ? 16.906 -34.531 -25.719 1 90.5 47 THR B O 1
ATOM 3206 N N . SER B 1 48 ? 17.484 -35.312 -23.641 1 92.81 48 SER B N 1
ATOM 3207 C CA . SER B 1 48 ? 18.406 -36.281 -24.188 1 92.81 48 SER B CA 1
ATOM 3208 C C . SER B 1 48 ? 18.016 -37.688 -23.766 1 92.81 48 SER B C 1
ATOM 3210 O O . SER B 1 48 ? 17.359 -37.875 -22.75 1 92.81 48 SER B O 1
ATOM 3212 N N . GLU B 1 49 ? 18.516 -38.625 -24.562 1 94.94 49 GLU B N 1
ATOM 3213 C CA . GLU B 1 49 ? 18.25 -40.031 -24.281 1 94.94 49 GLU B CA 1
ATOM 3214 C C . GLU B 1 49 ? 18.844 -40.469 -22.938 1 94.94 49 GLU B C 1
ATOM 3216 O O . GLU B 1 49 ? 18.203 -41.156 -22.156 1 94.94 49 GLU B O 1
ATOM 3221 N N . GLU B 1 50 ? 20.031 -39.969 -22.719 1 95.31 50 GLU B N 1
ATOM 3222 C CA . GLU B 1 50 ? 20.719 -40.312 -21.484 1 95.31 50 GLU B CA 1
ATOM 3223 C C . GLU B 1 50 ? 19.969 -39.812 -20.266 1 95.31 50 GLU B C 1
ATOM 3225 O O . GLU B 1 50 ? 19.75 -40.562 -19.312 1 95.31 50 GLU B O 1
ATOM 3230 N N . SER B 1 51 ? 19.609 -38.562 -20.297 1 93.69 51 SER B N 1
ATOM 3231 C CA . SER B 1 51 ? 18.891 -38 -19.172 1 93.69 51 SER B CA 1
ATOM 3232 C C . SER B 1 51 ? 17.531 -38.656 -18.984 1 93.69 51 SER B C 1
ATOM 3234 O O . SER B 1 51 ? 17.078 -38.812 -17.859 1 93.69 51 SER B O 1
ATOM 3236 N N . ALA B 1 52 ? 16.875 -39.031 -20.078 1 95.5 52 ALA B N 1
ATOM 3237 C CA . ALA B 1 52 ? 15.562 -39.688 -20.016 1 95.5 52 ALA B CA 1
ATOM 3238 C C . ALA B 1 52 ? 15.672 -41.062 -19.359 1 95.5 52 ALA B C 1
ATOM 3240 O O . ALA B 1 52 ? 14.836 -41.406 -18.516 1 95.5 52 ALA B O 1
ATOM 3241 N N . LYS B 1 53 ? 16.656 -41.75 -19.734 1 95.81 53 LYS B N 1
ATOM 3242 C CA . LYS B 1 53 ? 16.875 -43.094 -19.156 1 95.81 53 LYS B CA 1
ATOM 3243 C C . LYS B 1 53 ? 17.156 -43 -17.672 1 95.81 53 LYS B C 1
ATOM 3245 O O . LYS B 1 53 ? 16.609 -43.781 -16.875 1 95.81 53 LYS B O 1
ATOM 3250 N N . LYS B 1 54 ? 17.969 -42.062 -17.312 1 94.94 54 LYS B N 1
ATOM 3251 C CA . LYS B 1 54 ? 18.297 -41.844 -15.906 1 94.94 54 LYS B CA 1
ATOM 3252 C C . LYS B 1 54 ? 17.047 -41.5 -15.109 1 94.94 54 LYS B C 1
ATOM 3254 O O . LYS B 1 54 ? 16.828 -42.031 -14.008 1 94.94 54 LYS B O 1
ATOM 3259 N N . SER B 1 55 ? 16.312 -40.594 -15.688 1 94.56 55 SER B N 1
ATOM 3260 C CA . SER B 1 55 ? 15.062 -40.219 -15.039 1 94.56 55 SER B CA 1
ATOM 3261 C C . SER B 1 55 ? 14.109 -41.375 -14.906 1 94.56 55 SER B C 1
ATOM 3263 O O . SER B 1 55 ? 13.555 -41.625 -13.836 1 94.56 55 SER B O 1
ATOM 3265 N N . ALA B 1 56 ? 13.93 -42.156 -15.922 1 96.12 56 ALA B N 1
ATOM 3266 C CA . ALA B 1 56 ? 13.039 -43.312 -15.914 1 96.12 56 ALA B CA 1
ATOM 3267 C C . ALA B 1 56 ? 13.484 -44.344 -14.875 1 96.12 56 ALA B C 1
ATOM 3269 O O . ALA B 1 56 ? 12.656 -44.906 -14.164 1 96.12 56 ALA B O 1
ATOM 3270 N N . GLU B 1 57 ? 14.766 -44.531 -14.828 1 95.81 57 GLU B N 1
ATOM 3271 C CA . GLU B 1 57 ? 15.305 -45.469 -13.852 1 95.81 57 GLU B CA 1
ATOM 3272 C C . GLU B 1 57 ? 14.992 -45.031 -12.43 1 95.81 57 GLU B C 1
ATOM 3274 O O . GLU B 1 57 ? 14.516 -45.812 -11.609 1 95.81 57 GLU B O 1
ATOM 3279 N N . LYS B 1 58 ? 15.242 -43.844 -12.211 1 94 58 LYS B N 1
ATOM 3280 C CA . LYS B 1 58 ? 15.008 -43.281 -10.875 1 94 58 LYS B CA 1
ATOM 3281 C C . LYS B 1 58 ? 13.539 -43.406 -10.477 1 94 58 LYS B C 1
ATOM 3283 O O . LYS B 1 58 ? 13.227 -43.906 -9.398 1 94 58 LYS B O 1
ATOM 3288 N N . TYR B 1 59 ? 12.695 -43.031 -11.312 1 94.12 59 TYR B N 1
ATOM 3289 C CA . TYR B 1 59 ? 11.297 -42.938 -10.93 1 94.12 59 TYR B CA 1
ATOM 3290 C C . TYR B 1 59 ? 10.594 -44.281 -11.07 1 94.12 59 TYR B C 1
ATOM 3292 O O . TYR B 1 59 ? 9.547 -44.531 -10.461 1 94.12 59 TYR B O 1
ATOM 3300 N N . SER B 1 60 ? 11.156 -45.188 -11.852 1 95.69 60 SER B N 1
ATOM 3301 C CA . SER B 1 60 ? 10.672 -46.562 -11.836 1 95.69 60 SER B CA 1
ATOM 3302 C C . SER B 1 60 ? 10.812 -47.188 -10.445 1 95.69 60 SER B C 1
ATOM 3304 O O . SER B 1 60 ? 9.914 -47.906 -9.984 1 95.69 60 SER B O 1
ATOM 3306 N N . LYS B 1 61 ? 11.914 -46.875 -9.883 1 94.19 61 LYS B N 1
ATOM 3307 C CA . LYS B 1 61 ? 12.133 -47.344 -8.523 1 94.19 61 LYS B CA 1
ATOM 3308 C C . LYS B 1 61 ? 11.156 -46.688 -7.547 1 94.19 61 LYS B C 1
ATOM 3310 O O . LYS B 1 61 ? 10.68 -47.344 -6.613 1 94.19 61 LYS B O 1
ATOM 3315 N N . TRP B 1 62 ? 10.953 -45.531 -7.793 1 90.44 62 TRP B N 1
ATOM 3316 C CA . TRP B 1 62 ? 10.086 -44.75 -6.91 1 90.44 62 TRP B CA 1
ATOM 3317 C C . TRP B 1 62 ? 8.656 -45.281 -6.941 1 90.44 62 TRP B C 1
ATOM 3319 O O . TRP B 1 62 ? 8.016 -45.406 -5.898 1 90.44 62 TRP B O 1
ATOM 3329 N N . VAL B 1 63 ? 8.117 -45.656 -8.172 1 92.56 63 VAL B N 1
ATOM 3330 C CA . VAL B 1 63 ? 6.711 -46.031 -8.312 1 92.56 63 VAL B CA 1
ATOM 3331 C C . VAL B 1 63 ? 6.574 -47.531 -8.25 1 92.56 63 VAL B C 1
ATOM 3333 O O . VAL B 1 63 ? 5.465 -48.062 -8.109 1 92.56 63 VAL B O 1
ATOM 3336 N N . GLY B 1 64 ? 7.613 -48.312 -8.414 1 93.75 64 GLY B N 1
ATOM 3337 C CA . GLY B 1 64 ? 7.605 -49.75 -8.219 1 93.75 64 GLY B CA 1
ATOM 3338 C C . GLY B 1 64 ? 7.324 -50.531 -9.492 1 93.75 64 GLY B C 1
ATOM 3339 O O . GLY B 1 64 ? 6.922 -51.688 -9.445 1 93.75 64 GLY B O 1
ATOM 3340 N N . HIS B 1 65 ? 7.348 -49.875 -10.656 1 95.69 65 HIS B N 1
ATOM 3341 C CA . HIS B 1 65 ? 7.227 -50.531 -11.961 1 95.69 65 HIS B CA 1
ATOM 3342 C C . HIS B 1 65 ? 7.969 -49.75 -13.031 1 95.69 65 HIS B C 1
ATOM 3344 O O . HIS B 1 65 ? 8.273 -48.562 -12.852 1 95.69 65 HIS B O 1
ATOM 3350 N N . PRO B 1 66 ? 8.273 -50.375 -14.18 1 96.75 66 PRO B N 1
ATOM 3351 C CA . PRO B 1 66 ? 9.016 -49.688 -15.234 1 96.75 66 PRO B CA 1
ATOM 3352 C C . PRO B 1 66 ? 8.242 -48.5 -15.805 1 96.75 66 PRO B C 1
ATOM 3354 O O . PRO B 1 66 ? 7.027 -48.562 -16 1 96.75 66 PRO B O 1
ATOM 3357 N N . ILE B 1 67 ? 8.969 -47.438 -16 1 96.19 67 ILE B N 1
ATOM 3358 C CA . ILE B 1 67 ? 8.484 -46.25 -16.656 1 96.19 67 ILE B CA 1
ATOM 3359 C C . ILE B 1 67 ? 9.148 -46.062 -18.016 1 96.19 67 ILE B C 1
ATOM 3361 O O . ILE B 1 67 ? 10.352 -46.344 -18.156 1 96.19 67 ILE B O 1
ATOM 3365 N N . LYS B 1 68 ? 8.406 -45.688 -18.984 1 98 68 LYS B N 1
ATOM 3366 C CA . LYS B 1 68 ? 8.953 -45.5 -20.328 1 98 68 LYS B CA 1
ATOM 3367 C C . LYS B 1 68 ? 9.773 -44.219 -20.422 1 98 68 LYS B C 1
ATOM 3369 O O . LYS B 1 68 ? 9.398 -43.188 -19.844 1 98 68 LYS B O 1
ATOM 3374 N N . ALA B 1 69 ? 10.906 -44.312 -21.125 1 97.38 69 ALA B N 1
ATOM 3375 C CA . ALA B 1 69 ? 11.781 -43.156 -21.312 1 97.38 69 ALA B CA 1
ATOM 3376 C C . ALA B 1 69 ? 11.695 -42.625 -22.75 1 97.38 69 ALA B C 1
ATOM 3378 O O . ALA B 1 69 ? 11.977 -43.375 -23.703 1 97.38 69 ALA B O 1
ATOM 3379 N N . TYR B 1 70 ? 11.266 -41.406 -22.859 1 97.75 70 TYR B N 1
ATOM 3380 C CA . TYR B 1 70 ? 11.25 -40.719 -24.156 1 97.75 70 TYR B CA 1
ATOM 3381 C C . TYR B 1 70 ? 12.211 -39.562 -24.156 1 97.75 70 TYR B C 1
ATOM 3383 O O . TYR B 1 70 ? 12.688 -39.125 -23.094 1 97.75 70 TYR B O 1
ATOM 3391 N N . PHE B 1 71 ? 12.617 -39.062 -25.266 1 95.75 71 PHE B N 1
ATOM 3392 C CA . PHE B 1 71 ? 13.477 -37.875 -25.359 1 95.75 71 PHE B CA 1
ATOM 3393 C C . PHE B 1 71 ? 13.172 -37.094 -26.625 1 95.75 71 PHE B C 1
ATOM 3395 O O . PHE B 1 71 ? 12.531 -37.594 -27.547 1 95.75 71 PHE B O 1
ATOM 3402 N N . GLY B 1 72 ? 13.539 -35.812 -26.609 1 92.31 72 GLY B N 1
ATOM 3403 C CA . GLY B 1 72 ? 13.305 -34.969 -27.766 1 92.31 72 GLY B CA 1
ATOM 3404 C C . GLY B 1 72 ? 11.93 -34.312 -27.766 1 92.31 72 GLY B C 1
ATOM 3405 O O . GLY B 1 72 ? 11.453 -33.875 -26.719 1 92.31 72 GLY B O 1
ATOM 3406 N N . ASP B 1 73 ? 11.383 -34.312 -28.938 1 92.44 73 ASP B N 1
ATOM 3407 C CA . ASP B 1 73 ? 10.07 -33.719 -29.094 1 92.44 73 ASP B CA 1
ATOM 3408 C C . ASP B 1 73 ? 9.008 -34.5 -28.312 1 92.44 73 ASP B C 1
ATOM 3410 O O . ASP B 1 73 ? 9.109 -35.719 -28.188 1 92.44 73 ASP B O 1
ATOM 3414 N N . ALA B 1 74 ? 7.992 -33.844 -27.844 1 96 74 ALA B N 1
ATOM 3415 C CA . ALA B 1 74 ? 7.023 -34.438 -26.938 1 96 74 ALA B CA 1
ATOM 3416 C C . ALA B 1 74 ? 5.988 -35.25 -27.703 1 96 74 ALA B C 1
ATOM 3418 O O . ALA B 1 74 ? 5.012 -35.75 -27.125 1 96 74 ALA B O 1
ATOM 3419 N N . SER B 1 75 ? 6.133 -35.469 -29 1 96.88 75 SER B N 1
ATOM 3420 C CA . SER B 1 75 ? 5.16 -36.219 -29.797 1 96.88 75 SER B CA 1
ATOM 3421 C C . SER B 1 75 ? 5.086 -37.688 -29.359 1 96.88 75 SER B C 1
ATOM 3423 O O . SER B 1 75 ? 4 -38.25 -29.297 1 96.88 75 SER B O 1
ATOM 3425 N N . ARG B 1 76 ? 6.207 -38.281 -29.016 1 97.38 76 ARG B N 1
ATOM 3426 C CA . ARG B 1 76 ? 6.23 -39.688 -28.688 1 97.38 76 ARG B CA 1
ATOM 3427 C C . ARG B 1 76 ? 5.559 -39.938 -27.344 1 97.38 76 ARG B C 1
ATOM 3429 O O . ARG B 1 76 ? 4.758 -40.875 -27.203 1 97.38 76 ARG B O 1
ATOM 3436 N N . ILE B 1 77 ? 5.93 -39.125 -26.375 1 98.25 77 ILE B N 1
ATOM 3437 C CA . ILE B 1 77 ? 5.32 -39.344 -25.062 1 98.25 77 ILE B CA 1
ATOM 3438 C C . ILE B 1 77 ? 3.826 -39.031 -25.141 1 98.25 77 ILE B C 1
ATOM 3440 O O . ILE B 1 77 ? 3.016 -39.688 -24.484 1 98.25 77 ILE B O 1
ATOM 3444 N N . SER B 1 78 ? 3.424 -38.094 -25.969 1 98.38 78 SER B N 1
ATOM 3445 C CA . SER B 1 78 ? 2.02 -37.719 -26.109 1 98.38 78 SER B CA 1
ATOM 3446 C C . SER B 1 78 ? 1.237 -38.812 -26.844 1 98.38 78 SER B C 1
ATOM 3448 O O . SER B 1 78 ? 0.031 -38.938 -26.625 1 98.38 78 SER B O 1
ATOM 3450 N N . ALA B 1 79 ? 1.925 -39.594 -27.641 1 97.81 79 ALA B N 1
ATOM 3451 C CA . ALA B 1 79 ? 1.266 -40.625 -28.438 1 97.81 79 ALA B CA 1
ATOM 3452 C C . ALA B 1 79 ? 1.156 -41.938 -27.641 1 97.81 79 ALA B C 1
ATOM 3454 O O . ALA B 1 79 ? 0.503 -42.875 -28.094 1 97.81 79 ALA B O 1
ATOM 3455 N N . ASP B 1 80 ? 1.85 -42 -26.547 1 98.19 80 ASP B N 1
ATOM 3456 C CA . ASP B 1 80 ? 1.836 -43.219 -25.734 1 98.19 80 ASP B CA 1
ATOM 3457 C C . ASP B 1 80 ? 0.431 -43.531 -25.203 1 98.19 80 ASP B C 1
ATOM 3459 O O . ASP B 1 80 ? -0.175 -42.688 -24.531 1 98.19 80 ASP B O 1
ATOM 3463 N N . SER B 1 81 ? -0.085 -44.719 -25.391 1 97.62 81 SER B N 1
ATOM 3464 C CA . SER B 1 81 ? -1.454 -45.094 -25.047 1 97.62 81 SER B CA 1
ATOM 3465 C C . SER B 1 81 ? -1.634 -45.188 -23.547 1 97.62 81 SER B C 1
ATOM 3467 O O . SER B 1 81 ? -2.76 -45.125 -23.031 1 97.62 81 SER B O 1
ATOM 3469 N N . ASP B 1 82 ? -0.532 -45.312 -22.797 1 97.44 82 ASP B N 1
ATOM 3470 C CA . ASP B 1 82 ? -0.619 -45.438 -21.344 1 97.44 82 ASP B CA 1
ATOM 3471 C C . ASP B 1 82 ? -0.679 -44.062 -20.703 1 97.44 82 ASP B C 1
ATOM 3473 O O . ASP B 1 82 ? -0.964 -43.938 -19.5 1 97.44 82 ASP B O 1
ATOM 3477 N N . VAL B 1 83 ? -0.395 -43 -21.5 1 98.5 83 VAL B N 1
ATOM 3478 C CA . VAL B 1 83 ? -0.399 -41.625 -20.984 1 98.5 83 VAL B CA 1
ATOM 3479 C C . VAL B 1 83 ? -1.771 -41 -21.203 1 98.5 83 VAL B C 1
ATOM 3481 O O . VAL B 1 83 ? -2.256 -40.938 -22.328 1 98.5 83 VAL B O 1
ATOM 3484 N N . ASP B 1 84 ? -2.35 -40.594 -20.125 1 97.75 84 ASP B N 1
ATOM 3485 C CA . ASP B 1 84 ? -3.629 -39.875 -20.188 1 97.75 84 ASP B CA 1
ATOM 3486 C C . ASP B 1 84 ? -3.441 -38.375 -20 1 97.75 84 ASP B C 1
ATOM 3488 O O . ASP B 1 84 ? -4.246 -37.594 -20.5 1 97.75 84 ASP B O 1
ATOM 3492 N N . LEU B 1 85 ? -2.445 -38 -19.266 1 98.06 85 LEU B N 1
ATOM 3493 C CA . LEU B 1 85 ? -2.133 -36.625 -18.891 1 98.06 85 LEU B CA 1
ATOM 3494 C C . LEU B 1 85 ? -0.642 -36.344 -19.047 1 98.06 85 LEU B C 1
ATOM 3496 O O . LEU B 1 85 ? 0.195 -37.094 -18.547 1 98.06 85 LEU B O 1
ATOM 3500 N N . VAL B 1 86 ? -0.32 -35.312 -19.781 1 98.69 86 VAL B N 1
ATOM 3501 C CA . VAL B 1 86 ? 1.071 -34.906 -19.906 1 98.69 86 VAL B CA 1
ATOM 3502 C C . VAL B 1 86 ? 1.368 -33.75 -18.938 1 98.69 86 VAL B C 1
ATOM 3504 O O . VAL B 1 86 ? 0.767 -32.688 -19.016 1 98.69 86 VAL B O 1
ATOM 3507 N N . ALA B 1 87 ? 2.256 -34 -17.969 1 98.19 87 ALA B N 1
ATOM 3508 C CA . ALA B 1 87 ? 2.715 -32.938 -17.047 1 98.19 87 ALA B CA 1
ATOM 3509 C C . ALA B 1 87 ? 3.951 -32.25 -17.578 1 98.19 87 ALA B C 1
ATOM 3511 O O . ALA B 1 87 ? 5.012 -32.844 -17.734 1 98.19 87 ALA B O 1
ATOM 3512 N N . VAL B 1 88 ? 3.799 -30.969 -17.812 1 97.88 88 VAL B N 1
ATOM 3513 C CA . VAL B 1 88 ? 4.836 -30.172 -18.469 1 97.88 88 VAL B CA 1
ATOM 3514 C C . VAL B 1 88 ? 5.59 -29.344 -17.438 1 97.88 88 VAL B C 1
ATOM 3516 O O . VAL B 1 88 ? 5.047 -28.375 -16.891 1 97.88 88 VAL B O 1
ATOM 3519 N N . ALA B 1 89 ? 6.812 -29.672 -17.188 1 94.06 89 ALA B N 1
ATOM 3520 C CA . ALA B 1 89 ? 7.641 -29.016 -16.188 1 94.06 89 ALA B CA 1
ATOM 3521 C C . ALA B 1 89 ? 8.961 -28.547 -16.781 1 94.06 89 ALA B C 1
ATOM 3523 O O . ALA B 1 89 ? 10.031 -28.797 -16.219 1 94.06 89 ALA B O 1
ATOM 3524 N N . VAL B 1 90 ? 8.93 -27.953 -17.938 1 93.06 90 VAL B N 1
ATOM 3525 C CA . VAL B 1 90 ? 10.086 -27.359 -18.609 1 93.06 90 VAL B CA 1
ATOM 3526 C C . VAL B 1 90 ? 10.047 -25.844 -18.453 1 93.06 90 VAL B C 1
ATOM 3528 O O . VAL B 1 90 ? 9.156 -25.297 -17.797 1 93.06 90 VAL B O 1
ATOM 3531 N N . ALA B 1 91 ? 11.07 -25.156 -1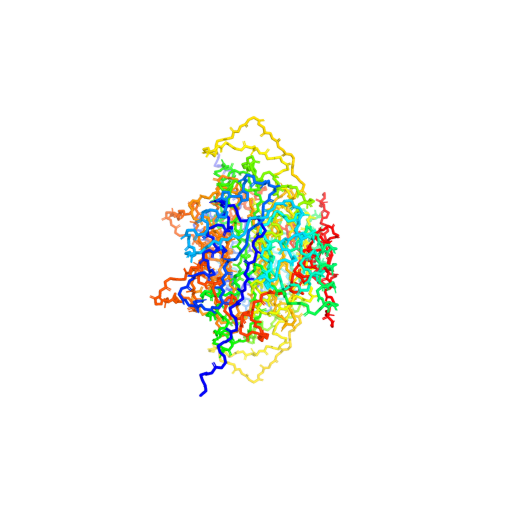9.031 1 89.88 91 ALA B N 1
ATOM 3532 C CA . ALA B 1 91 ? 11.086 -23.703 -18.984 1 89.88 91 ALA B CA 1
ATOM 3533 C C . ALA B 1 91 ? 9.938 -23.109 -19.812 1 89.88 91 ALA B C 1
ATOM 3535 O O . ALA B 1 91 ? 9.539 -23.688 -20.828 1 89.88 91 ALA B O 1
ATOM 3536 N N . ALA B 1 92 ? 9.484 -21.984 -19.406 1 92.44 92 ALA B N 1
ATOM 3537 C CA . ALA B 1 92 ? 8.258 -21.359 -19.891 1 92.44 92 ALA B CA 1
ATOM 3538 C C . ALA B 1 92 ? 8.281 -21.219 -21.406 1 92.44 92 ALA B C 1
ATOM 3540 O O . ALA B 1 92 ? 7.273 -21.484 -22.078 1 92.44 92 ALA B O 1
ATOM 3541 N N . PRO B 1 93 ? 9.414 -20.875 -22.016 1 93.06 93 PRO B N 1
ATOM 3542 C CA . PRO B 1 93 ? 9.406 -20.688 -23.469 1 93.06 93 PRO B CA 1
ATOM 3543 C C . PRO B 1 93 ? 9.109 -21.984 -24.234 1 93.06 93 PRO B C 1
ATOM 3545 O O . PRO B 1 93 ? 8.75 -21.953 -25.406 1 93.06 93 PRO B O 1
ATOM 3548 N N . HIS B 1 94 ? 9.242 -23.141 -23.531 1 94.38 94 HIS B N 1
ATOM 3549 C CA . HIS B 1 94 ? 9.047 -24.438 -24.188 1 94.38 94 HIS B CA 1
ATOM 3550 C C . HIS B 1 94 ? 7.672 -25 -23.891 1 94.38 94 HIS B C 1
ATOM 3552 O O . HIS B 1 94 ? 7.301 -26.062 -24.422 1 94.38 94 HIS B O 1
ATOM 3558 N N . HIS B 1 95 ? 6.895 -24.344 -23.094 1 97.56 95 HIS B N 1
ATOM 3559 C CA . HIS B 1 95 ? 5.594 -24.859 -22.688 1 97.56 95 HIS B CA 1
ATOM 3560 C C . HIS B 1 95 ? 4.684 -25.109 -23.875 1 97.56 95 HIS B C 1
ATOM 3562 O O . HIS B 1 95 ? 4.109 -26.188 -24.016 1 97.56 95 HIS B O 1
ATOM 3568 N N . LYS B 1 96 ? 4.617 -24.125 -24.719 1 97.88 96 LYS B N 1
ATOM 3569 C CA . LYS B 1 96 ? 3.646 -24.188 -25.812 1 97.88 96 LYS B CA 1
ATOM 3570 C C . LYS B 1 96 ? 3.906 -25.391 -26.703 1 97.88 96 LYS B C 1
ATOM 3572 O O . LYS B 1 96 ? 2.984 -26.156 -27.031 1 97.88 96 LYS B O 1
ATOM 3577 N N . SER B 1 97 ? 5.172 -25.594 -27.078 1 97.62 97 SER B N 1
ATOM 3578 C CA . SER B 1 97 ? 5.508 -26.688 -27.984 1 97.62 97 SER B CA 1
ATOM 3579 C C . SER B 1 97 ? 5.105 -28.031 -27.391 1 97.62 97 SER B C 1
ATOM 3581 O O . SER B 1 97 ? 4.543 -28.875 -28.094 1 97.62 97 SER B O 1
ATOM 3583 N N . VAL B 1 98 ? 5.301 -28.219 -26.125 1 98.31 98 VAL B N 1
ATOM 3584 C CA . VAL B 1 98 ? 4.996 -29.469 -25.453 1 98.31 98 VAL B CA 1
ATOM 3585 C C . VAL B 1 98 ? 3.484 -29.625 -25.297 1 98.31 98 VAL B C 1
ATOM 3587 O O . VAL B 1 98 ? 2.918 -30.672 -25.625 1 98.31 98 VAL B O 1
ATOM 3590 N N . VAL B 1 99 ? 2.842 -28.578 -24.828 1 98.75 99 VAL B N 1
ATOM 3591 C CA . VAL B 1 99 ? 1.409 -28.609 -24.562 1 98.75 99 VAL B CA 1
ATOM 3592 C C . VAL B 1 99 ? 0.64 -28.859 -25.859 1 98.75 99 VAL B C 1
ATOM 3594 O O . VAL B 1 99 ? -0.32 -29.625 -25.875 1 98.75 99 VAL B O 1
ATOM 3597 N N . MET B 1 100 ? 1.088 -28.219 -26.938 1 98.69 100 MET B N 1
ATOM 3598 C CA . MET B 1 100 ? 0.401 -28.391 -28.219 1 98.69 100 MET B CA 1
ATOM 3599 C C . MET B 1 100 ? 0.464 -29.844 -28.688 1 98.69 100 MET B C 1
ATOM 3601 O O . MET B 1 100 ? -0.505 -30.359 -29.234 1 98.69 100 MET B O 1
ATOM 3605 N N . ARG B 1 101 ? 1.589 -30.516 -28.484 1 98.5 101 ARG B N 1
ATOM 3606 C CA . ARG B 1 101 ? 1.699 -31.922 -28.844 1 98.5 101 ARG B CA 1
ATOM 3607 C C . ARG B 1 101 ? 0.743 -32.781 -28.016 1 98.5 101 ARG B C 1
ATOM 3609 O O . ARG B 1 101 ? 0.136 -33.719 -28.547 1 98.5 101 ARG B O 1
ATOM 3616 N N . ALA B 1 102 ? 0.658 -32.469 -26.734 1 98.69 102 ALA B N 1
ATOM 3617 C CA . ALA B 1 102 ? -0.285 -33.188 -25.859 1 98.69 102 ALA B CA 1
ATOM 3618 C C . ALA B 1 102 ? -1.718 -33 -26.359 1 98.69 102 ALA B C 1
ATOM 3620 O O . ALA B 1 102 ? -2.469 -33.969 -26.453 1 98.69 102 ALA B O 1
ATOM 3621 N N . ILE B 1 103 ? -2.072 -31.781 -26.719 1 98.62 103 ILE B N 1
ATOM 3622 C CA . ILE B 1 103 ? -3.424 -31.469 -27.172 1 98.62 103 ILE B CA 1
ATOM 3623 C C . ILE B 1 103 ? -3.711 -32.188 -28.484 1 98.62 103 ILE B C 1
ATOM 3625 O O . ILE B 1 103 ? -4.793 -32.75 -28.656 1 98.62 103 ILE B O 1
ATOM 3629 N N . GLU B 1 104 ? -2.75 -32.156 -29.359 1 98.19 104 GLU B N 1
ATOM 3630 C CA . GLU B 1 104 ? -2.895 -32.844 -30.656 1 98.19 104 GLU B CA 1
ATOM 3631 C C . GLU B 1 104 ? -3.195 -34.312 -30.453 1 98.19 104 GLU B C 1
ATOM 3633 O O . GLU B 1 104 ? -3.922 -34.906 -31.25 1 98.19 104 GLU B O 1
ATOM 3638 N N . ALA B 1 105 ? -2.662 -34.906 -29.438 1 98.38 105 ALA B N 1
ATOM 3639 C CA . ALA B 1 105 ? -2.854 -36.312 -29.125 1 98.38 105 ALA B CA 1
ATOM 3640 C C . ALA B 1 105 ? -4.07 -36.531 -28.234 1 98.38 105 ALA B C 1
ATOM 3642 O O . ALA B 1 105 ? -4.309 -37.625 -27.75 1 98.38 105 ALA B O 1
ATOM 3643 N N . THR B 1 106 ? -4.789 -35.438 -27.953 1 98.19 106 THR B N 1
ATOM 3644 C CA . THR B 1 106 ? -6.016 -35.438 -27.156 1 98.19 106 THR B CA 1
ATOM 3645 C C . THR B 1 106 ? -5.734 -35.875 -25.719 1 98.19 106 THR B C 1
ATOM 3647 O O . THR B 1 106 ? -6.496 -36.656 -25.156 1 98.19 106 THR B O 1
ATOM 3650 N N . LYS B 1 107 ? -4.609 -35.5 -25.25 1 98.5 107 LYS B N 1
ATOM 3651 C CA . LYS B 1 107 ? -4.254 -35.75 -23.859 1 98.5 107 LYS B CA 1
ATOM 3652 C C . LYS B 1 107 ? -4.555 -34.531 -22.984 1 98.5 107 LYS B C 1
ATOM 3654 O O . LYS B 1 107 ? -4.332 -33.406 -23.406 1 98.5 107 LYS B O 1
ATOM 3659 N N . ASP B 1 108 ? -5.086 -34.75 -21.766 1 97.94 108 ASP B N 1
ATOM 3660 C CA . ASP B 1 108 ? -5.098 -33.656 -20.781 1 97.94 108 ASP B CA 1
ATOM 3661 C C . ASP B 1 108 ? -3.676 -33.219 -20.453 1 97.94 108 ASP B C 1
ATOM 3663 O O . ASP B 1 108 ? -2.709 -33.906 -20.75 1 97.94 108 ASP B O 1
ATOM 3667 N N . PHE B 1 109 ? -3.586 -32 -19.922 1 98.5 109 PHE B N 1
ATOM 3668 C CA . PHE B 1 109 ? -2.225 -31.578 -19.625 1 98.5 109 PHE B CA 1
ATOM 3669 C C . PHE B 1 109 ? -2.182 -30.766 -18.328 1 98.5 109 PHE B C 1
ATOM 3671 O O . PHE B 1 109 ? -3.166 -30.125 -17.969 1 98.5 109 PHE B O 1
ATOM 3678 N N . PHE B 1 110 ? -1.063 -30.891 -17.641 1 97.94 110 PHE B N 1
ATOM 3679 C CA . PHE B 1 110 ? -0.604 -29.969 -16.594 1 97.94 110 PHE B CA 1
ATOM 3680 C C 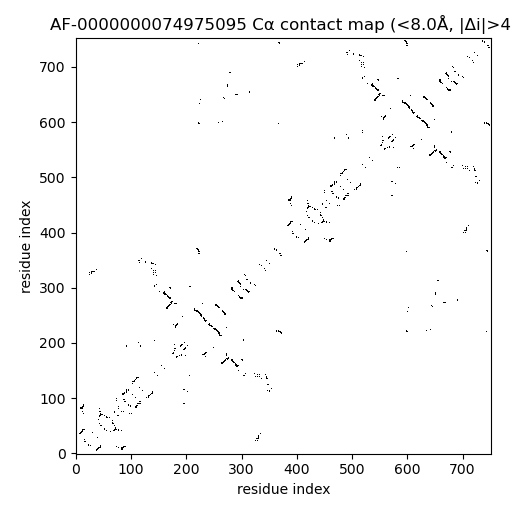. PHE B 1 110 ? 0.526 -29.094 -17.109 1 97.94 110 PHE B C 1
ATOM 3682 O O . PHE B 1 110 ? 1.439 -29.562 -17.781 1 97.94 110 PHE B O 1
ATOM 3689 N N . VAL B 1 111 ? 0.435 -27.828 -16.844 1 98.25 111 VAL B N 1
ATOM 3690 C CA . VAL B 1 111 ? 1.547 -26.953 -17.172 1 98.25 111 VAL B CA 1
ATOM 3691 C C . VAL B 1 111 ? 1.849 -26.031 -15.992 1 98.25 111 VAL B C 1
ATOM 3693 O O . VAL B 1 111 ? 0.931 -25.531 -15.344 1 98.25 111 VAL B O 1
ATOM 3696 N N . GLU B 1 112 ? 3.096 -25.938 -15.727 1 95.5 112 GLU B N 1
ATOM 3697 C CA . GLU B 1 112 ? 3.52 -25.031 -14.656 1 95.5 112 GLU B CA 1
ATOM 3698 C C . GLU B 1 112 ? 3.271 -23.578 -15.031 1 95.5 112 GLU B C 1
ATOM 3700 O O . GLU B 1 112 ? 3.391 -23.203 -16.203 1 95.5 112 GLU B O 1
ATOM 3705 N N . TRP B 1 113 ? 2.902 -22.859 -14.023 1 95.69 113 TRP B N 1
ATOM 3706 C CA . TRP B 1 113 ? 2.912 -21.406 -14.227 1 95.69 113 TRP B CA 1
ATOM 3707 C C . TRP B 1 113 ? 4.34 -20.891 -14.328 1 95.69 113 TRP B C 1
ATOM 3709 O O . TRP B 1 113 ? 5.195 -21.234 -13.508 1 95.69 113 TRP B O 1
ATOM 3719 N N . PRO B 1 114 ? 4.555 -19.922 -15.227 1 95.56 114 PRO B N 1
ATOM 3720 C CA . PRO B 1 114 ? 3.66 -19.312 -16.219 1 95.56 114 PRO B CA 1
ATOM 3721 C C . PRO B 1 114 ? 3.316 -20.266 -17.359 1 95.56 114 PRO B C 1
ATOM 3723 O O . PRO B 1 114 ? 4.195 -20.953 -17.891 1 95.56 114 PRO B O 1
ATOM 3726 N N . ALA B 1 115 ? 2.061 -20.328 -17.719 1 97.12 115 ALA B N 1
ATOM 3727 C CA . ALA B 1 115 ? 1.627 -21.188 -18.812 1 97.12 115 ALA B CA 1
ATOM 3728 C C . ALA B 1 115 ? 1.996 -20.578 -20.156 1 97.12 115 ALA B C 1
ATOM 3730 O O . ALA B 1 115 ? 1.142 -20 -20.844 1 97.12 115 ALA B O 1
ATOM 3731 N N . GLY B 1 116 ? 3.229 -20.812 -20.578 1 95.75 116 GLY B N 1
ATOM 3732 C CA . GLY B 1 116 ? 3.795 -20.125 -21.734 1 95.75 116 GLY B CA 1
ATOM 3733 C C . GLY B 1 116 ? 4.551 -18.875 -21.359 1 95.75 116 GLY B C 1
ATOM 3734 O O . GLY B 1 116 ? 4.5 -18.422 -20.203 1 95.75 116 GLY B O 1
ATOM 3735 N N . ALA B 1 117 ? 5.207 -18.297 -22.391 1 94.81 117 ALA B N 1
ATOM 3736 C CA . ALA B 1 117 ? 6.062 -17.141 -22.109 1 94.81 117 ALA B CA 1
ATOM 3737 C C . ALA B 1 117 ? 5.328 -15.828 -22.406 1 94.81 117 ALA B C 1
ATOM 3739 O O . ALA B 1 117 ? 5.852 -14.75 -22.125 1 94.81 117 ALA B O 1
ATOM 3740 N N . SER B 1 118 ? 4.121 -15.93 -22.938 1 95.94 118 SER B N 1
ATOM 3741 C CA . SER B 1 118 ? 3.383 -14.727 -23.312 1 95.94 118 SER B CA 1
ATOM 3742 C C . SER B 1 118 ? 1.881 -14.992 -23.328 1 95.94 118 SER B C 1
ATOM 3744 O O . SER B 1 118 ? 1.446 -16.141 -23.344 1 95.94 118 SER B O 1
ATOM 3746 N N . LEU B 1 119 ? 1.146 -13.906 -23.375 1 97.06 119 LEU B N 1
ATOM 3747 C CA . LEU B 1 119 ? -0.301 -14 -23.516 1 97.06 119 LEU B CA 1
ATOM 3748 C C . LEU B 1 119 ? -0.666 -14.734 -24.812 1 97.06 119 LEU B C 1
ATOM 3750 O O . LEU B 1 119 ? -1.559 -15.586 -24.812 1 97.06 119 LEU B O 1
ATOM 3754 N N . LYS B 1 120 ? 0.018 -14.414 -25.859 1 97.75 120 LYS B N 1
ATOM 3755 C CA . LYS B 1 120 ? -0.257 -15.055 -27.141 1 97.75 120 LYS B CA 1
ATOM 3756 C C . LYS B 1 120 ? -0.092 -16.562 -27.047 1 97.75 120 LYS B C 1
ATOM 3758 O O . LYS B 1 120 ? -0.963 -17.328 -27.484 1 97.75 120 LYS B O 1
ATOM 3763 N N . ASP B 1 121 ? 1.058 -17 -26.453 1 98.06 121 ASP B N 1
ATOM 3764 C CA . ASP B 1 121 ? 1.295 -18.438 -26.281 1 98.06 121 ASP B CA 1
ATOM 3765 C C . ASP B 1 121 ? 0.154 -19.078 -25.5 1 98.06 121 ASP B C 1
ATOM 3767 O O . ASP B 1 121 ? -0.362 -20.125 -25.906 1 98.06 121 ASP B O 1
ATOM 3771 N N . THR B 1 122 ? -0.209 -18.453 -24.453 1 98.5 122 THR B N 1
ATOM 3772 C CA . THR B 1 122 ? -1.215 -19 -23.547 1 98.5 122 THR B CA 1
ATOM 3773 C C . THR B 1 122 ? -2.58 -19.047 -24.234 1 98.5 122 THR B C 1
ATOM 3775 O O . THR B 1 122 ? -3.314 -20.031 -24.094 1 98.5 122 THR B O 1
ATOM 3778 N N . GLU B 1 123 ? -2.936 -18.016 -24.953 1 98.5 123 GLU B N 1
ATOM 3779 C CA . GLU B 1 123 ? -4.207 -17.969 -25.656 1 98.5 123 GLU B CA 1
ATOM 3780 C C . GLU B 1 123 ? -4.281 -19.078 -26.719 1 98.5 123 GLU B C 1
ATOM 3782 O O . GLU B 1 123 ? -5.332 -19.688 -26.922 1 98.5 123 GLU B O 1
ATOM 3787 N N . GLU B 1 124 ? -3.217 -19.297 -27.406 1 98.69 124 GLU B N 1
ATOM 3788 C CA . GLU B 1 124 ? -3.182 -20.344 -28.422 1 98.69 124 GLU B CA 1
ATOM 3789 C C . GLU B 1 124 ? -3.367 -21.719 -27.797 1 98.69 124 GLU B C 1
ATOM 3791 O O . GLU B 1 124 ? -4.094 -22.562 -28.328 1 98.69 124 GLU B O 1
ATOM 3796 N N . MET B 1 125 ? -2.723 -21.953 -26.688 1 98.75 125 MET B N 1
ATOM 3797 C CA . MET B 1 125 ? -2.898 -23.219 -25.969 1 98.75 125 MET B CA 1
ATOM 3798 C C . MET B 1 125 ? -4.34 -23.375 -25.5 1 98.75 125 MET B C 1
ATOM 3800 O O . MET B 1 125 ? -4.922 -24.453 -25.625 1 98.75 125 MET B O 1
ATOM 3804 N N . ALA B 1 126 ? -4.91 -22.281 -24.969 1 98.62 126 ALA B N 1
ATOM 3805 C CA . ALA B 1 126 ? -6.277 -22.312 -24.469 1 98.62 126 ALA B CA 1
ATOM 3806 C C . ALA B 1 126 ? -7.27 -22.625 -25.578 1 98.62 126 ALA B C 1
ATOM 3808 O O . ALA B 1 126 ? -8.164 -23.453 -25.422 1 98.62 126 ALA B O 1
ATOM 3809 N N . GLU B 1 127 ? -7.066 -21.953 -26.672 1 98.56 127 GLU B N 1
ATOM 3810 C CA . GLU B 1 127 ? -7.941 -22.172 -27.812 1 98.56 127 GLU B CA 1
ATOM 3811 C C . GLU B 1 127 ? -7.848 -23.609 -28.312 1 98.56 127 GLU B C 1
ATOM 3813 O O . GLU B 1 127 ? -8.867 -24.25 -28.594 1 98.56 127 GLU B O 1
ATOM 3818 N N . ALA B 1 128 ? -6.633 -24.109 -28.453 1 98.69 128 ALA B N 1
ATOM 3819 C CA . ALA B 1 128 ? -6.43 -25.484 -28.906 1 98.69 128 ALA B CA 1
ATOM 3820 C C . ALA B 1 128 ? -7.07 -26.469 -27.938 1 98.69 128 ALA B C 1
ATOM 3822 O O . ALA B 1 128 ? -7.688 -27.453 -28.375 1 98.69 128 ALA B O 1
ATOM 3823 N N . ALA B 1 129 ? -6.871 -26.234 -26.656 1 98.38 129 ALA B N 1
ATOM 3824 C CA . ALA B 1 129 ? -7.469 -27.109 -25.641 1 98.38 129 ALA B CA 1
ATOM 3825 C C . ALA B 1 129 ? -8.992 -27.125 -25.766 1 98.38 129 ALA B C 1
ATOM 3827 O O . ALA B 1 129 ? -9.617 -28.188 -25.719 1 98.38 129 ALA B O 1
ATOM 3828 N N . ARG B 1 130 ? -9.539 -25.906 -25.875 1 97.56 130 ARG B N 1
ATOM 3829 C CA . ARG B 1 130 ? -10.984 -25.766 -26.016 1 97.56 130 ARG B CA 1
ATOM 3830 C C . ARG B 1 130 ? -11.492 -26.531 -27.234 1 97.56 130 ARG B C 1
ATOM 3832 O O . ARG B 1 130 ? -12.484 -27.266 -27.141 1 97.56 130 ARG B O 1
ATOM 3839 N N . LYS B 1 131 ? -10.867 -26.438 -28.312 1 98.06 131 LYS B N 1
ATOM 3840 C CA . LYS B 1 131 ? -11.273 -27.078 -29.562 1 98.06 131 LYS B CA 1
ATOM 3841 C C . LYS B 1 131 ? -11.164 -28.594 -29.469 1 98.06 131 LYS B C 1
ATOM 3843 O O . LYS B 1 131 ? -12 -29.312 -30.016 1 98.06 131 LYS B O 1
ATOM 3848 N N . SER B 1 132 ? -10.188 -29.078 -28.812 1 97.81 132 SER B N 1
ATOM 3849 C CA . SER B 1 132 ? -9.93 -30.516 -28.734 1 97.81 132 SER B CA 1
ATOM 3850 C C . SER B 1 132 ? -10.742 -31.156 -27.609 1 97.81 132 SER B C 1
ATOM 3852 O O . SER B 1 132 ? -10.875 -32.375 -27.547 1 97.81 132 SER B O 1
ATOM 3854 N N . GLY B 1 133 ? -11.18 -30.297 -26.656 1 96.38 133 GLY B N 1
ATOM 3855 C CA . GLY B 1 133 ? -11.977 -30.781 -25.547 1 96.38 133 GLY B CA 1
ATOM 3856 C C . GLY B 1 133 ? -11.141 -31.406 -24.438 1 96.38 133 GLY B C 1
ATOM 3857 O O . GLY B 1 133 ? -11.656 -32.188 -23.641 1 96.38 133 GLY B O 1
ATOM 3858 N N . VAL B 1 134 ? -9.867 -31.172 -24.438 1 96.94 134 VAL B N 1
ATOM 3859 C CA . VAL B 1 134 ? -9.023 -31.734 -23.391 1 96.94 134 VAL B CA 1
ATOM 3860 C C . VAL B 1 134 ? -9.039 -30.828 -22.172 1 96.94 134 VAL B C 1
ATOM 3862 O O . VAL B 1 134 ? -9.289 -29.625 -22.281 1 96.94 134 VAL B O 1
ATOM 3865 N N . ARG B 1 135 ? -8.75 -31.359 -20.969 1 97 135 ARG B N 1
ATOM 3866 C CA . ARG B 1 135 ? -8.719 -30.625 -19.719 1 97 135 ARG B CA 1
ATOM 3867 C C . ARG B 1 135 ? -7.301 -30.172 -19.391 1 97 135 ARG B C 1
ATOM 3869 O O . ARG B 1 135 ? -6.324 -30.766 -19.859 1 97 135 ARG B O 1
ATOM 3876 N N . SER B 1 136 ? -7.27 -29.125 -18.656 1 97.31 136 SER B N 1
ATOM 3877 C CA . SER B 1 136 ? -5.977 -28.562 -18.281 1 97.31 136 SER B CA 1
ATOM 3878 C C . SER B 1 136 ? -5.914 -28.312 -16.766 1 97.31 136 SER B C 1
ATOM 3880 O O . SER B 1 136 ? -6.945 -28.125 -16.125 1 97.31 136 SER B O 1
ATOM 3882 N N . ILE B 1 137 ? -4.766 -28.359 -16.234 1 97 137 ILE B N 1
ATOM 3883 C CA . ILE B 1 137 ? -4.43 -27.891 -14.883 1 97 137 ILE B CA 1
ATOM 3884 C C . ILE B 1 137 ? -3.166 -27.047 -14.938 1 97 137 ILE B C 1
ATOM 3886 O O . ILE B 1 137 ? -2.199 -27.391 -15.617 1 97 137 ILE B O 1
ATOM 3890 N N . VAL B 1 138 ? -3.207 -25.875 -14.352 1 97.62 138 VAL B N 1
ATOM 3891 C CA . VAL B 1 138 ? -2.053 -24.984 -14.289 1 97.62 138 VAL B CA 1
ATOM 3892 C C . VAL B 1 138 ? -1.491 -24.969 -12.867 1 97.62 138 VAL B C 1
ATOM 3894 O O . VAL B 1 138 ? -2.25 -24.938 -11.891 1 97.62 138 VAL B O 1
ATOM 3897 N N . GLY B 1 139 ? -0.196 -24.984 -12.797 1 96.44 139 GLY B N 1
ATOM 3898 C CA . GLY B 1 139 ? 0.494 -25.047 -11.516 1 96.44 139 GLY B CA 1
ATOM 3899 C C . GLY B 1 139 ? 0.334 -23.781 -10.695 1 96.44 139 GLY B C 1
ATOM 3900 O O . GLY B 1 139 ? 1.317 -23.109 -10.398 1 96.44 139 GLY B O 1
ATOM 3901 N N . LEU B 1 140 ? -0.816 -23.469 -10.219 1 96.69 140 LEU B N 1
ATOM 3902 C CA . LEU B 1 140 ? -1.164 -22.375 -9.312 1 96.69 140 LEU B CA 1
ATOM 3903 C C . LEU B 1 140 ? -1.77 -22.906 -8.023 1 96.69 140 LEU B C 1
ATOM 3905 O O . LEU B 1 140 ? -2.893 -22.547 -7.664 1 96.69 140 LEU B O 1
ATOM 3909 N N . GLN B 1 141 ? -0.935 -23.719 -7.355 1 93.06 141 GLN B N 1
ATOM 3910 C CA . GLN B 1 141 ? -1.337 -24.531 -6.223 1 93.06 141 GLN B CA 1
ATOM 3911 C C . GLN B 1 141 ? -1.661 -23.672 -5.004 1 93.06 141 GLN B C 1
ATOM 3913 O O . GLN B 1 141 ? -2.242 -24.156 -4.031 1 93.06 141 GLN B O 1
ATOM 3918 N N . GLY B 1 142 ? -1.333 -22.359 -5.09 1 95.44 142 GLY B N 1
ATOM 3919 C CA . GLY B 1 142 ? -1.635 -21.484 -3.971 1 95.44 142 GLY B CA 1
ATOM 3920 C C . GLY B 1 142 ? -3.109 -21.438 -3.621 1 95.44 142 GLY B C 1
ATOM 3921 O O . GLY B 1 142 ? -3.475 -21.172 -2.473 1 95.44 142 GLY B O 1
ATOM 3922 N N . ARG B 1 143 ? -3.945 -21.75 -4.578 1 96.75 143 ARG B N 1
ATOM 3923 C CA . ARG B 1 143 ? -5.391 -21.781 -4.387 1 96.75 143 ARG B CA 1
ATOM 3924 C C . ARG B 1 143 ? -5.785 -22.844 -3.361 1 96.75 143 ARG B C 1
ATOM 3926 O O . ARG B 1 143 ? -6.859 -22.766 -2.764 1 96.75 143 ARG B O 1
ATOM 3933 N N . HIS B 1 144 ? -4.844 -23.812 -3.184 1 95.25 144 HIS B N 1
ATOM 3934 C CA . HIS B 1 144 ? -5.223 -24.984 -2.4 1 95.25 144 HIS B CA 1
ATOM 3935 C C . HIS B 1 144 ? -4.457 -25.031 -1.083 1 95.25 144 HIS B C 1
ATOM 3937 O O . HIS B 1 144 ? -4.512 -26.031 -0.37 1 95.25 144 HIS B O 1
ATOM 3943 N N . SER B 1 145 ? -3.676 -23.984 -0.809 1 95.12 145 SER B N 1
ATOM 3944 C CA . SER B 1 145 ? -2.984 -23.969 0.477 1 95.12 145 SER B CA 1
ATOM 3945 C C . SER B 1 145 ? -3.975 -24.047 1.636 1 95.12 145 SER B C 1
ATOM 3947 O O . SER B 1 145 ? -5.137 -23.672 1.487 1 95.12 145 SER B O 1
ATOM 3949 N N . MET B 1 146 ? -3.512 -24.578 2.703 1 95.19 146 MET B N 1
ATOM 3950 C CA . MET B 1 146 ? -4.348 -24.703 3.895 1 95.19 146 MET B CA 1
ATOM 3951 C C . MET B 1 146 ? -4.883 -23.344 4.316 1 95.19 146 MET B C 1
ATOM 3953 O O . MET B 1 146 ? -6.066 -23.203 4.633 1 95.19 146 MET B O 1
ATOM 3957 N N . VAL B 1 147 ? -4.07 -22.344 4.277 1 96.81 147 VAL B N 1
ATOM 3958 C CA . VAL B 1 147 ? -4.441 -21 4.695 1 96.81 147 VAL B CA 1
ATOM 3959 C C . VAL B 1 147 ? -5.434 -20.406 3.703 1 96.81 147 VAL B C 1
ATOM 3961 O O . VAL B 1 147 ? -6.453 -19.828 4.102 1 96.81 147 VAL B O 1
ATOM 3964 N N . THR B 1 148 ? -5.172 -20.547 2.41 1 96.94 148 THR B N 1
ATOM 3965 C CA . THR B 1 148 ? -6.07 -20.016 1.393 1 96.94 148 THR B CA 1
ATOM 3966 C C . THR B 1 148 ? -7.461 -20.625 1.529 1 96.94 148 THR B C 1
ATOM 3968 O O . THR B 1 148 ? -8.469 -19.906 1.457 1 96.94 148 THR B O 1
ATOM 3971 N N . ARG B 1 149 ? -7.52 -21.938 1.755 1 95.62 149 ARG B N 1
ATOM 3972 C CA . ARG B 1 149 ? -8.805 -22.609 1.92 1 95.62 149 ARG B CA 1
ATOM 3973 C C . ARG B 1 149 ? -9.539 -22.094 3.154 1 95.62 149 ARG B C 1
ATOM 3975 O O . ARG B 1 149 ? -10.75 -21.891 3.121 1 95.62 149 ARG B O 1
ATOM 3982 N N . LYS B 1 150 ? -8.797 -21.906 4.191 1 97.06 150 LYS B N 1
ATOM 3983 C CA . LYS B 1 150 ? -9.414 -21.375 5.406 1 97.06 150 LYS B CA 1
ATOM 3984 C C . LYS B 1 150 ? -9.93 -19.969 5.191 1 97.06 150 LYS B C 1
ATOM 3986 O O . LYS B 1 150 ? -11.031 -19.625 5.641 1 97.06 150 LYS B O 1
ATOM 3991 N N . VAL B 1 151 ? -9.164 -19.141 4.559 1 98.12 151 VAL B N 1
ATOM 3992 C CA . VAL B 1 151 ? -9.586 -17.781 4.273 1 98.12 151 VAL B CA 1
ATOM 3993 C C . VAL B 1 151 ? -10.859 -17.797 3.428 1 98.12 151 VAL B C 1
ATOM 3995 O O . VAL B 1 151 ? -11.789 -17.016 3.672 1 98.12 151 VAL B O 1
ATOM 3998 N N . LYS B 1 152 ? -10.906 -18.656 2.428 1 97.62 152 LYS B N 1
ATOM 3999 C CA . LYS B 1 152 ? -12.102 -18.781 1.604 1 97.62 152 LYS B CA 1
ATOM 4000 C C . LYS B 1 152 ? -13.328 -19.109 2.455 1 97.62 152 LYS B C 1
ATOM 4002 O O . LYS B 1 152 ? -14.398 -18.531 2.27 1 97.62 152 LYS B O 1
ATOM 4007 N N . GLU B 1 153 ? -13.133 -20.062 3.355 1 97.75 153 GLU B N 1
ATOM 4008 C CA . GLU B 1 153 ? -14.203 -20.422 4.281 1 97.75 153 GLU B CA 1
ATOM 4009 C C . GLU B 1 153 ? -14.648 -19.234 5.113 1 97.75 153 GLU B C 1
ATOM 4011 O O . GLU B 1 153 ? -15.844 -18.984 5.266 1 97.75 153 GLU B O 1
ATOM 4016 N N . LEU B 1 154 ? -13.703 -18.516 5.617 1 97.62 154 LEU B N 1
ATOM 4017 C CA . LEU B 1 154 ? -13.992 -17.359 6.461 1 97.62 154 LEU B CA 1
ATOM 4018 C C . LEU B 1 154 ? -14.742 -16.281 5.676 1 97.62 154 LEU B C 1
ATOM 4020 O O . LEU B 1 154 ? -15.719 -15.719 6.172 1 97.62 154 LEU B O 1
ATOM 4024 N N . LEU B 1 155 ? -14.336 -16.016 4.5 1 98 155 LEU B N 1
ATOM 4025 C CA . LEU B 1 155 ? -15 -15.023 3.656 1 98 155 LEU B CA 1
ATOM 4026 C C . LEU B 1 155 ? -16.438 -15.445 3.344 1 98 155 LEU B C 1
ATOM 4028 O O . LEU B 1 155 ? -17.344 -14.617 3.385 1 98 155 LEU B O 1
ATOM 4032 N N . SER B 1 156 ? -16.641 -16.719 3.08 1 96.69 156 SER B N 1
ATOM 4033 C CA . SER B 1 156 ? -17.969 -17.25 2.756 1 96.69 156 SER B CA 1
ATOM 4034 C C . SER B 1 156 ? -18.891 -17.188 3.965 1 96.69 156 SER B C 1
ATOM 4036 O O . SER B 1 156 ? -20.109 -17.047 3.812 1 96.69 156 SER B O 1
ATOM 4038 N N . SER B 1 157 ? -18.297 -17.312 5.121 1 96.38 157 SER B N 1
ATOM 4039 C CA . SER B 1 157 ? -19.094 -17.312 6.348 1 96.38 157 SER B CA 1
ATOM 4040 C C . SER B 1 157 ? -19.578 -15.898 6.676 1 96.38 157 SER B C 1
ATOM 4042 O O . SER B 1 157 ? -20.484 -15.734 7.5 1 96.38 157 SER B O 1
ATOM 4044 N N . GLY B 1 158 ? -18.906 -14.906 6.121 1 95.31 158 GLY B N 1
ATOM 4045 C CA . GLY B 1 158 ? -19.297 -13.531 6.375 1 95.31 158 GLY B CA 1
ATOM 4046 C C . GLY B 1 158 ? -18.75 -12.992 7.684 1 95.31 158 GLY B C 1
ATOM 4047 O O . GLY B 1 158 ? -19.234 -11.969 8.188 1 95.31 158 GLY B O 1
ATOM 4048 N N . VAL B 1 159 ? -17.734 -13.617 8.211 1 94.06 159 VAL B N 1
ATOM 4049 C CA . VAL B 1 159 ? -17.266 -13.32 9.562 1 94.06 159 VAL B CA 1
ATOM 4050 C C . VAL B 1 159 ? -16.703 -11.906 9.617 1 94.06 159 VAL B C 1
ATOM 4052 O O . VAL B 1 159 ? -16.75 -11.258 10.664 1 94.06 159 VAL B O 1
ATOM 4055 N N . ILE B 1 160 ? -16.312 -11.352 8.484 1 95.44 160 ILE B N 1
ATOM 4056 C CA . ILE B 1 160 ? -15.727 -10.016 8.539 1 95.44 160 ILE B CA 1
ATOM 4057 C C . ILE B 1 160 ? -16.641 -9.023 7.824 1 95.44 160 ILE B C 1
ATOM 4059 O O . ILE B 1 160 ? -16.234 -7.895 7.535 1 95.44 160 ILE B O 1
ATOM 4063 N N . GLY B 1 161 ? -17.828 -9.406 7.492 1 94.69 161 GLY B N 1
ATOM 4064 C CA . GLY B 1 161 ? -18.766 -8.539 6.797 1 94.69 161 GLY B CA 1
ATOM 4065 C C . GLY B 1 161 ? -18.422 -8.336 5.332 1 94.69 161 GLY B C 1
ATOM 4066 O O . GLY B 1 161 ? -17.875 -9.234 4.688 1 94.69 161 GLY B O 1
ATOM 4067 N N . THR B 1 162 ? -18.844 -7.199 4.832 1 95.5 162 THR B N 1
ATOM 4068 C CA . THR B 1 162 ? -18.578 -6.875 3.436 1 95.5 162 THR B CA 1
ATOM 4069 C C . THR B 1 162 ? -17.125 -6.438 3.252 1 95.5 162 THR B C 1
ATOM 4071 O O . THR B 1 162 ? -16.672 -5.488 3.896 1 95.5 162 THR B O 1
ATOM 4074 N N . VAL B 1 163 ? -16.406 -7.113 2.369 1 97.75 163 VAL B N 1
ATOM 4075 C CA . VAL B 1 163 ? -15.016 -6.754 2.086 1 97.75 163 VAL B CA 1
ATOM 4076 C C . VAL B 1 163 ? -14.977 -5.465 1.262 1 97.75 163 VAL B C 1
ATOM 4078 O O . VAL B 1 163 ? -15.594 -5.387 0.198 1 97.75 163 VAL B O 1
ATOM 4081 N N . ARG B 1 164 ? -14.258 -4.457 1.783 1 97.81 164 ARG B N 1
ATOM 4082 C CA . ARG B 1 164 ? -14.211 -3.17 1.097 1 97.81 164 ARG B CA 1
ATOM 4083 C C . ARG B 1 164 ? -12.852 -2.949 0.434 1 97.81 164 ARG B C 1
ATOM 4085 O O . ARG B 1 164 ? -12.766 -2.33 -0.628 1 97.81 164 ARG B O 1
ATOM 4092 N N . SER B 1 165 ? -11.859 -3.438 1.076 1 98.62 165 SER B N 1
ATOM 4093 C CA . SER B 1 165 ? -10.531 -3.191 0.526 1 98.62 165 SER B CA 1
ATOM 4094 C C . SER B 1 165 ? -9.555 -4.297 0.918 1 98.62 165 SER B C 1
ATOM 4096 O O . SER B 1 165 ? -9.844 -5.094 1.814 1 98.62 165 SER B O 1
ATOM 4098 N N . THR B 1 166 ? -8.5 -4.438 0.227 1 98.81 166 THR B N 1
ATOM 4099 C CA . THR B 1 166 ? -7.422 -5.371 0.523 1 98.81 166 THR B CA 1
ATOM 4100 C C . THR B 1 166 ? -6.066 -4.738 0.228 1 98.81 166 THR B C 1
ATOM 4102 O O . THR B 1 166 ? -5.953 -3.881 -0.652 1 98.81 166 THR B O 1
ATOM 4105 N N . ASN B 1 167 ? -5.074 -5.039 1.033 1 98.62 167 ASN B N 1
ATOM 4106 C CA . ASN B 1 167 ? -3.725 -4.492 0.96 1 98.62 167 ASN B CA 1
ATOM 4107 C C . ASN B 1 167 ? -2.668 -5.594 0.989 1 98.62 167 ASN B C 1
ATOM 4109 O O . ASN B 1 167 ? -2.711 -6.477 1.847 1 98.62 167 ASN B O 1
ATOM 4113 N N . VAL B 1 168 ? -1.759 -5.574 0.012 1 98.69 168 VAL B N 1
ATOM 4114 C CA . VAL B 1 168 ? -0.626 -6.492 -0.003 1 98.69 168 VAL B CA 1
ATOM 4115 C C . VAL B 1 168 ? 0.681 -5.703 0.04 1 98.69 168 VAL B C 1
ATOM 4117 O O . VAL B 1 168 ? 0.867 -4.758 -0.729 1 98.69 168 VAL B O 1
ATOM 4120 N N . PHE B 1 169 ? 1.519 -5.988 0.927 1 98.31 169 PHE B N 1
ATOM 4121 C CA . PHE B 1 169 ? 2.863 -5.445 1.081 1 98.31 169 PHE B CA 1
ATOM 4122 C C . PHE B 1 169 ? 3.898 -6.566 1.103 1 98.31 169 PHE B C 1
ATOM 4124 O O . PHE B 1 169 ? 3.922 -7.379 2.029 1 98.31 169 PHE B O 1
ATOM 4131 N N . ALA B 1 170 ? 4.746 -6.586 0.038 1 97.81 170 ALA B N 1
ATOM 4132 C CA . ALA B 1 170 ? 5.602 -7.754 -0.137 1 97.81 170 ALA B CA 1
ATOM 4133 C C . ALA B 1 170 ? 7.008 -7.348 -0.57 1 97.81 170 ALA B C 1
ATOM 4135 O O . ALA B 1 170 ? 7.188 -6.328 -1.236 1 97.81 170 ALA B O 1
ATOM 4136 N N . LEU B 1 171 ? 8.008 -8.227 -0.172 1 96.44 171 LEU B N 1
ATOM 4137 C CA . LEU B 1 171 ? 9.414 -7.984 -0.487 1 96.44 171 LEU B CA 1
ATOM 4138 C C . LEU B 1 171 ? 10.078 -9.25 -1.016 1 96.44 171 LEU B C 1
ATOM 4140 O O . LEU B 1 171 ? 9.922 -10.328 -0.437 1 96.44 171 LEU B O 1
ATOM 4144 N N . MET B 1 172 ? 10.742 -9.156 -2.107 1 95.12 172 MET B N 1
ATOM 4145 C CA . MET B 1 172 ? 11.719 -10.141 -2.553 1 95.12 172 MET B CA 1
ATOM 4146 C C . MET B 1 172 ? 13.133 -9.703 -2.219 1 95.12 172 MET B C 1
ATOM 4148 O O . MET B 1 172 ? 13.75 -8.953 -2.979 1 95.12 172 MET B O 1
ATOM 4152 N N . PRO B 1 173 ? 13.672 -10.148 -1.124 1 93.94 173 PRO B N 1
ATOM 4153 C CA . PRO B 1 173 ? 14.977 -9.656 -0.694 1 93.94 173 PRO B CA 1
ATOM 4154 C C . PRO B 1 173 ? 16.109 -10.062 -1.637 1 93.94 173 PRO B C 1
ATOM 4156 O O . PRO B 1 173 ? 15.992 -11.078 -2.33 1 93.94 173 PRO B O 1
ATOM 4159 N N . ARG B 1 174 ? 17.141 -9.297 -1.616 1 93.5 174 ARG B N 1
ATOM 4160 C CA . ARG B 1 174 ? 18.219 -9.492 -2.574 1 93.5 174 ARG B CA 1
ATOM 4161 C C . ARG B 1 174 ? 18.938 -10.812 -2.32 1 93.5 174 ARG B C 1
ATOM 4163 O O . ARG B 1 174 ? 19.547 -11.383 -3.236 1 93.5 174 ARG B O 1
ATOM 4170 N N . GLU B 1 175 ? 18.781 -11.352 -1.104 1 91.5 175 GLU B N 1
ATOM 4171 C CA . GLU B 1 175 ? 19.5 -12.562 -0.745 1 91.5 175 GLU B CA 1
ATOM 4172 C C . GLU B 1 175 ? 18.906 -13.789 -1.448 1 91.5 175 GLU B C 1
ATOM 4174 O O . GLU B 1 175 ? 19.531 -14.852 -1.485 1 91.5 175 GLU B O 1
ATOM 4179 N N . LEU B 1 176 ? 17.719 -13.633 -2.008 1 90.81 176 LEU B N 1
ATOM 4180 C CA . LEU B 1 176 ? 17.125 -14.734 -2.756 1 90.81 176 LEU B CA 1
ATOM 4181 C C . LEU B 1 176 ? 17.891 -14.984 -4.055 1 90.81 176 LEU B C 1
ATOM 4183 O O . LEU B 1 176 ? 17.812 -16.078 -4.625 1 90.81 176 LEU B O 1
ATOM 4187 N N . ASN B 1 177 ? 18.578 -13.969 -4.586 1 92.94 177 ASN B N 1
ATOM 4188 C CA . ASN B 1 177 ? 19.438 -14.062 -5.766 1 92.94 177 ASN B CA 1
ATOM 4189 C C . ASN B 1 177 ? 18.641 -14.523 -6.988 1 92.94 177 ASN B C 1
ATOM 4191 O O . ASN B 1 177 ? 19.109 -15.367 -7.754 1 92.94 177 ASN B O 1
ATOM 4195 N N . LEU B 1 178 ? 17.453 -14.062 -7.242 1 89.19 178 LEU B N 1
ATOM 4196 C CA . LEU B 1 178 ? 16.594 -14.492 -8.344 1 89.19 178 LEU B CA 1
ATOM 4197 C C . LEU B 1 178 ? 16.391 -13.359 -9.344 1 89.19 178 LEU B C 1
ATOM 4199 O O . LEU B 1 178 ? 16.312 -13.594 -10.555 1 89.19 178 LEU B O 1
ATOM 4203 N N . TRP B 1 179 ? 16.359 -12.18 -8.945 1 88.25 179 TRP B N 1
ATOM 4204 C CA . TRP B 1 179 ? 16.188 -10.969 -9.75 1 88.25 179 TRP B CA 1
ATOM 4205 C C . TRP B 1 179 ? 17.219 -9.922 -9.367 1 88.25 179 TRP B C 1
ATOM 4207 O O . TRP B 1 179 ? 18.172 -10.203 -8.625 1 88.25 179 TRP B O 1
ATOM 4217 N N . THR B 1 180 ? 17.156 -8.789 -9.992 1 90.12 180 THR B N 1
ATOM 4218 C CA . THR B 1 180 ? 18.094 -7.73 -9.641 1 90.12 180 THR B CA 1
ATOM 4219 C C . THR B 1 180 ? 17.953 -7.34 -8.172 1 90.12 180 THR B C 1
ATOM 4221 O O . THR B 1 180 ? 16.859 -7.469 -7.594 1 90.12 180 THR B O 1
ATOM 4224 N N . PRO B 1 181 ? 19.062 -7.168 -7.492 1 93.75 181 PRO B N 1
ATOM 4225 C CA . PRO B 1 181 ? 20.391 -6.801 -8 1 93.75 181 PRO B CA 1
ATOM 4226 C C . PRO B 1 181 ? 21.344 -7.996 -8.102 1 93.75 181 PRO B C 1
ATOM 4228 O O . PRO B 1 181 ? 22.453 -7.859 -8.594 1 93.75 181 PRO B O 1
ATOM 4231 N N . PHE B 1 182 ? 20.938 -9.148 -7.609 1 94.69 182 PHE B N 1
ATOM 4232 C CA . PHE B 1 182 ? 21.797 -10.336 -7.668 1 94.69 182 PHE B CA 1
ATOM 4233 C C . PHE B 1 182 ? 21.031 -11.516 -8.258 1 94.69 182 PHE B C 1
ATOM 4235 O O . PHE B 1 182 ? 19.844 -11.719 -7.953 1 94.69 182 PHE B O 1
ATOM 4242 N N . SER B 1 183 ? 21.688 -12.211 -9.133 1 94.62 183 SER B N 1
ATOM 4243 C CA . SER B 1 183 ? 21.125 -13.438 -9.68 1 94.62 183 SER B CA 1
ATOM 4244 C C . SER B 1 183 ? 22.188 -14.516 -9.836 1 94.62 183 SER B C 1
ATOM 4246 O O . SER B 1 183 ? 23.328 -14.219 -10.195 1 94.62 183 SER B O 1
ATOM 4248 N N . SER B 1 184 ? 21.828 -15.719 -9.562 1 92.38 184 SER B N 1
ATOM 4249 C CA . SER B 1 184 ? 22.734 -16.812 -9.875 1 92.38 184 SER B CA 1
ATOM 4250 C C . SER B 1 184 ? 22.828 -17.031 -11.383 1 92.38 184 SER B C 1
ATOM 4252 O O . SER B 1 184 ? 21.953 -16.594 -12.133 1 92.38 184 SER B O 1
ATOM 4254 N N . GLU B 1 185 ? 23.844 -17.703 -11.766 1 89.5 185 GLU B N 1
ATOM 4255 C CA . GLU B 1 185 ? 24.031 -17.969 -13.188 1 89.5 185 GLU B CA 1
ATOM 4256 C C . GLU B 1 185 ? 22.859 -18.75 -13.773 1 89.5 185 GLU B C 1
ATOM 4258 O O . GLU B 1 185 ? 22.391 -18.453 -14.867 1 89.5 185 GLU B O 1
ATOM 4263 N N . LYS B 1 186 ? 22.406 -19.672 -13.07 1 84.19 186 LYS B N 1
ATOM 4264 C CA . LYS B 1 186 ? 21.328 -20.531 -13.539 1 84.19 186 LYS B CA 1
ATOM 4265 C C . LYS B 1 186 ? 20.016 -19.766 -13.609 1 84.19 186 LYS B C 1
ATOM 4267 O O . LYS B 1 186 ? 19.109 -20.141 -14.375 1 84.19 186 LYS B O 1
ATOM 4272 N N . ASP B 1 187 ? 19.906 -18.672 -12.875 1 88.5 187 ASP B N 1
ATOM 4273 C CA . ASP B 1 187 ? 18.641 -17.969 -12.75 1 88.5 187 ASP B CA 1
ATOM 4274 C C . ASP B 1 187 ? 18.625 -16.703 -13.594 1 88.5 187 ASP B C 1
ATOM 4276 O O . ASP B 1 187 ? 17.672 -15.922 -13.555 1 88.5 187 ASP B O 1
ATOM 4280 N N . LEU B 1 188 ? 19.656 -16.531 -14.391 1 88.56 188 LEU B N 1
ATOM 4281 C CA . LEU B 1 188 ? 19.734 -15.375 -15.281 1 88.56 188 LEU B CA 1
ATOM 4282 C C . LEU B 1 188 ? 18.562 -15.375 -16.266 1 88.56 188 LEU B C 1
ATOM 4284 O O . LEU B 1 188 ? 18.141 -14.312 -16.719 1 88.56 188 LEU B O 1
ATOM 4288 N N . ARG B 1 189 ? 18.047 -16.547 -16.531 1 84.44 189 ARG B N 1
ATOM 4289 C CA . ARG B 1 189 ? 16.922 -16.672 -17.453 1 84.44 189 ARG B CA 1
ATOM 4290 C C . ARG B 1 189 ? 15.703 -15.938 -16.938 1 84.44 189 ARG B C 1
ATOM 4292 O O . ARG B 1 189 ? 14.852 -15.5 -17.719 1 84.44 189 ARG B O 1
ATOM 4299 N N . LEU B 1 190 ? 15.602 -15.711 -15.656 1 84.44 190 LEU B N 1
ATOM 4300 C CA . LEU B 1 190 ? 14.469 -15.055 -15.016 1 84.44 190 LEU B CA 1
ATOM 4301 C C . LEU B 1 190 ? 14.523 -13.547 -15.242 1 84.44 190 LEU B C 1
ATOM 4303 O O . LEU B 1 190 ? 13.531 -12.844 -15.016 1 84.44 190 LEU B O 1
ATOM 4307 N N . THR B 1 191 ? 15.641 -13.109 -15.703 1 85.56 191 THR B N 1
ATOM 4308 C CA . THR B 1 191 ? 15.836 -11.664 -15.812 1 85.56 191 THR B CA 1
ATOM 4309 C C . THR B 1 191 ? 15.57 -11.195 -17.234 1 85.56 191 THR B C 1
ATOM 4311 O O . THR B 1 191 ? 15.609 -9.992 -17.516 1 85.56 191 THR B O 1
ATOM 4314 N N . GLN B 1 192 ? 15.258 -12.156 -18.078 1 88 192 GLN B N 1
ATOM 4315 C CA . GLN B 1 192 ? 14.93 -11.828 -19.469 1 88 192 GLN B CA 1
ATOM 4316 C C . GLN B 1 192 ? 13.422 -11.781 -19.688 1 88 192 GLN B C 1
ATOM 4318 O O . GLN B 1 192 ? 12.734 -12.789 -19.531 1 88 192 GLN B O 1
ATOM 4323 N N . ARG B 1 193 ? 12.969 -10.672 -20.094 1 88.94 193 ARG B N 1
ATOM 4324 C CA . ARG B 1 193 ? 11.531 -10.445 -20.234 1 88.94 193 ARG B CA 1
ATOM 4325 C C . ARG B 1 193 ? 10.906 -11.453 -21.188 1 88.94 193 ARG B C 1
ATOM 4327 O O . ARG B 1 193 ? 9.773 -11.898 -20.984 1 88.94 193 ARG B O 1
ATOM 4334 N N . GLU B 1 194 ? 11.609 -11.844 -22.203 1 90.19 194 GLU B N 1
ATOM 4335 C CA . GLU B 1 194 ? 11.094 -12.703 -23.266 1 90.19 194 GLU B CA 1
ATOM 4336 C C . GLU B 1 194 ? 10.82 -14.117 -22.75 1 90.19 194 GLU B C 1
ATOM 4338 O O . GLU B 1 194 ? 10.117 -14.891 -23.391 1 90.19 194 GLU B O 1
ATOM 4343 N N . ASN B 1 195 ? 11.398 -14.398 -21.547 1 90.81 195 ASN B N 1
ATOM 4344 C CA . ASN B 1 195 ? 11.211 -15.734 -20.984 1 90.81 195 ASN B CA 1
ATOM 4345 C C . ASN B 1 195 ? 9.922 -15.82 -20.172 1 90.81 195 ASN B C 1
ATOM 4347 O O . ASN B 1 195 ? 9.516 -16.906 -19.766 1 90.81 195 ASN B O 1
ATOM 4351 N N . GLY B 1 196 ? 9.234 -14.688 -19.906 1 90.81 196 GLY B N 1
ATOM 4352 C CA . GLY B 1 196 ? 7.965 -14.695 -19.188 1 90.81 196 GLY B CA 1
ATOM 4353 C C . GLY B 1 196 ? 8.094 -15.102 -17.734 1 90.81 196 GLY B C 1
ATOM 4354 O O . GLY B 1 196 ? 7.191 -15.727 -17.172 1 90.81 196 GLY B O 1
ATOM 4355 N N . SER B 1 197 ? 9.219 -14.82 -17.125 1 91.38 197 SER B N 1
ATOM 4356 C CA . SER B 1 197 ? 9.461 -15.312 -15.773 1 91.38 197 SER B CA 1
ATOM 4357 C C . SER B 1 197 ? 9.961 -14.203 -14.859 1 91.38 197 SER B C 1
ATOM 4359 O O . SER B 1 197 ? 10.664 -14.461 -13.883 1 91.38 197 SER B O 1
ATOM 4361 N N . THR B 1 198 ? 9.594 -12.953 -15.109 1 93.69 198 THR B N 1
ATOM 4362 C CA . THR B 1 198 ? 10.031 -11.805 -14.32 1 93.69 198 THR B CA 1
ATOM 4363 C C . THR B 1 198 ? 9.344 -11.797 -12.961 1 93.69 198 THR B C 1
ATOM 4365 O O . THR B 1 198 ? 8.508 -12.656 -12.672 1 93.69 198 THR B O 1
ATOM 4368 N N . MET B 1 199 ? 9.75 -10.852 -12.156 1 94.56 199 MET B N 1
ATOM 4369 C CA . MET B 1 199 ? 9.125 -10.688 -10.844 1 94.56 199 MET B CA 1
ATOM 4370 C C . MET B 1 199 ? 7.621 -10.508 -10.977 1 94.56 199 MET B C 1
ATOM 4372 O O . MET B 1 199 ? 6.855 -11.008 -10.156 1 94.56 199 MET B O 1
ATOM 4376 N N . LEU B 1 200 ? 7.176 -9.781 -12 1 96.88 200 LEU B N 1
ATOM 4377 C CA . LEU B 1 200 ? 5.746 -9.617 -12.234 1 96.88 200 LEU B CA 1
ATOM 4378 C C . LEU B 1 200 ? 5.094 -10.945 -12.578 1 96.88 200 LEU B C 1
ATOM 4380 O O . LEU B 1 200 ? 4.07 -11.312 -11.992 1 96.88 200 LEU B O 1
ATOM 4384 N N . ASP B 1 201 ? 5.75 -11.727 -13.398 1 96.44 201 ASP B N 1
ATOM 4385 C CA . ASP B 1 201 ? 5.176 -12.969 -13.906 1 96.44 201 ASP B CA 1
ATOM 4386 C C . ASP B 1 201 ? 5.055 -14.016 -12.805 1 96.44 201 ASP B C 1
ATOM 4388 O O . ASP B 1 201 ? 4.098 -14.789 -12.773 1 96.44 201 ASP B O 1
ATOM 4392 N N . ILE B 1 202 ? 6.016 -14.008 -11.961 1 95 202 ILE B N 1
ATOM 4393 C CA . ILE B 1 202 ? 6.094 -15.18 -11.094 1 95 202 ILE B CA 1
ATOM 4394 C C . ILE B 1 202 ? 5.535 -14.844 -9.711 1 95 202 ILE B C 1
ATOM 4396 O O . ILE B 1 202 ? 4.363 -15.102 -9.43 1 95 202 ILE B O 1
ATOM 4400 N N . PRO B 1 203 ? 6.32 -14.117 -8.859 1 95.88 203 PRO B N 1
ATOM 4401 C CA . PRO B 1 203 ? 5.781 -13.969 -7.504 1 95.88 203 PRO B CA 1
ATOM 4402 C C . PRO B 1 203 ? 4.535 -13.094 -7.457 1 95.88 203 PRO B C 1
ATOM 4404 O O . PRO B 1 203 ? 3.598 -13.383 -6.707 1 95.88 203 PRO B O 1
ATOM 4407 N N . ILE B 1 204 ? 4.453 -12.023 -8.195 1 97.81 204 ILE B N 1
ATOM 4408 C CA . ILE B 1 204 ? 3.33 -11.094 -8.125 1 97.81 204 ILE B CA 1
ATOM 4409 C C . ILE B 1 204 ? 2.07 -11.766 -8.664 1 97.81 204 ILE B C 1
ATOM 4411 O O . ILE B 1 204 ? 1.005 -11.695 -8.047 1 97.81 204 ILE B O 1
ATOM 4415 N N . ILE B 1 205 ? 2.174 -12.461 -9.758 1 98.06 205 ILE B N 1
ATOM 4416 C CA . ILE B 1 205 ? 0.979 -13.078 -10.32 1 98.06 205 ILE B CA 1
ATOM 4417 C C . ILE B 1 205 ? 0.566 -14.273 -9.469 1 98.06 205 ILE B C 1
ATOM 4419 O O . ILE B 1 205 ? -0.626 -14.555 -9.312 1 98.06 205 ILE B O 1
ATOM 4423 N N . HIS B 1 206 ? 1.493 -15.016 -8.859 1 97.75 206 HIS B N 1
ATOM 4424 C CA . HIS B 1 206 ? 1.086 -16.031 -7.898 1 97.75 206 HIS B CA 1
ATOM 4425 C C . HIS B 1 206 ? 0.217 -15.445 -6.793 1 97.75 206 HIS B C 1
ATOM 4427 O O . HIS B 1 206 ? -0.792 -16.031 -6.406 1 97.75 206 HIS B O 1
ATOM 4433 N N . GLN B 1 207 ? 0.616 -14.297 -6.336 1 97.81 207 GLN B N 1
ATOM 4434 C CA . GLN B 1 207 ? -0.157 -13.617 -5.301 1 97.81 207 GLN B CA 1
ATOM 4435 C C . GLN B 1 207 ? -1.501 -13.141 -5.848 1 97.81 207 GLN B C 1
ATOM 4437 O O . GLN B 1 207 ? -2.535 -13.305 -5.195 1 97.81 207 GLN B O 1
ATOM 4442 N N . LEU B 1 208 ? -1.488 -12.57 -7.023 1 98.38 208 LEU B N 1
ATOM 4443 C CA . LEU B 1 208 ? -2.715 -12.023 -7.598 1 98.38 208 LEU B CA 1
ATOM 4444 C C . LEU B 1 208 ? -3.689 -13.141 -7.957 1 98.38 208 LEU B C 1
ATOM 4446 O O . LEU B 1 208 ? -4.906 -12.969 -7.859 1 98.38 208 LEU B O 1
ATOM 4450 N N . ASP B 1 209 ? -3.162 -14.289 -8.336 1 98.38 209 ASP B N 1
ATOM 4451 C CA . ASP B 1 209 ? -4.023 -15.438 -8.609 1 98.38 209 ASP B CA 1
ATOM 4452 C C . ASP B 1 209 ? -4.805 -15.844 -7.359 1 98.38 209 ASP B C 1
ATOM 4454 O O . ASP B 1 209 ? -6.012 -16.078 -7.422 1 98.38 209 ASP B O 1
ATOM 4458 N N . ILE B 1 210 ? -4.098 -15.93 -6.227 1 98.31 210 ILE B N 1
ATOM 4459 C CA . ILE B 1 210 ? -4.766 -16.266 -4.977 1 98.31 210 ILE B CA 1
ATOM 4460 C C . ILE B 1 210 ? -5.781 -15.188 -4.617 1 98.31 210 ILE B C 1
ATOM 4462 O O . ILE B 1 210 ? -6.906 -15.492 -4.207 1 98.31 210 ILE B O 1
ATOM 4466 N N . LEU B 1 211 ? -5.41 -13.945 -4.828 1 98.69 211 LEU B N 1
ATOM 4467 C CA . LEU B 1 211 ? -6.277 -12.812 -4.504 1 98.69 211 LEU B CA 1
ATOM 4468 C C . LEU B 1 211 ? -7.562 -12.859 -5.32 1 98.69 211 LEU B C 1
ATOM 4470 O O . LEU B 1 211 ? -8.656 -12.758 -4.77 1 98.69 211 LEU B O 1
ATOM 4474 N N . THR B 1 212 ? -7.445 -13.062 -6.652 1 98.12 212 THR B N 1
ATOM 4475 C CA . THR B 1 212 ? -8.625 -13.055 -7.504 1 98.12 212 THR B CA 1
ATOM 4476 C C . THR B 1 212 ? -9.453 -14.312 -7.289 1 98.12 212 THR B C 1
ATOM 4478 O O . THR B 1 212 ? -10.68 -14.297 -7.441 1 98.12 212 THR B O 1
ATOM 4481 N N . PHE B 1 213 ? -8.805 -15.391 -6.914 1 97.81 213 PHE B N 1
ATOM 4482 C CA . PHE B 1 213 ? -9.5 -16.625 -6.562 1 97.81 213 PHE B CA 1
ATOM 4483 C C . PHE B 1 213 ? -10.398 -16.406 -5.348 1 97.81 213 PHE B C 1
ATOM 4485 O O . PHE B 1 213 ? -11.531 -16.891 -5.309 1 97.81 213 PHE B O 1
ATOM 4492 N N . LEU B 1 214 ? -9.898 -15.648 -4.402 1 98.25 214 LEU B N 1
ATOM 4493 C CA . LEU B 1 214 ? -10.602 -15.461 -3.139 1 98.25 214 LEU B CA 1
ATOM 4494 C C . LEU B 1 214 ? -11.609 -14.328 -3.24 1 98.25 214 LEU B C 1
ATOM 4496 O O . LEU B 1 214 ? -12.695 -14.398 -2.654 1 98.25 214 LEU B O 1
ATOM 4500 N N . LEU B 1 215 ? -11.281 -13.227 -4.035 1 98.44 215 LEU B N 1
ATOM 4501 C CA . LEU B 1 215 ? -12.039 -11.992 -3.891 1 98.44 215 LEU B CA 1
ATOM 4502 C C . LEU B 1 215 ? -12.711 -11.602 -5.207 1 98.44 215 LEU B C 1
ATOM 4504 O O . LEU B 1 215 ? -13.508 -10.664 -5.246 1 98.44 215 LEU B O 1
ATOM 4508 N N . GLY B 1 216 ? -12.375 -12.305 -6.293 1 97.19 216 GLY B N 1
ATOM 4509 C CA . GLY B 1 216 ? -12.961 -11.992 -7.586 1 97.19 216 GLY B CA 1
ATOM 4510 C C . GLY B 1 216 ? -12.008 -11.25 -8.508 1 97.19 216 GLY B C 1
ATOM 4511 O O . GLY B 1 216 ? -10.945 -10.797 -8.078 1 97.19 216 GLY B O 1
ATOM 4512 N N . ASP B 1 217 ? -12.43 -11.016 -9.727 1 97.75 217 ASP B N 1
ATOM 4513 C CA . ASP B 1 217 ? -11.562 -10.508 -10.781 1 97.75 217 ASP B CA 1
ATOM 4514 C C . ASP B 1 217 ? -11.469 -8.984 -10.727 1 97.75 217 ASP B C 1
ATOM 4516 O O . ASP B 1 217 ? -12.391 -8.32 -10.25 1 97.75 217 ASP B O 1
ATOM 4520 N N . PHE B 1 218 ? -10.398 -8.461 -11.25 1 98.31 218 PHE B N 1
ATOM 4521 C CA . PHE B 1 218 ? -10.219 -7.02 -11.406 1 98.31 218 PHE B CA 1
ATOM 4522 C C . PHE B 1 218 ? -11.156 -6.473 -12.484 1 98.31 218 PHE B C 1
ATOM 4524 O O . PHE B 1 218 ? -11.367 -7.121 -13.516 1 98.31 218 PHE B O 1
ATOM 4531 N N . VAL B 1 219 ? -11.633 -5.242 -12.273 1 98 219 VAL B N 1
ATOM 4532 C CA . VAL B 1 219 ? -12.344 -4.508 -13.32 1 98 219 VAL B CA 1
ATOM 4533 C C . VAL B 1 219 ? -11.484 -3.342 -13.805 1 98 219 VAL B C 1
ATOM 4535 O O . VAL B 1 219 ? -11.555 -2.961 -14.977 1 98 219 VAL B O 1
ATOM 4538 N N . THR B 1 220 ? -10.695 -2.762 -12.898 1 98.38 220 THR B N 1
ATOM 4539 C CA . THR B 1 220 ? -9.758 -1.705 -13.266 1 98.38 220 THR B CA 1
ATOM 4540 C C . THR B 1 220 ? -8.398 -1.942 -12.617 1 98.38 220 THR B C 1
ATOM 4542 O O . THR B 1 220 ? -8.312 -2.559 -11.547 1 98.38 220 THR B O 1
ATOM 4545 N N . ILE B 1 221 ? -7.375 -1.418 -13.273 1 98.19 221 ILE B N 1
ATOM 4546 C CA . ILE B 1 221 ? -6.012 -1.507 -12.75 1 98.19 221 ILE B CA 1
ATOM 4547 C C . ILE B 1 221 ? -5.27 -0.202 -13.023 1 9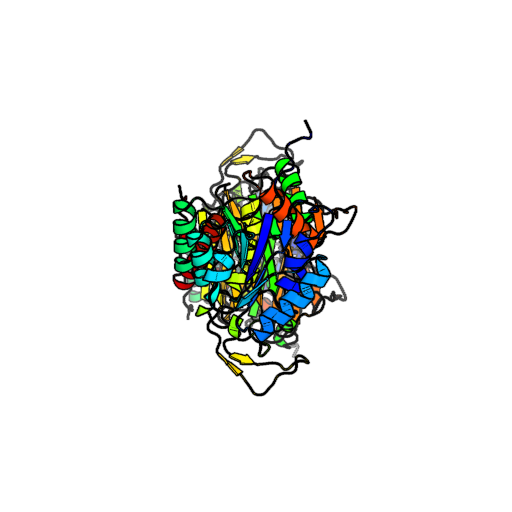8.19 221 ILE B C 1
ATOM 4549 O O . ILE B 1 221 ? -5.359 0.353 -14.125 1 98.19 221 ILE B O 1
ATOM 4553 N N . SER B 1 222 ? -4.652 0.337 -12.047 1 98.69 222 SER B N 1
ATOM 4554 C CA . SER B 1 222 ? -3.641 1.386 -12.148 1 98.69 222 SER B CA 1
ATOM 4555 C C . SER B 1 222 ? -2.32 0.941 -11.531 1 98.69 222 SER B C 1
ATOM 4557 O O . SER B 1 222 ? -2.299 0.414 -10.414 1 98.69 222 SER B O 1
ATOM 4559 N N . ALA B 1 223 ? -1.266 1.085 -12.328 1 98.81 223 ALA B N 1
ATOM 4560 C CA . ALA B 1 223 ? 0.012 0.583 -11.828 1 98.81 223 ALA B CA 1
ATOM 4561 C C . ALA B 1 223 ? 1.114 1.625 -12 1 98.81 223 ALA B C 1
ATOM 4563 O O . ALA B 1 223 ? 1.062 2.451 -12.914 1 98.81 223 ALA B O 1
ATOM 4564 N N . THR B 1 224 ? 2.012 1.705 -11.07 1 98.81 224 THR B N 1
ATOM 4565 C CA . THR B 1 224 ? 3.291 2.408 -11.102 1 98.81 224 THR B CA 1
ATOM 4566 C C . THR B 1 224 ? 4.445 1.443 -10.844 1 98.81 224 THR B C 1
ATOM 4568 O O . THR B 1 224 ? 4.371 0.611 -9.938 1 98.81 224 THR B O 1
ATOM 4571 N N . ASP B 1 225 ? 5.453 1.44 -11.711 1 98.56 225 ASP B N 1
ATOM 4572 C CA . ASP B 1 225 ? 6.59 0.552 -11.484 1 98.56 225 ASP B CA 1
ATOM 4573 C C . ASP B 1 225 ? 7.91 1.312 -11.578 1 98.56 225 ASP B C 1
ATOM 4575 O O . ASP B 1 225 ? 7.922 2.508 -11.875 1 98.56 225 ASP B O 1
ATOM 4579 N N . ALA B 1 226 ? 8.984 0.686 -11.133 1 98.31 226 ALA B N 1
ATOM 4580 C CA . ALA B 1 226 ? 10.312 1.3 -11.148 1 98.31 226 ALA B CA 1
ATOM 4581 C C . ALA B 1 226 ? 11.398 0.254 -11.375 1 98.31 226 ALA B C 1
ATOM 4583 O O . ALA B 1 226 ? 11.211 -0.923 -11.062 1 98.31 226 ALA B O 1
ATOM 4584 N N . ILE B 1 227 ? 12.43 0.688 -12.008 1 97.19 227 ILE B N 1
ATOM 4585 C CA . ILE B 1 227 ? 13.68 -0.053 -12.086 1 97.19 227 ILE B CA 1
ATOM 4586 C C . ILE B 1 227 ? 14.75 0.644 -11.242 1 97.19 227 ILE B C 1
ATOM 4588 O O . ILE B 1 227 ? 15.391 1.589 -11.695 1 97.19 227 ILE B O 1
ATOM 4592 N N . PHE B 1 228 ? 14.938 0.2 -10.062 1 97 228 PHE B N 1
ATOM 4593 C CA . PHE B 1 228 ? 15.93 0.799 -9.18 1 97 228 PHE B CA 1
ATOM 4594 C C . PHE B 1 228 ? 17.297 0.139 -9.367 1 97 228 PHE B C 1
ATOM 4596 O O . PHE B 1 228 ? 18.328 0.72 -9.023 1 97 228 PHE B O 1
ATOM 4603 N N . PHE B 1 229 ? 17.25 -1.061 -9.891 1 95.19 229 PHE B N 1
ATOM 4604 C CA . PHE B 1 229 ? 18.469 -1.82 -10.133 1 95.19 229 PHE B CA 1
ATOM 4605 C C . PHE B 1 229 ? 18.578 -2.199 -11.602 1 95.19 229 PHE B C 1
ATOM 4607 O O . PHE B 1 229 ? 18.391 -3.361 -11.969 1 95.19 229 PHE B O 1
ATOM 4614 N N . PRO B 1 230 ? 19.047 -1.31 -12.438 1 94.88 230 PRO B N 1
ATOM 4615 C CA . PRO B 1 230 ? 19.094 -1.547 -13.883 1 94.88 230 PRO B CA 1
ATOM 4616 C C . PRO B 1 230 ? 20.25 -2.465 -14.289 1 94.88 230 PRO B C 1
ATOM 4618 O O . PRO B 1 230 ? 20.328 -2.895 -15.445 1 94.88 230 PRO B O 1
ATOM 4621 N N . VAL B 1 231 ? 21.219 -2.695 -13.312 1 95.38 231 VAL B N 1
ATOM 4622 C CA . VAL B 1 231 ? 22.328 -3.627 -13.547 1 95.38 231 VAL B CA 1
ATOM 4623 C C . VAL B 1 231 ? 22.391 -4.637 -12.398 1 95.38 231 VAL B C 1
ATOM 4625 O O . VAL B 1 231 ? 22.328 -4.266 -11.227 1 95.38 231 VAL B O 1
ATOM 4628 N N . GLY B 1 232 ? 22.453 -5.895 -12.773 1 95.06 232 GLY B N 1
ATOM 4629 C CA . GLY B 1 232 ? 22.609 -6.949 -11.781 1 95.06 232 GLY B CA 1
ATOM 4630 C C . GLY B 1 232 ? 23.984 -7.59 -11.805 1 95.06 232 GLY B C 1
ATOM 4631 O O . GLY B 1 232 ? 24.719 -7.449 -12.781 1 95.06 232 GLY B O 1
ATOM 4632 N N . THR B 1 233 ? 24.281 -8.18 -10.719 1 96.81 233 THR B N 1
ATOM 4633 C CA . THR B 1 233 ? 25.531 -8.914 -10.578 1 96.81 233 THR B CA 1
ATOM 4634 C C . THR B 1 233 ? 25.266 -10.406 -10.406 1 96.81 233 THR B C 1
ATOM 4636 O O . THR B 1 233 ? 24.391 -10.805 -9.641 1 96.81 233 THR B O 1
ATOM 4639 N N . VAL B 1 234 ? 26.047 -11.203 -11.164 1 96.88 234 VAL B N 1
ATOM 4640 C CA . VAL B 1 234 ? 25.922 -12.648 -11.016 1 96.88 234 VAL B CA 1
ATOM 4641 C C . VAL B 1 234 ? 26.641 -13.102 -9.734 1 96.88 234 VAL B C 1
ATOM 4643 O O . VAL B 1 234 ? 27.734 -12.625 -9.43 1 96.88 234 VAL B O 1
ATOM 4646 N N . VAL B 1 235 ? 25.953 -13.922 -9.031 1 96.69 235 VAL B N 1
ATOM 4647 C CA . VAL B 1 235 ? 26.562 -14.438 -7.816 1 96.69 235 VAL B CA 1
ATOM 4648 C C . VAL B 1 235 ? 26.969 -15.898 -8.023 1 96.69 235 VAL B C 1
ATOM 4650 O O . VAL B 1 235 ? 26.375 -16.594 -8.852 1 96.69 235 VAL B O 1
ATOM 4653 N N . ASP B 1 236 ? 27.953 -16.344 -7.266 1 94.62 236 ASP B N 1
ATOM 4654 C CA . ASP B 1 236 ? 28.391 -17.734 -7.363 1 94.62 236 ASP B CA 1
ATOM 4655 C C . ASP B 1 236 ? 27.562 -18.641 -6.465 1 94.62 236 ASP B C 1
ATOM 4657 O O . ASP B 1 236 ? 26.516 -18.219 -5.949 1 94.62 236 ASP B O 1
ATOM 4661 N N . SER B 1 237 ? 27.969 -19.922 -6.352 1 89 237 SER B N 1
ATOM 4662 C CA . SER B 1 237 ? 27.188 -20.938 -5.645 1 89 237 SER B CA 1
ATOM 4663 C C . SER B 1 237 ? 27.094 -20.609 -4.156 1 89 237 SER B C 1
ATOM 4665 O O . SER B 1 237 ? 26.203 -21.125 -3.467 1 89 237 SER B O 1
ATOM 4667 N N . GLU B 1 238 ? 28.016 -19.719 -3.717 1 90.88 238 GLU B N 1
ATOM 4668 C CA . GLU B 1 238 ? 28 -19.328 -2.307 1 90.88 238 GLU B CA 1
ATOM 4669 C C . GLU B 1 238 ? 27.266 -18 -2.102 1 90.88 238 GLU B C 1
ATOM 4671 O O . GLU B 1 238 ? 27.203 -17.5 -0.98 1 90.88 238 GLU B O 1
ATOM 4676 N N . GLY B 1 239 ? 26.719 -17.484 -3.211 1 90.75 239 GLY B N 1
ATOM 4677 C CA . GLY B 1 239 ? 25.984 -16.234 -3.127 1 90.75 239 GLY B CA 1
ATOM 4678 C C . GLY B 1 239 ? 26.891 -15.016 -3.154 1 90.75 239 GLY B C 1
ATOM 4679 O O . GLY B 1 239 ? 26.453 -13.898 -2.865 1 90.75 239 GLY B O 1
ATOM 4680 N N . LYS B 1 240 ? 28.234 -15.172 -3.529 1 93.44 240 LYS B N 1
ATOM 4681 C CA . LYS B 1 240 ? 29.203 -14.078 -3.592 1 93.44 240 LYS B CA 1
ATOM 4682 C C . LYS B 1 240 ? 29.219 -13.445 -4.98 1 93.44 240 LYS B C 1
ATOM 4684 O O . LYS B 1 240 ? 29.234 -14.156 -5.988 1 93.44 240 LYS B O 1
ATOM 4689 N N . PRO B 1 241 ? 29.203 -12.156 -4.973 1 95.31 241 PRO B N 1
ATOM 4690 C CA . PRO B 1 241 ? 29.219 -11.484 -6.27 1 95.31 241 PRO B CA 1
ATOM 4691 C C . PRO B 1 241 ? 30.453 -11.82 -7.102 1 95.31 241 PRO B C 1
ATOM 4693 O O . PRO B 1 241 ? 31.547 -11.93 -6.562 1 95.31 241 PRO B O 1
ATOM 4696 N N . THR B 1 242 ? 30.234 -11.992 -8.312 1 96.69 242 THR B N 1
ATOM 4697 C CA . THR B 1 242 ? 31.312 -12.172 -9.273 1 96.69 242 THR B CA 1
ATOM 4698 C C . THR B 1 242 ? 31.547 -10.883 -10.07 1 96.69 242 THR B C 1
ATOM 4700 O O . THR B 1 242 ? 30.953 -9.852 -9.773 1 96.69 242 THR B O 1
ATOM 4703 N N . GLU B 1 243 ? 32.375 -10.945 -11.086 1 96.31 243 GLU B N 1
ATOM 4704 C CA . GLU B 1 243 ? 32.656 -9.789 -11.938 1 96.31 243 GLU B CA 1
ATOM 4705 C C . GLU B 1 243 ? 31.641 -9.672 -13.062 1 96.31 243 GLU B C 1
ATOM 4707 O O . GLU B 1 243 ? 31.562 -8.648 -13.734 1 96.31 243 GLU B O 1
ATOM 4712 N N . LYS B 1 244 ? 30.875 -10.727 -13.188 1 96 244 LYS B N 1
ATOM 4713 C CA . LYS B 1 244 ? 29.906 -10.75 -14.273 1 96 244 LYS B CA 1
ATOM 4714 C C . LYS B 1 244 ? 28.656 -9.953 -13.906 1 96 244 LYS B C 1
ATOM 4716 O O . LYS B 1 244 ? 28.109 -10.125 -12.82 1 96 244 LYS B O 1
ATOM 4721 N N . THR B 1 245 ? 28.234 -9.062 -14.844 1 96 245 THR B N 1
ATOM 4722 C CA . THR B 1 245 ? 27.031 -8.258 -14.664 1 96 245 THR B CA 1
ATOM 4723 C C . THR B 1 245 ? 26.062 -8.477 -15.828 1 96 245 THR B C 1
ATOM 4725 O O . THR B 1 245 ? 26.438 -9.062 -16.844 1 96 245 THR B O 1
ATOM 4728 N N . TYR B 1 246 ? 24.828 -8.156 -15.648 1 92.38 246 TYR B N 1
ATOM 4729 C CA . TYR B 1 246 ? 23.797 -8.219 -16.688 1 92.38 246 TYR B CA 1
ATOM 4730 C C . TYR B 1 246 ? 22.844 -7.047 -16.578 1 92.38 246 TYR B C 1
ATOM 4732 O O . TYR B 1 246 ? 22.547 -6.574 -15.477 1 92.38 246 TYR B O 1
ATOM 4740 N N . PRO B 1 247 ? 22.438 -6.551 -17.656 1 93.12 247 PRO B N 1
ATOM 4741 C CA . PRO B 1 247 ? 21.438 -5.48 -17.641 1 93.12 247 PRO B CA 1
ATOM 4742 C C . PRO B 1 247 ? 20.031 -5.988 -17.312 1 93.12 247 PRO B C 1
ATOM 4744 O O . PRO B 1 247 ? 19.703 -7.145 -17.594 1 93.12 247 PRO B O 1
ATOM 4747 N N . SER B 1 248 ? 19.266 -5.188 -16.641 1 91.44 248 SER B N 1
ATOM 4748 C CA . SER B 1 248 ? 17.859 -5.504 -16.406 1 91.44 248 SER B CA 1
ATOM 4749 C C . SER B 1 248 ? 16.953 -4.371 -16.875 1 91.44 248 SER B C 1
ATOM 4751 O O . SER B 1 248 ? 17.172 -3.211 -16.516 1 91.44 248 SER B O 1
ATOM 4753 N N . THR B 1 249 ? 15.922 -4.809 -17.656 1 91.5 249 THR B N 1
ATOM 4754 C CA . THR B 1 249 ? 14.898 -3.859 -18.078 1 91.5 249 THR B CA 1
ATOM 4755 C C . THR B 1 249 ? 13.562 -4.172 -17.406 1 91.5 249 THR B C 1
ATOM 4757 O O . THR B 1 249 ? 12.539 -3.592 -17.766 1 91.5 249 THR B O 1
ATOM 4760 N N . ASN B 1 250 ? 13.594 -5.102 -16.5 1 94.5 250 ASN B N 1
ATOM 4761 C CA . ASN B 1 250 ? 12.383 -5.504 -15.789 1 94.5 250 ASN B CA 1
ATOM 4762 C C . ASN B 1 250 ? 12.195 -4.707 -14.5 1 94.5 250 ASN B C 1
ATOM 4764 O O . ASN B 1 250 ? 13.102 -4.645 -13.664 1 94.5 250 ASN B O 1
ATOM 4768 N N . PRO B 1 251 ? 11.031 -4.141 -14.336 1 97.19 251 PRO B N 1
ATOM 4769 C CA . PRO B 1 251 ? 10.797 -3.434 -13.078 1 97.19 251 PRO B CA 1
ATOM 4770 C C . PRO B 1 251 ? 10.969 -4.336 -11.852 1 97.19 251 PRO B C 1
ATOM 4772 O O . PRO B 1 251 ? 10.586 -5.508 -11.891 1 97.19 251 PRO B O 1
ATOM 4775 N N . ASP B 1 252 ? 11.586 -3.752 -10.82 1 96.88 252 ASP B N 1
ATOM 4776 C CA . ASP B 1 252 ? 11.797 -4.492 -9.578 1 96.88 252 ASP B CA 1
ATOM 4777 C C . ASP B 1 252 ? 10.867 -3.994 -8.469 1 96.88 252 ASP B C 1
ATOM 4779 O O . ASP B 1 252 ? 10.852 -4.547 -7.371 1 96.88 252 ASP B O 1
ATOM 4783 N N . HIS B 1 253 ? 10.086 -2.932 -8.742 1 98.31 253 HIS B N 1
ATOM 4784 C CA . HIS B 1 253 ? 9.078 -2.418 -7.824 1 98.31 253 HIS B CA 1
ATOM 4785 C C . HIS B 1 253 ? 7.75 -2.193 -8.539 1 98.31 253 HIS B C 1
ATOM 4787 O O . HIS B 1 253 ? 7.727 -1.733 -9.68 1 98.31 253 HIS B O 1
ATOM 4793 N N . PHE B 1 254 ? 6.645 -2.514 -7.84 1 98.69 254 PHE B N 1
ATOM 4794 C CA . PHE B 1 254 ? 5.312 -2.342 -8.406 1 98.69 254 PHE B CA 1
ATOM 4795 C C . PHE B 1 254 ? 4.332 -1.84 -7.355 1 98.69 254 PHE B C 1
ATOM 4797 O O . PHE B 1 254 ? 4.266 -2.387 -6.254 1 98.69 254 PHE B O 1
ATOM 4804 N N . SER B 1 255 ? 3.66 -0.744 -7.617 1 98.88 255 SER B N 1
ATOM 4805 C CA . SER B 1 255 ? 2.402 -0.395 -6.965 1 98.88 255 SER B CA 1
ATOM 4806 C C . SER B 1 255 ? 1.212 -0.657 -7.883 1 98.88 255 SER B C 1
ATOM 4808 O O . SER B 1 255 ? 1.171 -0.163 -9.008 1 98.88 255 SER B O 1
ATOM 4810 N N . ILE B 1 256 ? 0.309 -1.506 -7.434 1 98.88 256 ILE B N 1
ATOM 4811 C CA . ILE B 1 256 ? -0.866 -1.879 -8.219 1 98.88 256 ILE B CA 1
ATOM 4812 C C . ILE B 1 256 ? -2.133 -1.579 -7.418 1 98.88 256 ILE B C 1
ATOM 4814 O O . ILE B 1 256 ? -2.291 -2.053 -6.289 1 98.88 256 ILE B O 1
ATOM 4818 N N . THR B 1 257 ? -3.012 -0.773 -7.977 1 98.75 257 THR B N 1
ATOM 4819 C CA . THR B 1 257 ? -4.293 -0.452 -7.355 1 98.75 257 THR B CA 1
ATOM 4820 C C . THR B 1 257 ? -5.438 -0.639 -8.352 1 98.75 257 THR B C 1
ATOM 4822 O O . THR B 1 257 ? -5.203 -0.781 -9.555 1 98.75 257 THR B O 1
ATOM 4825 N N . GLY B 1 258 ? -6.59 -0.704 -7.832 1 98.38 258 GLY B N 1
ATOM 4826 C CA . GLY B 1 258 ? -7.766 -0.859 -8.672 1 98.38 258 GLY B CA 1
ATOM 4827 C C . GLY B 1 258 ? -8.969 -1.395 -7.922 1 98.38 258 GLY B C 1
ATOM 4828 O O . GLY B 1 258 ? -9.039 -1.296 -6.695 1 98.38 258 GLY B O 1
ATOM 4829 N N . PHE B 1 259 ? -9.938 -1.867 -8.742 1 98.75 259 PHE B N 1
ATOM 4830 C CA . PHE B 1 259 ? -11.18 -2.383 -8.172 1 98.75 259 PHE B CA 1
ATOM 4831 C C . PHE B 1 259 ? -11.492 -3.768 -8.727 1 98.75 259 PHE B C 1
ATOM 4833 O O . PHE B 1 259 ? -11.242 -4.043 -9.898 1 98.75 259 PHE B O 1
ATOM 4840 N N . LEU B 1 260 ? -11.992 -4.605 -7.848 1 98.5 260 LEU B N 1
ATOM 4841 C CA . LEU B 1 260 ? -12.516 -5.906 -8.25 1 98.5 260 LEU B CA 1
ATOM 4842 C C . LEU B 1 260 ? -13.977 -5.801 -8.664 1 98.5 260 LEU B C 1
ATOM 4844 O O . LEU B 1 260 ? -14.617 -4.77 -8.445 1 98.5 260 LEU B O 1
ATOM 4848 N N . GLU B 1 261 ? -14.5 -6.855 -9.242 1 97.38 261 GLU B N 1
ATOM 4849 C CA . GLU B 1 261 ? -15.898 -6.898 -9.664 1 97.38 261 GLU B CA 1
ATOM 4850 C C . GLU B 1 261 ? -16.828 -6.66 -8.477 1 97.38 261 GLU B C 1
ATOM 4852 O O . GLU B 1 261 ? -17.906 -6.059 -8.641 1 97.38 261 GLU B O 1
ATOM 4857 N N . SER B 1 262 ? -16.438 -7.078 -7.297 1 96.38 262 SER B N 1
ATOM 4858 C CA . SER B 1 262 ? -17.234 -6.949 -6.082 1 96.38 262 SER B CA 1
ATOM 4859 C C . SER B 1 262 ? -17.297 -5.5 -5.613 1 96.38 262 SER B C 1
ATOM 4861 O O . SER B 1 262 ? -18.109 -5.16 -4.742 1 96.38 262 SER B O 1
ATOM 4863 N N . GLY B 1 263 ? -16.453 -4.688 -6.148 1 97.56 263 GLY B N 1
ATOM 4864 C CA . GLY B 1 263 ? -16.312 -3.32 -5.676 1 97.56 263 GLY B CA 1
ATOM 4865 C C . GLY B 1 263 ? -15.188 -3.143 -4.688 1 97.56 263 GLY B C 1
ATOM 4866 O O . GLY B 1 263 ? -14.891 -2.021 -4.27 1 97.56 263 GLY B O 1
ATOM 4867 N N . THR B 1 264 ? -14.492 -4.203 -4.309 1 98.56 264 THR B N 1
ATOM 4868 C CA . THR B 1 264 ? -13.383 -4.16 -3.369 1 98.56 264 THR B CA 1
ATOM 4869 C C . THR B 1 264 ? -12.211 -3.369 -3.953 1 98.56 264 THR B C 1
ATOM 4871 O O . THR B 1 264 ? -11.828 -3.58 -5.105 1 98.56 264 THR B O 1
ATOM 4874 N N . MET B 1 265 ? -11.711 -2.414 -3.189 1 98.88 265 MET B N 1
ATOM 4875 C CA . MET B 1 265 ? -10.523 -1.662 -3.596 1 98.88 265 MET B CA 1
ATOM 4876 C C . MET B 1 265 ? -9.25 -2.432 -3.268 1 98.88 265 MET B C 1
ATOM 4878 O O . MET B 1 265 ? -9.117 -2.977 -2.17 1 98.88 265 MET B O 1
ATOM 4882 N N . VAL B 1 266 ? -8.344 -2.488 -4.227 1 98.88 266 VAL B N 1
ATOM 4883 C CA . VAL B 1 266 ? -7.105 -3.244 -4.066 1 98.88 266 VAL B CA 1
ATOM 4884 C C . VAL B 1 266 ? -5.918 -2.287 -4.016 1 98.88 266 VAL B C 1
ATOM 4886 O O . VAL B 1 266 ? -5.848 -1.336 -4.801 1 98.88 266 VAL B O 1
ATOM 4889 N N . ASN B 1 267 ? -5.027 -2.447 -3.064 1 98.88 267 ASN B N 1
ATOM 4890 C CA . ASN B 1 267 ? -3.729 -1.783 -2.992 1 98.88 267 ASN B CA 1
ATOM 4891 C C . ASN B 1 267 ? -2.598 -2.785 -2.775 1 98.88 267 ASN B C 1
ATOM 4893 O O . ASN B 1 267 ? -2.541 -3.447 -1.739 1 98.88 267 ASN B O 1
ATOM 4897 N N . ILE B 1 268 ? -1.684 -2.889 -3.738 1 98.81 268 ILE B N 1
ATOM 4898 C CA . ILE B 1 268 ? -0.583 -3.844 -3.691 1 98.81 268 ILE B CA 1
ATOM 4899 C C . ILE B 1 268 ? 0.744 -3.113 -3.895 1 98.81 268 ILE B C 1
ATOM 4901 O O . ILE B 1 268 ? 0.878 -2.301 -4.812 1 98.81 268 ILE B O 1
ATOM 4905 N N . PHE B 1 269 ? 1.716 -3.377 -3.01 1 98.81 269 PHE B N 1
ATOM 4906 C CA . PHE B 1 269 ? 3.057 -2.82 -3.148 1 98.81 269 PHE B CA 1
ATOM 4907 C C . PHE B 1 269 ? 4.109 -3.916 -3.035 1 98.81 269 PHE B C 1
ATOM 4909 O O . PHE B 1 269 ? 4.305 -4.488 -1.962 1 98.81 269 PHE B O 1
ATOM 4916 N N . TRP B 1 270 ? 4.777 -4.262 -4.152 1 98.44 270 TRP B N 1
ATOM 4917 C CA . TRP B 1 270 ? 5.859 -5.238 -4.215 1 98.44 270 TRP B CA 1
ATOM 4918 C C . TRP B 1 270 ? 7.207 -4.547 -4.395 1 98.44 270 TRP B C 1
ATOM 4920 O O . TRP B 1 270 ? 7.352 -3.67 -5.25 1 98.44 270 TRP B O 1
ATOM 4930 N N . ARG B 1 271 ? 8.172 -4.965 -3.584 1 97.06 271 ARG B N 1
ATOM 4931 C CA . ARG B 1 271 ? 9.523 -4.418 -3.627 1 97.06 271 ARG B CA 1
ATOM 4932 C C . ARG B 1 271 ? 10.555 -5.527 -3.768 1 97.06 271 ARG B C 1
ATOM 4934 O O . ARG B 1 271 ? 10.352 -6.645 -3.283 1 97.06 271 ARG B O 1
ATOM 4941 N N . ALA B 1 272 ? 11.578 -5.246 -4.438 1 95.31 272 ALA B N 1
ATOM 4942 C CA . ALA B 1 272 ? 12.672 -6.207 -4.535 1 95.31 272 ALA B CA 1
ATOM 4943 C C . ALA B 1 272 ? 14.023 -5.516 -4.352 1 95.31 272 ALA B C 1
ATOM 4945 O O . ALA B 1 272 ? 14.125 -4.297 -4.5 1 95.31 272 ALA B O 1
ATOM 4946 N N . GLY B 1 273 ? 14.961 -6.312 -3.941 1 93.75 273 GLY B N 1
ATOM 4947 C CA . GLY B 1 273 ? 16.344 -5.879 -4.023 1 93.75 273 GLY B CA 1
ATOM 4948 C C . GLY B 1 273 ? 16.875 -5.332 -2.713 1 93.75 273 GLY B C 1
ATOM 4949 O O . GLY B 1 273 ? 18.094 -5.176 -2.549 1 93.75 273 GLY B O 1
ATOM 4950 N N . TYR B 1 274 ? 15.938 -5.066 -1.719 1 93.88 274 TYR B N 1
ATOM 4951 C CA . TYR B 1 274 ? 16.406 -4.629 -0.409 1 93.88 274 TYR B CA 1
ATOM 4952 C C . TYR B 1 274 ? 17.062 -5.777 0.344 1 93.88 274 TYR B C 1
ATOM 4954 O O . TYR B 1 274 ? 16.719 -6.945 0.134 1 93.88 274 TYR B O 1
ATOM 4962 N N . ALA B 1 275 ? 17.984 -5.383 1.22 1 89.06 275 ALA B N 1
ATOM 4963 C CA . ALA B 1 275 ? 18.516 -6.383 2.143 1 89.06 275 ALA B CA 1
ATOM 4964 C C . ALA B 1 275 ? 17.453 -6.828 3.143 1 89.06 275 ALA B C 1
ATOM 4966 O O . ALA B 1 275 ? 16.656 -6.016 3.615 1 89.06 275 ALA B O 1
ATOM 4967 N N . SER B 1 276 ? 17.391 -8.188 3.424 1 85 276 SER B N 1
ATOM 4968 C CA . SER B 1 276 ? 16.484 -8.719 4.426 1 85 276 SER B CA 1
ATOM 4969 C C . SER B 1 276 ? 16.891 -8.297 5.832 1 85 276 SER B C 1
ATOM 4971 O O . SER B 1 276 ? 17.672 -8.977 6.488 1 85 276 SER B O 1
ATOM 4973 N N . SER B 1 277 ? 16.859 -7.004 6.195 1 81 277 SER B N 1
ATOM 4974 C CA . SER B 1 277 ? 17.266 -6.5 7.504 1 81 277 SER B CA 1
ATOM 4975 C C . SER B 1 277 ? 16.234 -6.852 8.57 1 81 277 SER B C 1
ATOM 4977 O O . SER B 1 277 ? 15.062 -7.098 8.25 1 81 277 SER B O 1
ATOM 4979 N N . GLU B 1 278 ? 16.688 -7.027 9.789 1 83.62 278 GLU B N 1
ATOM 4980 C CA . GLU B 1 278 ? 15.773 -7.297 10.898 1 83.62 278 GLU B CA 1
ATOM 4981 C C . GLU B 1 278 ? 14.633 -6.285 10.938 1 83.62 278 GLU B C 1
ATOM 4983 O O . GLU B 1 278 ? 14.859 -5.082 10.797 1 83.62 278 GLU B O 1
ATOM 4988 N N . GLY B 1 279 ? 13.398 -6.801 10.984 1 85.25 279 GLY B N 1
ATOM 4989 C CA . GLY B 1 279 ? 12.25 -5.926 11.148 1 85.25 279 GLY B CA 1
ATOM 4990 C C . GLY B 1 279 ? 11.602 -5.539 9.828 1 85.25 279 GLY B C 1
ATOM 4991 O O . GLY B 1 279 ? 10.492 -5.012 9.805 1 85.25 279 GLY B O 1
ATOM 4992 N N . ARG B 1 280 ? 12.375 -5.758 8.758 1 91.44 280 ARG B N 1
ATOM 4993 C CA . ARG B 1 280 ? 11.766 -5.434 7.469 1 91.44 280 ARG B CA 1
ATOM 4994 C C . ARG B 1 280 ? 10.656 -6.422 7.125 1 91.44 280 ARG B C 1
ATOM 4996 O O . ARG B 1 280 ? 10.883 -7.633 7.098 1 91.44 280 ARG B O 1
ATOM 5003 N N . ARG B 1 281 ? 9.492 -5.875 6.879 1 90.94 281 ARG B N 1
ATOM 5004 C CA . ARG B 1 281 ? 8.344 -6.723 6.586 1 90.94 281 ARG B CA 1
ATOM 5005 C C . ARG B 1 281 ? 8.492 -7.398 5.227 1 90.94 281 ARG B C 1
ATOM 5007 O O . ARG B 1 281 ? 8.789 -6.738 4.23 1 90.94 281 ARG B O 1
ATOM 5014 N N . GLN B 1 282 ? 8.281 -8.688 5.285 1 93.88 282 GLN B N 1
ATOM 5015 C CA . GLN B 1 282 ? 8.492 -9.469 4.07 1 93.88 282 GLN B CA 1
ATOM 5016 C C . GLN B 1 282 ? 7.18 -9.688 3.322 1 93.88 282 GLN B C 1
ATOM 5018 O O . GLN B 1 282 ? 7.125 -9.555 2.098 1 93.88 282 GLN B O 1
ATOM 5023 N N . TYR B 1 283 ? 6.223 -10.039 4.125 1 96.62 283 TYR B N 1
ATOM 5024 C CA . TYR B 1 283 ? 4.941 -10.312 3.486 1 96.62 283 TYR B CA 1
ATOM 5025 C C . TYR B 1 283 ? 3.785 -10.031 4.441 1 96.62 283 TYR B C 1
ATOM 5027 O O . TYR B 1 283 ? 3.746 -10.562 5.551 1 96.62 283 TYR B O 1
ATOM 5035 N N . ILE B 1 284 ? 2.869 -9.188 3.99 1 97.19 284 ILE B N 1
ATOM 5036 C CA . ILE B 1 284 ? 1.611 -8.938 4.684 1 97.19 284 ILE B CA 1
ATOM 5037 C C . ILE B 1 284 ? 0.478 -8.82 3.668 1 97.19 284 ILE B C 1
ATOM 5039 O O . ILE B 1 284 ? 0.595 -8.086 2.682 1 97.19 284 ILE B O 1
ATOM 5043 N N . TRP B 1 285 ? -0.544 -9.547 3.828 1 98.31 285 TRP B N 1
ATOM 5044 C CA . TRP B 1 285 ? -1.782 -9.43 3.064 1 98.31 285 TRP B CA 1
ATOM 5045 C C . TRP B 1 285 ? -2.979 -9.234 3.992 1 98.31 285 TRP B C 1
ATOM 5047 O O . TRP B 1 285 ? -3.264 -10.094 4.832 1 98.31 285 TRP B O 1
ATOM 5057 N N . GLU B 1 286 ? -3.633 -8.102 3.877 1 97.94 286 GLU B N 1
ATOM 5058 C CA . GLU B 1 286 ? -4.793 -7.773 4.699 1 97.94 286 GLU B CA 1
ATOM 5059 C C . GLU B 1 286 ? -6.062 -7.703 3.857 1 97.94 286 GLU B C 1
ATOM 5061 O O . GLU B 1 286 ? -6.07 -7.102 2.783 1 97.94 286 GLU B O 1
ATOM 5066 N N . ILE B 1 287 ? -7.07 -8.328 4.281 1 98.25 287 ILE B N 1
ATOM 5067 C CA . ILE B 1 287 ? -8.422 -8.25 3.734 1 98.25 287 ILE B CA 1
ATOM 5068 C C . ILE B 1 287 ? -9.344 -7.578 4.746 1 98.25 287 ILE B C 1
ATOM 5070 O O . ILE B 1 287 ? -9.547 -8.094 5.848 1 98.25 287 ILE B O 1
ATOM 5074 N N . GLU B 1 288 ? -9.898 -6.48 4.344 1 97.44 288 GLU B N 1
ATOM 5075 C CA . GLU B 1 288 ? -10.602 -5.629 5.301 1 97.44 288 GLU B CA 1
ATOM 5076 C C . GLU B 1 288 ? -12.102 -5.594 5.012 1 97.44 288 GLU B C 1
ATOM 5078 O O . GLU B 1 288 ? -12.523 -5.125 3.953 1 97.44 288 GLU B O 1
ATOM 5083 N N . GLY B 1 289 ? -12.82 -6.02 5.992 1 95.69 289 GLY B N 1
ATOM 5084 C CA . GLY B 1 289 ? -14.273 -5.949 5.941 1 95.69 289 GLY B CA 1
ATOM 5085 C C . GLY B 1 289 ? -14.859 -4.984 6.957 1 95.69 289 GLY B C 1
ATOM 5086 O O . GLY B 1 289 ? -14.156 -4.527 7.863 1 95.69 289 GLY B O 1
ATOM 5087 N N . ASP B 1 290 ? -16.109 -4.621 6.816 1 90.75 290 ASP B N 1
ATOM 5088 C CA . ASP B 1 290 ? -16.781 -3.646 7.668 1 90.75 290 ASP B CA 1
ATOM 5089 C C . ASP B 1 290 ? -16.812 -4.113 9.125 1 90.75 290 ASP B C 1
ATOM 5091 O O . ASP B 1 290 ? -16.875 -3.295 10.039 1 90.75 290 ASP B O 1
ATOM 5095 N N . GLU B 1 291 ? -16.656 -5.414 9.305 1 91.88 291 GLU B N 1
ATOM 5096 C CA . GLU B 1 291 ? -16.875 -5.926 10.656 1 91.88 291 GLU B CA 1
ATOM 5097 C C . GLU B 1 291 ? -15.625 -6.637 11.18 1 91.88 291 GLU B C 1
ATOM 5099 O O . GLU B 1 291 ? -15.625 -7.172 12.289 1 91.88 291 GLU B O 1
ATOM 5104 N N . GLY B 1 292 ? -14.68 -6.688 10.406 1 94.75 292 GLY B N 1
ATOM 5105 C CA . GLY B 1 292 ? -13.469 -7.367 10.82 1 94.75 292 GLY B CA 1
ATOM 5106 C C . GLY B 1 292 ? -12.406 -7.406 9.734 1 94.75 292 GLY B C 1
ATOM 5107 O O . GLY B 1 292 ? -12.539 -6.75 8.703 1 94.75 292 GLY B O 1
ATOM 5108 N N . SER B 1 293 ? -11.328 -8.148 10.062 1 96.81 293 SER B N 1
ATOM 5109 C CA . SER B 1 293 ? -10.219 -8.227 9.109 1 96.81 293 SER B CA 1
ATOM 5110 C C . SER B 1 293 ? -9.539 -9.594 9.156 1 96.81 293 SER B C 1
ATOM 5112 O O . SER B 1 293 ? -9.641 -10.305 10.164 1 96.81 293 SER B O 1
ATOM 5114 N N . ILE B 1 294 ? -8.992 -9.984 8.055 1 97.44 294 ILE B N 1
ATOM 5115 C CA . ILE B 1 294 ? -8.125 -11.148 7.906 1 97.44 294 ILE B CA 1
ATOM 5116 C C . ILE B 1 294 ? -6.727 -10.695 7.484 1 97.44 294 ILE B C 1
ATOM 5118 O O . ILE B 1 294 ? -6.582 -9.836 6.613 1 97.44 294 ILE B O 1
ATOM 5122 N N . ARG B 1 295 ? -5.754 -11.211 8.18 1 97.56 295 ARG B N 1
ATOM 5123 C CA . ARG B 1 295 ? -4.379 -10.844 7.855 1 97.56 295 ARG B CA 1
ATOM 5124 C C . ARG B 1 295 ? -3.502 -12.086 7.719 1 97.56 295 ARG B C 1
ATOM 5126 O O . ARG B 1 295 ? -3.615 -13.023 8.508 1 97.56 295 ARG B O 1
ATOM 5133 N N . MET B 1 296 ? -2.705 -12.125 6.703 1 97.56 296 MET B N 1
ATOM 5134 C CA . MET B 1 296 ? -1.685 -13.156 6.5 1 97.56 296 MET B CA 1
ATOM 5135 C C . MET B 1 296 ? -0.288 -12.539 6.527 1 97.56 296 MET B C 1
ATOM 5137 O O . MET B 1 296 ? -0.06 -11.477 5.953 1 97.56 296 MET B O 1
ATOM 5141 N N . GLU B 1 297 ? 0.584 -13.188 7.207 1 95.94 297 GLU B N 1
ATOM 5142 C CA . GLU B 1 297 ? 1.967 -12.727 7.32 1 95.94 297 GLU B CA 1
ATOM 5143 C C . GLU B 1 297 ? 2.945 -13.891 7.188 1 95.94 297 GLU B C 1
ATOM 5145 O O . GLU B 1 297 ? 2.689 -14.984 7.691 1 95.94 297 GLU B O 1
ATOM 5150 N N . ALA B 1 298 ? 4.016 -13.656 6.5 1 94.12 298 ALA B N 1
ATOM 5151 C CA . ALA B 1 298 ? 5.035 -14.695 6.328 1 94.12 298 ALA B CA 1
ATOM 5152 C C . ALA B 1 298 ? 6.43 -14.086 6.23 1 94.12 298 ALA B C 1
ATOM 5154 O O . ALA B 1 298 ? 6.574 -12.898 5.902 1 94.12 298 ALA B O 1
ATOM 5155 N N . PRO B 1 299 ? 7.414 -14.828 6.512 1 90.25 299 PRO B N 1
ATOM 5156 C CA . PRO B 1 299 ? 8.789 -14.336 6.379 1 90.25 299 PRO B CA 1
ATOM 5157 C C . PRO B 1 299 ? 9.273 -14.32 4.93 1 90.25 299 PRO B C 1
ATOM 5159 O O . PRO B 1 299 ? 10.375 -13.859 4.648 1 90.25 299 PRO B O 1
ATOM 5162 N N . VAL B 1 300 ? 8.422 -14.844 4.031 1 88.94 300 VAL B N 1
ATOM 5163 C CA . VAL B 1 300 ? 8.734 -14.836 2.607 1 88.94 300 VAL B CA 1
ATOM 5164 C C . VAL B 1 300 ? 7.488 -14.477 1.806 1 88.94 300 VAL B C 1
ATOM 5166 O O . VAL B 1 300 ? 6.391 -14.945 2.115 1 88.94 300 VAL B O 1
ATOM 5169 N N . ALA B 1 301 ? 7.68 -13.688 0.77 1 91.12 301 ALA B N 1
ATOM 5170 C CA . ALA B 1 301 ? 6.551 -13.227 -0.032 1 91.12 301 ALA B CA 1
ATOM 5171 C C . ALA B 1 301 ? 6.211 -14.227 -1.131 1 91.12 301 ALA B C 1
ATOM 5173 O O . ALA B 1 301 ? 6.156 -13.875 -2.311 1 91.12 301 ALA B O 1
ATOM 5174 N N . TYR B 1 302 ? 5.918 -15.422 -0.79 1 90.44 302 TYR B N 1
ATOM 5175 C CA . TYR B 1 302 ? 5.527 -16.469 -1.731 1 90.44 302 TYR B CA 1
ATOM 5176 C C . TYR B 1 302 ? 4.508 -17.406 -1.105 1 90.44 302 TYR B C 1
ATOM 5178 O O . TYR B 1 302 ? 4.793 -18.594 -0.889 1 90.44 302 TYR B O 1
ATOM 5186 N N . PRO B 1 303 ? 3.318 -16.953 -1.004 1 84.31 303 PRO B N 1
ATOM 5187 C CA . PRO B 1 303 ? 2.301 -17.703 -0.27 1 84.31 303 PRO B CA 1
ATOM 5188 C C . PRO B 1 303 ? 1.852 -18.969 -1.009 1 84.31 303 PRO B C 1
ATOM 5190 O O . PRO B 1 303 ? 1.146 -19.812 -0.44 1 84.31 303 PRO B O 1
ATOM 5193 N N . SER B 1 304 ? 2.301 -19.125 -2.23 1 86.5 304 SER B N 1
ATOM 5194 C CA . SER B 1 304 ? 1.984 -20.344 -2.965 1 86.5 304 SER B CA 1
ATOM 5195 C C . SER B 1 304 ? 2.885 -21.5 -2.535 1 86.5 304 SER B C 1
ATOM 5197 O O . SER B 1 304 ? 2.617 -22.656 -2.859 1 86.5 304 SER B O 1
ATOM 5199 N N . ILE B 1 305 ? 3.941 -21.156 -1.825 1 86.81 305 ILE B N 1
ATOM 5200 C CA . ILE B 1 305 ? 4.914 -22.156 -1.412 1 86.81 305 ILE B CA 1
ATOM 5201 C C . ILE B 1 305 ? 5.016 -22.188 0.111 1 86.81 305 ILE B C 1
ATOM 5203 O O . ILE B 1 305 ? 5.109 -23.25 0.716 1 86.81 305 ILE B O 1
ATOM 5207 N N . TYR B 1 306 ? 4.871 -21.031 0.718 1 86.94 306 TYR B N 1
ATOM 5208 C CA . TYR B 1 306 ? 4.992 -20.906 2.166 1 86.94 306 TYR B CA 1
ATOM 5209 C C . TYR B 1 306 ? 3.654 -20.531 2.795 1 86.94 306 TYR B C 1
ATOM 5211 O O . TYR B 1 306 ? 3.041 -19.531 2.42 1 86.94 306 TYR B O 1
ATOM 5219 N N . GLU B 1 307 ? 3.305 -21.375 3.709 1 91.25 307 GLU B N 1
ATOM 5220 C CA . GLU B 1 307 ? 2.062 -21.078 4.418 1 91.25 307 GLU B CA 1
ATOM 5221 C C . GLU B 1 307 ? 2.23 -19.891 5.355 1 91.25 307 GLU B C 1
ATOM 5223 O O . GLU B 1 307 ? 2.988 -19.953 6.328 1 91.25 307 GLU B O 1
ATOM 5228 N N . PRO B 1 308 ? 1.51 -18.859 5.117 1 94.69 308 PRO B N 1
ATOM 5229 C CA . PRO B 1 308 ? 1.609 -17.719 6.039 1 94.69 308 PRO B CA 1
ATOM 5230 C C . PRO B 1 308 ? 0.868 -17.969 7.352 1 94.69 308 PRO B C 1
ATOM 5232 O O . PRO B 1 308 ? 0.026 -18.859 7.434 1 94.69 308 PRO B O 1
ATOM 5235 N N . ASP B 1 309 ? 1.28 -17.203 8.359 1 96.44 309 ASP B N 1
ATOM 5236 C CA . ASP B 1 309 ? 0.432 -17.109 9.547 1 96.44 309 ASP B CA 1
ATOM 5237 C C . ASP B 1 309 ? -0.891 -16.422 9.219 1 96.44 309 ASP B C 1
ATOM 5239 O O . ASP B 1 309 ? -0.928 -15.484 8.422 1 96.44 309 ASP B O 1
ATOM 5243 N N . LEU B 1 310 ? -1.92 -16.969 9.812 1 97.5 310 LEU B N 1
ATOM 5244 C CA . LEU B 1 310 ? -3.262 -16.438 9.586 1 97.5 310 LEU B CA 1
ATOM 5245 C C . LEU B 1 310 ? -3.803 -15.773 10.844 1 97.5 310 LEU B C 1
ATOM 5247 O O . LEU B 1 310 ? -3.764 -16.359 11.93 1 97.5 310 LEU B O 1
ATOM 5251 N N . TYR B 1 311 ? -4.227 -14.547 10.727 1 97.62 311 TYR B N 1
ATOM 5252 C CA . TYR B 1 311 ? -4.855 -13.812 11.82 1 97.62 311 TYR B CA 1
ATOM 5253 C C . TYR B 1 311 ? -6.281 -13.414 11.461 1 97.62 311 TYR B C 1
ATOM 5255 O O . TYR B 1 311 ? -6.531 -12.898 10.367 1 97.62 311 TYR B O 1
ATOM 5263 N N . ILE B 1 312 ? -7.203 -13.656 12.305 1 96.56 312 ILE B N 1
ATOM 5264 C CA . ILE B 1 312 ? -8.594 -13.234 12.188 1 96.56 312 ILE B CA 1
ATOM 5265 C C . ILE B 1 312 ? -8.922 -12.25 13.312 1 96.56 312 ILE B C 1
ATOM 5267 O O . ILE B 1 312 ? -8.891 -12.609 14.492 1 96.56 312 ILE B O 1
ATOM 5271 N N . ASN B 1 313 ? -9.211 -11.086 12.961 1 94.56 313 ASN B N 1
ATOM 5272 C CA . ASN B 1 313 ? -9.461 -10.023 13.93 1 94.56 313 ASN B CA 1
ATOM 5273 C C . ASN B 1 313 ? -8.344 -9.945 14.969 1 94.56 313 ASN B C 1
ATOM 5275 O O . ASN B 1 313 ? -8.609 -9.898 16.172 1 94.56 313 ASN B O 1
ATOM 5279 N N . GLY B 1 314 ? -7.172 -10.07 14.461 1 94.38 314 GLY B N 1
ATOM 5280 C CA . GLY B 1 314 ? -5.996 -9.859 15.297 1 94.38 314 GLY B CA 1
ATOM 5281 C C . GLY B 1 314 ? -5.551 -11.109 16.031 1 94.38 314 GLY B C 1
ATOM 5282 O O . GLY B 1 314 ? -4.469 -11.141 16.625 1 94.38 314 GLY B O 1
ATOM 5283 N N . LYS B 1 315 ? -6.324 -12.117 16 1 96.31 315 LYS B N 1
ATOM 5284 C CA . LYS B 1 315 ? -5.984 -13.352 16.703 1 96.31 315 LYS B CA 1
ATOM 5285 C C . LYS B 1 315 ? -5.461 -14.414 15.742 1 96.31 315 LYS B C 1
ATOM 5287 O O . LYS B 1 315 ? -6.094 -14.695 14.719 1 96.31 315 LYS B O 1
ATOM 5292 N N . LYS B 1 316 ? -4.352 -14.945 16.078 1 96.88 316 LYS B N 1
ATOM 5293 C CA . LYS B 1 316 ? -3.742 -15.969 15.234 1 96.88 316 LYS B CA 1
ATOM 5294 C C . LYS B 1 316 ? -4.598 -17.234 15.203 1 96.88 316 LYS B C 1
ATOM 5296 O O . LYS B 1 316 ? -5.047 -17.719 16.25 1 96.88 316 LYS B O 1
ATOM 5301 N N . PHE B 1 317 ? -4.84 -17.625 14.07 1 96.75 317 PHE B N 1
ATOM 5302 C CA . PHE B 1 317 ? -5.543 -18.891 13.898 1 96.75 317 PHE B CA 1
ATOM 5303 C C . PHE B 1 317 ? -4.566 -20.062 13.938 1 96.75 317 PHE B C 1
ATOM 5305 O O . PHE B 1 317 ? -3.574 -20.078 13.211 1 96.75 317 PHE B O 1
ATOM 5312 N N . GLU B 1 318 ? -4.863 -21.031 14.703 1 95.75 318 GLU B N 1
ATOM 5313 C CA . GLU B 1 318 ? -3.996 -22.203 14.836 1 95.75 318 GLU B CA 1
ATOM 5314 C C . GLU B 1 318 ? -4.555 -23.391 14.078 1 95.75 318 GLU B C 1
ATOM 5316 O O . GLU B 1 318 ? -5.676 -23.844 14.336 1 95.75 318 GLU B O 1
ATOM 5321 N N . PHE B 1 319 ? -3.738 -23.797 13.156 1 94.19 319 PHE B N 1
ATOM 5322 C CA . PHE B 1 319 ? -4.098 -25.016 12.445 1 94.19 319 PHE B CA 1
ATOM 5323 C C . PHE B 1 319 ? -3.672 -26.25 13.234 1 94.19 319 PHE B C 1
ATOM 5325 O O . PHE B 1 319 ? -2.703 -26.203 13.992 1 94.19 319 PHE B O 1
ATOM 5332 N N . ASP B 1 320 ? -4.359 -27.391 13.016 1 90.94 320 ASP B N 1
ATOM 5333 C CA . ASP B 1 320 ? -4.023 -28.641 13.695 1 90.94 320 ASP B CA 1
ATOM 5334 C C . ASP B 1 320 ? -2.68 -29.188 13.219 1 90.94 320 ASP B C 1
ATOM 5336 O O . ASP B 1 320 ? -1.938 -29.797 14 1 90.94 320 ASP B O 1
ATOM 5340 N N . ALA B 1 321 ? -2.377 -29 11.984 1 86.69 321 ALA B N 1
ATOM 5341 C CA . ALA B 1 321 ? -1.125 -29.406 11.352 1 86.69 321 ALA B CA 1
ATOM 5342 C C . ALA B 1 321 ? -0.688 -28.391 10.297 1 86.69 321 ALA B C 1
ATOM 5344 O O . ALA B 1 321 ? -1.524 -27.719 9.688 1 86.69 321 ALA B O 1
ATOM 5345 N N . PRO B 1 322 ? 0.597 -28.375 10.203 1 84.44 322 PRO B N 1
ATOM 5346 C CA . PRO B 1 322 ? 1.063 -27.422 9.195 1 84.44 322 PRO B CA 1
ATOM 5347 C C . PRO B 1 322 ? 0.722 -27.844 7.77 1 84.44 322 PRO B C 1
ATOM 5349 O O . PRO B 1 322 ? 0.684 -29.047 7.477 1 84.44 322 PRO B O 1
ATOM 5352 N N . GLY B 1 323 ? 0.371 -26.906 7.051 1 85.06 323 GLY B N 1
ATOM 5353 C CA . GLY B 1 323 ? 0.25 -27.172 5.625 1 85.06 323 GLY B CA 1
ATOM 5354 C C . GLY B 1 323 ? 1.589 -27.266 4.918 1 85.06 323 GLY B C 1
ATOM 5355 O O . GLY B 1 323 ? 2.611 -26.828 5.457 1 85.06 323 GLY B O 1
ATOM 5356 N N . ASP B 1 324 ? 1.492 -27.953 3.766 1 86.75 324 ASP B N 1
ATOM 5357 C CA . ASP B 1 324 ? 2.703 -27.938 2.949 1 86.75 324 ASP B CA 1
ATOM 5358 C C . ASP B 1 324 ? 2.361 -27.984 1.462 1 86.75 324 ASP B C 1
ATOM 5360 O O . ASP B 1 324 ? 1.21 -28.219 1.09 1 86.75 324 ASP B O 1
ATOM 5364 N N . ILE B 1 325 ? 3.369 -27.797 0.746 1 90.06 325 ILE B N 1
ATOM 5365 C CA . ILE B 1 325 ? 3.215 -27.609 -0.693 1 90.06 325 ILE B CA 1
ATOM 5366 C C . ILE B 1 325 ? 2.73 -28.922 -1.33 1 90.06 325 ILE B C 1
ATOM 5368 O O . ILE B 1 325 ? 1.962 -28.891 -2.293 1 90.06 325 ILE B O 1
ATOM 5372 N N . LEU B 1 326 ? 3.113 -30.078 -0.844 1 92.25 326 LEU B N 1
ATOM 5373 C CA . LEU B 1 326 ? 2.688 -31.359 -1.397 1 92.25 326 LEU B CA 1
ATOM 5374 C C . LEU B 1 326 ? 1.195 -31.578 -1.169 1 92.25 326 LEU B C 1
ATOM 5376 O O . LEU B 1 326 ? 0.501 -32.094 -2.041 1 92.25 326 LEU B O 1
ATOM 5380 N N . GLN B 1 327 ? 0.795 -31.094 -0.031 1 91.19 327 GLN B N 1
ATOM 5381 C CA . GLN B 1 327 ? -0.629 -31.203 0.269 1 91.19 327 GLN B CA 1
ATOM 5382 C C . GLN B 1 327 ? -1.454 -30.328 -0.667 1 91.19 327 GLN B C 1
ATOM 5384 O O . GLN B 1 327 ? -2.492 -30.75 -1.174 1 91.19 327 GLN B O 1
ATOM 5389 N N . SER B 1 328 ? -0.992 -29.125 -0.882 1 93.19 328 SER B N 1
ATOM 5390 C CA . SER B 1 328 ? -1.701 -28.203 -1.765 1 93.19 328 SER B CA 1
ATOM 5391 C C . SER B 1 328 ? -1.799 -28.75 -3.18 1 93.19 328 SER B C 1
ATOM 5393 O O . SER B 1 328 ? -2.873 -28.75 -3.787 1 93.19 328 SER B O 1
ATOM 5395 N N . LEU B 1 329 ? -0.683 -29.234 -3.662 1 94.62 329 LEU B N 1
ATOM 5396 C CA . LEU B 1 329 ? -0.664 -29.844 -4.984 1 94.62 329 LEU B CA 1
ATOM 5397 C C . LEU B 1 329 ? -1.564 -31.078 -5.023 1 94.62 329 LEU B C 1
ATOM 5399 O O . LEU B 1 329 ? -2.295 -31.281 -5.992 1 94.62 329 LEU B O 1
ATOM 5403 N N . GLY B 1 330 ? -1.535 -31.875 -3.953 1 94.19 330 GLY B N 1
ATOM 5404 C CA . GLY B 1 330 ? -2.355 -33.062 -3.859 1 94.19 330 GLY B CA 1
ATOM 5405 C C . GLY B 1 330 ? -3.842 -32.781 -3.953 1 94.19 330 GLY B C 1
ATOM 5406 O O . GLY B 1 330 ? -4.586 -33.531 -4.586 1 94.19 330 GLY B O 1
ATOM 5407 N N . VAL B 1 331 ? -4.234 -31.734 -3.35 1 93.25 331 VAL B N 1
ATOM 5408 C CA . VAL B 1 331 ? -5.645 -31.344 -3.391 1 93.25 331 VAL B CA 1
ATOM 5409 C C . VAL B 1 331 ? -6.047 -31.016 -4.828 1 93.25 331 VAL B C 1
ATOM 5411 O O . VAL B 1 331 ? -7.098 -31.453 -5.301 1 93.25 331 VAL B O 1
ATOM 5414 N N . ALA B 1 332 ? -5.23 -30.266 -5.527 1 94.25 332 ALA B N 1
ATOM 5415 C CA . ALA B 1 332 ? -5.512 -29.922 -6.922 1 94.25 332 ALA B CA 1
ATOM 5416 C C . ALA B 1 332 ? -5.613 -31.188 -7.785 1 94.25 332 ALA B C 1
ATOM 5418 O O . ALA B 1 332 ? -6.543 -31.312 -8.586 1 94.25 332 ALA B O 1
ATOM 5419 N N . TRP B 1 333 ? -4.672 -32.125 -7.578 1 95.62 333 TRP B N 1
ATOM 5420 C CA . TRP B 1 333 ? -4.66 -33.375 -8.328 1 95.62 333 TRP B CA 1
ATOM 5421 C C . TRP B 1 333 ? -5.93 -34.156 -8.055 1 95.62 333 TRP B C 1
ATOM 5423 O O . TRP B 1 333 ? -6.527 -34.719 -8.984 1 95.62 333 TRP B O 1
ATOM 5433 N N . ARG B 1 334 ? -6.273 -34.219 -6.805 1 94.06 334 ARG B N 1
ATOM 5434 C CA . ARG B 1 334 ? -7.465 -34.969 -6.418 1 94.06 334 ARG B CA 1
ATOM 5435 C C . ARG B 1 334 ? -8.711 -34.406 -7.07 1 94.06 334 ARG B C 1
ATOM 5437 O O . ARG B 1 334 ? -9.539 -35.125 -7.602 1 94.06 334 ARG B O 1
ATOM 5444 N N . GLU B 1 335 ? -8.82 -33.125 -7.02 1 93.81 335 GLU B N 1
ATOM 5445 C CA . GLU B 1 335 ? -9.969 -32.469 -7.637 1 93.81 335 GLU B CA 1
ATOM 5446 C C . GLU B 1 335 ? -10.016 -32.719 -9.141 1 93.81 335 GLU B C 1
ATOM 5448 O O . GLU B 1 335 ? -11.086 -32.969 -9.695 1 93.81 335 GLU B O 1
ATOM 5453 N N . PHE B 1 336 ? -8.914 -32.656 -9.773 1 94.75 336 PHE B N 1
ATOM 5454 C CA . PHE B 1 336 ? -8.844 -32.875 -11.211 1 94.75 336 PHE B CA 1
ATOM 5455 C C . PHE B 1 336 ? -9.258 -34.312 -11.547 1 94.75 336 PHE B C 1
ATOM 5457 O O . PHE B 1 336 ? -10.016 -34.531 -12.492 1 94.75 336 PHE B O 1
ATOM 5464 N N . ALA B 1 337 ? -8.812 -35.312 -10.82 1 94 337 ALA B N 1
ATOM 5465 C CA . ALA B 1 337 ? -9.109 -36.719 -11.055 1 94 337 ALA B CA 1
ATOM 5466 C C . ALA B 1 337 ? -10.602 -37 -10.883 1 94 337 ALA B C 1
ATOM 5468 O O . ALA B 1 337 ? -11.133 -37.938 -11.508 1 94 337 ALA B O 1
ATOM 5469 N N . ALA B 1 338 ? -11.195 -36.188 -10.086 1 90.44 338 ALA B N 1
ATOM 5470 C CA . ALA B 1 338 ? -12.617 -36.406 -9.797 1 90.44 338 ALA B CA 1
ATOM 5471 C C . ALA B 1 338 ? -13.484 -35.906 -10.945 1 90.44 338 ALA B C 1
ATOM 5473 O O . ALA B 1 338 ? -14.695 -36.156 -10.969 1 90.44 338 ALA B O 1
ATOM 5474 N N . GLY B 1 339 ? -12.961 -35.281 -12.07 1 82.69 339 GLY B N 1
ATOM 5475 C CA . GLY B 1 339 ? -13.602 -35 -13.344 1 82.69 339 GLY B CA 1
ATOM 5476 C C . GLY B 1 339 ? -14.344 -33.688 -13.344 1 82.69 339 GLY B C 1
ATOM 5477 O O . GLY B 1 339 ? -14.703 -33.156 -14.406 1 82.69 339 GLY B O 1
ATOM 5478 N N . GLY B 1 340 ? -14.891 -33.156 -12.227 1 68.88 340 GLY B N 1
ATOM 5479 C CA . GLY B 1 340 ? -15.688 -31.922 -12.25 1 68.88 340 GLY B CA 1
ATOM 5480 C C . GLY B 1 340 ? -14.852 -30.656 -12.219 1 68.88 340 GLY B C 1
ATOM 5481 O O . GLY B 1 340 ? -13.633 -30.719 -12.375 1 68.88 340 GLY B O 1
ATOM 5482 N N . THR B 1 341 ? -15.688 -29.594 -12.383 1 76.25 341 THR B N 1
ATOM 5483 C CA . THR B 1 341 ? -15.102 -28.281 -12.164 1 76.25 341 THR B CA 1
ATOM 5484 C C . THR B 1 341 ? -14.672 -28.109 -10.711 1 76.25 341 THR B C 1
ATOM 5486 O O . THR B 1 341 ? -15.328 -28.641 -9.805 1 76.25 341 THR B O 1
ATOM 5489 N N . GLY B 1 342 ? -13.359 -27.938 -10.5 1 82.56 342 GLY B N 1
ATOM 5490 C CA . GLY B 1 342 ? -12.82 -27.688 -9.18 1 82.56 342 GLY B CA 1
ATOM 5491 C C . GLY B 1 342 ? -12.164 -26.312 -9.055 1 82.56 342 GLY B C 1
ATOM 5492 O O . GLY B 1 342 ? -12.43 -25.422 -9.859 1 82.56 342 GLY B O 1
ATOM 5493 N N . ASN B 1 343 ? -11.453 -26.219 -7.938 1 92.19 343 ASN B N 1
ATOM 5494 C CA . ASN B 1 343 ? -10.805 -24.938 -7.629 1 92.19 343 ASN B CA 1
ATOM 5495 C C . ASN B 1 343 ? -9.406 -24.859 -8.227 1 92.19 343 ASN B C 1
ATOM 5497 O O . ASN B 1 343 ? -8.719 -23.859 -8.078 1 92.19 343 ASN B O 1
ATOM 5501 N N . PHE B 1 344 ? -9.039 -26 -8.93 1 95 344 PHE B N 1
ATOM 5502 C CA . PHE B 1 344 ? -7.723 -25.953 -9.555 1 95 344 PHE B CA 1
ATOM 5503 C C . PHE B 1 344 ? -7.723 -24.984 -10.734 1 95 344 PHE B C 1
ATOM 5505 O O . PHE B 1 344 ? -8.758 -24.781 -11.367 1 95 344 PHE B O 1
ATOM 5512 N N . ALA B 1 345 ? -6.609 -24.391 -11.016 1 96.94 345 ALA B N 1
ATOM 5513 C CA . ALA B 1 345 ? -6.484 -23.422 -12.102 1 96.94 345 ALA B CA 1
ATOM 5514 C C . ALA B 1 345 ? -6.418 -24.125 -13.453 1 96.94 345 ALA B C 1
ATOM 5516 O O . ALA B 1 345 ? -5.766 -25.156 -13.594 1 96.94 345 ALA B O 1
ATOM 5517 N N . THR B 1 346 ? -7.055 -23.547 -14.422 1 97.31 346 THR B N 1
ATOM 5518 C CA . THR B 1 346 ? -7.062 -24.062 -15.789 1 97.31 346 THR B CA 1
ATOM 5519 C C . THR B 1 346 ? -6.281 -23.125 -16.719 1 97.31 346 THR B C 1
ATOM 5521 O O . THR B 1 346 ? -5.805 -22.078 -16.297 1 97.31 346 THR B O 1
ATOM 5524 N N . ILE B 1 347 ? -6.188 -23.562 -17.953 1 98.12 347 ILE B N 1
ATOM 5525 C CA . ILE B 1 347 ? -5.504 -22.75 -18.953 1 98.12 347 ILE B CA 1
ATOM 5526 C C . ILE B 1 347 ? -6.277 -21.453 -19.172 1 98.12 347 ILE B C 1
ATOM 5528 O O . ILE B 1 347 ? -5.684 -20.422 -19.5 1 98.12 347 ILE B O 1
ATOM 5532 N N . GLU B 1 348 ? -7.59 -21.469 -18.953 1 96.88 348 GLU B N 1
ATOM 5533 C CA . GLU B 1 348 ? -8.375 -20.25 -19.047 1 96.88 348 GLU B CA 1
ATOM 5534 C C . GLU B 1 348 ? -8.016 -19.281 -17.938 1 96.88 348 GLU B C 1
ATOM 5536 O O . GLU B 1 348 ? -7.969 -18.062 -18.141 1 96.88 348 GLU B O 1
ATOM 5541 N N . ASP B 1 349 ? -7.801 -19.781 -16.734 1 97.31 349 ASP B N 1
ATOM 5542 C CA . ASP B 1 349 ? -7.332 -18.953 -15.641 1 97.31 349 ASP B CA 1
ATOM 5543 C C . ASP B 1 349 ? -5.98 -18.312 -15.969 1 97.31 349 ASP B C 1
ATOM 5545 O O . ASP B 1 349 ? -5.723 -17.172 -15.617 1 97.31 349 ASP B O 1
ATOM 5549 N N . ALA B 1 350 ? -5.148 -19.125 -16.625 1 98.38 350 ALA B N 1
ATOM 5550 C CA . ALA B 1 350 ? -3.838 -18.625 -17.016 1 98.38 350 ALA B CA 1
ATOM 5551 C C . ALA B 1 350 ? -3.973 -17.469 -18 1 98.38 350 ALA B C 1
ATOM 5553 O O . ALA B 1 350 ? -3.207 -16.5 -17.938 1 98.38 350 ALA B O 1
ATOM 5554 N N . VAL B 1 351 ? -4.918 -17.578 -18.922 1 98.06 351 VAL B N 1
ATOM 5555 C CA . VAL B 1 351 ? -5.176 -16.484 -19.859 1 98.06 351 VAL B CA 1
ATOM 5556 C C . VAL B 1 351 ? -5.539 -15.211 -19.094 1 98.06 351 VAL B C 1
ATOM 5558 O O . VAL B 1 351 ? -5.004 -14.141 -19.375 1 98.06 351 VAL B O 1
ATOM 5561 N N . LYS B 1 352 ? -6.375 -15.336 -18.109 1 97.38 352 LYS B N 1
ATOM 5562 C CA . LYS B 1 352 ? -6.773 -14.188 -17.297 1 97.38 352 LYS B CA 1
ATOM 5563 C C . LYS B 1 352 ? -5.566 -13.57 -16.594 1 97.38 352 LYS B C 1
ATOM 5565 O O . LYS B 1 352 ? -5.43 -12.344 -16.562 1 97.38 352 LYS B O 1
ATOM 5570 N N . ASN B 1 353 ? -4.746 -14.398 -16.078 1 97.94 353 ASN B N 1
ATOM 5571 C CA . ASN B 1 353 ? -3.566 -13.906 -15.367 1 97.94 353 ASN B CA 1
ATOM 5572 C C . ASN B 1 353 ? -2.617 -13.172 -16.312 1 97.94 353 ASN B C 1
ATOM 5574 O O . ASN B 1 353 ? -2.027 -12.156 -15.938 1 97.94 353 ASN B O 1
ATOM 5578 N N . HIS B 1 354 ? -2.48 -13.711 -17.531 1 97.81 354 HIS B N 1
ATOM 5579 C CA . HIS B 1 354 ? -1.633 -13.016 -18.5 1 97.81 354 HIS B CA 1
ATOM 5580 C C . HIS B 1 354 ? -2.248 -11.688 -18.922 1 97.81 354 HIS B C 1
ATOM 5582 O O . HIS B 1 354 ? -1.527 -10.719 -19.188 1 97.81 354 HIS B O 1
ATOM 5588 N N . HIS B 1 355 ? -3.566 -11.625 -19 1 97.38 355 HIS B N 1
ATOM 5589 C CA . HIS B 1 355 ? -4.223 -10.352 -19.25 1 97.38 355 HIS B CA 1
ATOM 5590 C C . HIS B 1 355 ? -3.951 -9.359 -18.125 1 97.38 355 HIS B C 1
ATOM 5592 O O . HIS B 1 355 ? -3.791 -8.156 -18.375 1 97.38 355 HIS B O 1
ATOM 5598 N N . LEU B 1 356 ? -3.938 -9.789 -16.891 1 97.75 356 LEU B N 1
ATOM 5599 C CA . LEU B 1 356 ? -3.584 -8.93 -15.766 1 97.75 356 LEU B CA 1
ATOM 5600 C C . LEU B 1 356 ? -2.176 -8.375 -15.93 1 97.75 356 LEU B C 1
ATOM 5602 O O . LEU B 1 356 ? -1.945 -7.184 -15.703 1 97.75 356 LEU B O 1
ATOM 5606 N N . ILE B 1 357 ? -1.252 -9.266 -16.328 1 97.75 357 ILE B N 1
ATOM 5607 C CA . ILE B 1 357 ? 0.127 -8.852 -16.547 1 97.75 357 ILE B CA 1
ATOM 5608 C C . ILE B 1 357 ? 0.164 -7.723 -17.578 1 97.75 357 ILE B C 1
ATOM 5610 O O . ILE B 1 357 ? 0.783 -6.68 -17.344 1 97.75 357 ILE B O 1
ATOM 5614 N N . GLN B 1 358 ? -0.537 -7.938 -18.641 1 97.19 358 GLN B N 1
ATOM 5615 C CA . GLN B 1 358 ? -0.545 -6.941 -19.703 1 97.19 358 GLN B CA 1
ATOM 5616 C C . GLN B 1 358 ? -1.162 -5.629 -19.234 1 97.19 358 GLN B C 1
ATOM 5618 O O . GLN B 1 358 ? -0.678 -4.551 -19.578 1 97.19 358 GLN B O 1
ATOM 5623 N N . ALA B 1 359 ? -2.225 -5.746 -18.5 1 98.25 359 ALA B N 1
ATOM 5624 C CA . ALA B 1 359 ? -2.895 -4.551 -18 1 98.25 359 ALA B CA 1
ATOM 5625 C C . ALA B 1 359 ? -1.979 -3.77 -17.047 1 98.25 359 ALA B C 1
ATOM 5627 O O . ALA B 1 359 ? -1.907 -2.539 -17.125 1 98.25 359 ALA B O 1
ATOM 5628 N N . ILE B 1 360 ? -1.277 -4.449 -16.188 1 98.5 360 ILE B N 1
ATOM 5629 C CA . ILE B 1 360 ? -0.363 -3.828 -15.242 1 98.5 360 ILE B CA 1
ATOM 5630 C C . ILE B 1 360 ? 0.754 -3.109 -15.992 1 98.5 360 ILE B C 1
ATOM 5632 O O . ILE B 1 360 ? 1.038 -1.939 -15.727 1 98.5 360 ILE B O 1
ATOM 5636 N N . GLU B 1 361 ? 1.318 -3.814 -16.969 1 97.88 361 GLU B N 1
ATOM 5637 C CA . GLU B 1 361 ? 2.414 -3.238 -17.75 1 97.88 361 GLU B CA 1
ATOM 5638 C C . GLU B 1 361 ? 1.944 -2.035 -18.562 1 97.88 361 GLU B C 1
ATOM 5640 O O . GLU B 1 361 ? 2.633 -1.015 -18.625 1 97.88 361 GLU B O 1
ATOM 5645 N N . ALA B 1 362 ? 0.78 -2.193 -19.188 1 98.19 362 ALA B N 1
ATOM 5646 C CA . ALA B 1 362 ? 0.239 -1.107 -20 1 98.19 362 ALA B CA 1
ATOM 5647 C C . ALA B 1 362 ? -0.062 0.121 -19.141 1 98.19 362 ALA B C 1
ATOM 5649 O O . ALA B 1 362 ? 0.242 1.249 -19.547 1 98.19 362 ALA B O 1
ATOM 5650 N N . SER B 1 363 ? -0.65 -0.091 -18 1 98.75 363 SER B N 1
ATOM 5651 C CA . SER B 1 363 ? -0.972 1.012 -17.094 1 98.75 363 SER B CA 1
ATOM 5652 C C . SER B 1 363 ? 0.291 1.716 -16.609 1 98.75 363 SER B C 1
ATOM 5654 O O . SER B 1 363 ? 0.359 2.947 -16.609 1 98.75 363 SER B O 1
ATOM 5656 N N . ALA B 1 364 ? 1.273 0.933 -16.188 1 98.44 364 ALA B N 1
ATOM 5657 C CA . ALA B 1 364 ? 2.525 1.505 -15.703 1 98.44 364 ALA B CA 1
ATOM 5658 C C . ALA B 1 364 ? 3.205 2.34 -16.781 1 98.44 364 ALA B C 1
ATOM 5660 O O . ALA B 1 364 ? 3.725 3.422 -16.5 1 98.44 364 ALA B O 1
ATOM 5661 N N . ARG B 1 365 ? 3.195 1.841 -17.969 1 97.81 365 ARG B N 1
ATOM 5662 C CA . ARG B 1 365 ? 3.846 2.512 -19.094 1 97.81 365 ARG B CA 1
ATOM 5663 C C . ARG B 1 365 ? 3.104 3.789 -19.469 1 97.81 365 ARG B C 1
ATOM 5665 O O . ARG B 1 365 ? 3.721 4.84 -19.656 1 97.81 365 ARG B O 1
ATOM 5672 N N . SER B 1 366 ? 1.78 3.729 -19.547 1 98.25 366 SER B N 1
ATOM 5673 C CA . SER B 1 366 ? 0.991 4.836 -20.078 1 98.25 366 SER B CA 1
ATOM 5674 C C . SER B 1 366 ? 0.639 5.836 -18.984 1 98.25 366 SER B C 1
ATOM 5676 O O . SER B 1 366 ? 0.29 6.984 -19.266 1 98.25 366 SER B O 1
ATOM 5678 N N . GLY B 1 367 ? 0.635 5.391 -17.75 1 98.31 367 GLY B N 1
ATOM 5679 C CA . GLY B 1 367 ? 0.174 6.219 -16.641 1 98.31 367 GLY B CA 1
ATOM 5680 C C . GLY B 1 367 ? -1.334 6.371 -16.609 1 98.31 367 GLY B C 1
ATOM 5681 O O . GLY B 1 367 ? -1.848 7.383 -16.125 1 98.31 367 GLY B O 1
ATOM 5682 N N . THR B 1 368 ? -2.029 5.406 -17.156 1 98.5 368 THR B N 1
ATOM 5683 C CA . THR B 1 368 ? -3.482 5.5 -17.234 1 98.5 368 THR B CA 1
ATOM 5684 C C . THR B 1 368 ? -4.133 4.254 -16.641 1 98.5 368 THR B C 1
ATOM 5686 O O . THR B 1 368 ? -3.574 3.158 -16.719 1 98.5 368 THR B O 1
ATOM 5689 N N . ARG B 1 369 ? -5.254 4.484 -16.062 1 98.56 369 ARG B N 1
ATOM 5690 C CA . ARG B 1 369 ? -6.078 3.389 -15.562 1 98.56 369 ARG B CA 1
ATOM 5691 C C . ARG B 1 369 ? -6.578 2.512 -16.703 1 98.56 369 ARG B C 1
ATOM 5693 O O . ARG B 1 369 ? -7.074 3.02 -17.719 1 98.56 369 ARG B O 1
ATOM 5700 N N . ILE B 1 370 ? -6.445 1.203 -16.578 1 98.56 370 ILE B N 1
ATOM 5701 C CA . ILE B 1 370 ? -6.902 0.247 -17.578 1 98.56 370 ILE B CA 1
ATOM 5702 C C . ILE B 1 370 ? -8.18 -0.435 -17.094 1 98.56 370 ILE B C 1
ATOM 5704 O O . ILE B 1 370 ? -8.258 -0.873 -15.945 1 98.56 370 ILE B O 1
ATOM 5708 N N . THR B 1 371 ? -9.18 -0.489 -17.922 1 97.5 371 THR B N 1
ATOM 5709 C CA . THR B 1 371 ? -10.398 -1.247 -17.641 1 97.5 371 THR B CA 1
ATOM 5710 C C . THR B 1 371 ? -10.32 -2.639 -18.266 1 97.5 371 THR B C 1
ATOM 5712 O O . THR B 1 371 ? -10.039 -2.779 -19.453 1 97.5 371 THR B O 1
ATOM 5715 N N . LEU B 1 372 ? -10.477 -3.564 -17.344 1 95 372 LEU B N 1
ATOM 5716 C CA . LEU B 1 372 ? -10.453 -4.941 -17.828 1 95 372 LEU B CA 1
ATOM 5717 C C . LEU B 1 372 ? -11.852 -5.398 -18.234 1 95 372 LEU B C 1
ATOM 5719 O O . LEU B 1 372 ? -12.836 -5.078 -17.562 1 95 372 LEU B O 1
ATOM 5723 N N . GLN B 1 373 ? -12.086 -5.723 -19.453 1 80.12 373 GLN B N 1
ATOM 5724 C CA . GLN B 1 373 ? -13.383 -6.176 -19.953 1 80.12 373 GLN B CA 1
ATOM 5725 C C . GLN B 1 373 ? -13.742 -7.539 -19.375 1 80.12 373 GLN B C 1
ATOM 5727 O O . GLN B 1 373 ? -12.875 -8.383 -19.156 1 80.12 373 GLN B O 1
ATOM 5732 N N . LYS B 1 374 ? -15.062 -7.5 -18.844 1 67.31 374 LYS B N 1
ATOM 5733 C CA . LYS B 1 374 ? -15.578 -8.812 -18.453 1 67.31 374 LYS B CA 1
ATOM 5734 C C . LYS B 1 374 ? -15.438 -9.82 -19.594 1 67.31 374 LYS B C 1
ATOM 5736 O O . LYS B 1 374 ? -15.852 -9.547 -20.719 1 67.31 374 LYS B O 1
ATOM 5741 N N . ARG B 1 375 ? -14.477 -10.68 -19.531 1 53.94 375 ARG B N 1
ATOM 5742 C CA . ARG B 1 375 ? -14.359 -11.68 -20.594 1 53.94 375 ARG B CA 1
ATOM 5743 C C . ARG B 1 375 ? -15.477 -12.719 -20.484 1 53.94 375 ARG B C 1
ATOM 5745 O O . ARG B 1 375 ? -15.719 -13.273 -19.422 1 53.94 375 ARG B O 1
ATOM 5752 N N . VAL B 1 376 ? -16.672 -12.438 -21.219 1 40.53 376 VAL B N 1
ATOM 5753 C CA . VAL B 1 376 ? -17.797 -13.359 -21.359 1 40.53 376 VAL B CA 1
ATOM 5754 C C . VAL B 1 376 ? -17.281 -14.734 -21.797 1 40.53 376 VAL B C 1
ATOM 5756 O O . VAL B 1 376 ? -16.422 -14.828 -22.656 1 40.53 376 VAL B O 1
#